Protein AF-A0A968IEG4-F1 (afdb_monomer_lite)

Structure (mmCIF, N/CA/C/O backbone):
data_AF-A0A968IEG4-F1
#
_entry.id   AF-A0A968IEG4-F1
#
loop_
_atom_site.group_PDB
_atom_site.id
_atom_site.type_symbol
_atom_site.label_atom_id
_atom_site.label_alt_id
_atom_site.label_comp_id
_atom_site.label_asym_id
_atom_site.label_entity_id
_atom_site.label_seq_id
_atom_site.pdbx_PDB_ins_code
_atom_site.Cartn_x
_atom_site.Cartn_y
_atom_site.Cartn_z
_atom_site.occupancy
_atom_site.B_iso_or_equiv
_atom_site.auth_seq_id
_atom_site.auth_comp_id
_atom_site.auth_asym_id
_atom_site.auth_atom_id
_atom_site.pdbx_PDB_model_num
ATOM 1 N N . MET A 1 1 ? -11.040 -0.608 -5.039 1.00 75.62 1 MET A N 1
ATOM 2 C CA . MET A 1 1 ? -11.294 0.011 -3.716 1.00 75.62 1 MET A CA 1
ATOM 3 C C . MET A 1 1 ? -10.371 1.200 -3.535 1.00 75.62 1 MET A C 1
ATOM 5 O O . MET A 1 1 ? -9.175 1.025 -3.334 1.00 75.62 1 MET A O 1
ATOM 9 N N . PHE A 1 2 ? -10.932 2.394 -3.645 1.00 82.75 2 PHE A N 1
ATOM 10 C CA . PHE A 1 2 ? -10.278 3.670 -3.393 1.00 82.75 2 PHE A CA 1
ATOM 11 C C . PHE A 1 2 ? -10.460 4.055 -1.919 1.00 82.75 2 PHE A C 1
ATOM 13 O O . PHE A 1 2 ? -11.514 3.784 -1.347 1.00 82.75 2 PHE A O 1
ATOM 20 N N . VAL A 1 3 ? -9.449 4.659 -1.286 1.00 89.38 3 VAL A N 1
ATOM 21 C CA . VAL A 1 3 ? -9.564 5.143 0.100 1.00 89.38 3 VAL A CA 1
ATOM 22 C C . VAL A 1 3 ? -9.458 6.656 0.127 1.00 89.38 3 VAL A C 1
ATOM 24 O O . VAL A 1 3 ? -8.423 7.215 -0.236 1.00 89.38 3 VAL A O 1
ATOM 27 N N . LEU A 1 4 ? -10.519 7.305 0.602 1.00 90.62 4 LEU A N 1
ATOM 28 C CA . LEU A 1 4 ? -10.562 8.743 0.830 1.00 90.62 4 LEU A CA 1
ATOM 29 C C . LEU A 1 4 ? -10.465 9.025 2.329 1.00 90.62 4 LEU A C 1
ATOM 31 O O . LEU A 1 4 ? -11.161 8.398 3.121 1.00 90.62 4 LEU A O 1
ATOM 35 N N . GLU A 1 5 ? -9.584 9.935 2.734 1.00 92.44 5 GLU A N 1
ATOM 36 C CA . GLU A 1 5 ? -9.301 10.209 4.145 1.00 92.44 5 GLU A CA 1
ATOM 37 C C . GLU A 1 5 ? -9.615 11.668 4.498 1.00 92.44 5 GLU A C 1
ATOM 39 O O . GLU A 1 5 ? -9.176 12.591 3.815 1.00 92.44 5 GLU A O 1
ATOM 44 N N . TYR A 1 6 ? -10.321 11.859 5.612 1.00 95.31 6 TYR A N 1
ATOM 45 C CA . TYR A 1 6 ? -10.669 13.155 6.191 1.00 95.31 6 TYR A CA 1
ATOM 46 C C . TYR A 1 6 ? -10.153 13.240 7.615 1.00 95.31 6 TYR A C 1
ATOM 48 O O . TYR A 1 6 ? -10.270 12.282 8.379 1.00 95.31 6 TYR A O 1
ATOM 56 N N . LYS A 1 7 ? -9.632 14.396 8.019 1.00 96.38 7 LYS A N 1
ATOM 57 C CA . LYS A 1 7 ? -9.335 14.652 9.428 1.00 96.38 7 LYS A CA 1
ATOM 58 C C . LYS A 1 7 ? -10.640 14.896 10.184 1.00 96.38 7 LYS A C 1
ATOM 60 O O . LYS A 1 7 ? -11.505 15.620 9.705 1.00 96.38 7 LYS A O 1
ATOM 65 N N . ILE A 1 8 ? -10.779 14.311 11.367 1.00 97.00 8 ILE A N 1
ATOM 66 C CA . ILE A 1 8 ? -11.953 14.498 12.222 1.00 97.00 8 ILE A CA 1
ATOM 67 C C . ILE A 1 8 ? -11.710 15.688 13.152 1.00 97.00 8 ILE A C 1
ATOM 69 O O . ILE A 1 8 ? -10.704 15.731 13.866 1.00 97.00 8 ILE A O 1
ATOM 73 N N . ARG A 1 9 ? -12.655 16.632 13.180 1.00 96.50 9 ARG A N 1
ATOM 74 C CA . ARG A 1 9 ? -12.750 17.675 14.209 1.00 96.50 9 ARG A CA 1
ATOM 75 C C . ARG A 1 9 ? -13.943 17.357 15.112 1.00 96.50 9 ARG A C 1
ATOM 77 O O . ARG A 1 9 ? -15.078 17.309 14.647 1.00 96.50 9 ARG A O 1
ATOM 84 N N . ALA A 1 10 ? -13.662 17.113 16.389 1.00 95.81 10 ALA A N 1
ATOM 85 C CA . ALA A 1 10 ? -14.638 16.652 17.374 1.00 95.81 10 ALA A CA 1
ATOM 86 C C . ALA A 1 10 ? -14.294 17.176 18.781 1.00 95.81 10 ALA A C 1
ATOM 88 O O . ALA A 1 10 ? -13.150 17.560 19.039 1.00 95.81 10 ALA A O 1
ATOM 89 N N . LYS A 1 11 ? -15.282 17.185 19.682 1.00 96.75 11 LYS A N 1
ATOM 90 C CA . LYS A 1 11 ? -15.131 17.575 21.096 1.00 96.75 11 LYS A CA 1
ATOM 91 C C . LYS A 1 11 ? -14.341 16.516 21.877 1.00 96.75 11 LYS A C 1
ATOM 93 O O . LYS A 1 11 ? -14.352 15.339 21.522 1.00 96.75 11 LYS A O 1
ATOM 98 N N . THR A 1 12 ? -13.717 16.894 22.995 1.00 95.94 12 THR A N 1
ATOM 99 C CA . THR A 1 12 ? -12.912 15.980 23.835 1.00 95.94 12 THR A CA 1
ATOM 100 C C . THR A 1 12 ? -13.678 14.723 24.268 1.00 95.94 12 THR A C 1
ATOM 102 O O . THR A 1 12 ? -13.116 13.630 24.230 1.00 95.94 12 THR A O 1
ATOM 105 N N . ALA A 1 13 ? -14.963 14.850 24.619 1.00 96.50 13 ALA A N 1
ATOM 106 C CA . ALA A 1 13 ? -15.818 13.710 24.966 1.00 96.50 13 ALA A CA 1
ATOM 107 C C . ALA A 1 13 ? -15.960 12.710 23.801 1.00 96.50 13 ALA A C 1
ATOM 109 O O . ALA A 1 13 ? -15.776 11.510 23.988 1.00 96.50 13 ALA A O 1
ATOM 110 N N . GLN A 1 14 ? -16.159 13.208 22.577 1.00 97.06 14 GLN A N 1
ATOM 111 C CA . GLN A 1 14 ? -16.251 12.380 21.370 1.00 97.06 14 GLN A CA 1
ATOM 112 C C . GLN A 1 14 ? -14.917 11.686 21.058 1.00 97.06 14 GLN A C 1
ATOM 114 O O . GLN A 1 14 ? -14.898 10.526 20.656 1.00 97.06 14 GLN A O 1
ATOM 119 N N . LEU A 1 15 ? -13.778 12.351 21.291 1.00 96.38 15 LEU A N 1
ATOM 120 C CA . LEU A 1 15 ? -12.458 11.725 21.125 1.00 96.38 15 LEU A CA 1
ATOM 121 C C . LEU A 1 15 ? -12.241 10.566 22.112 1.00 96.38 15 LEU A C 1
ATOM 123 O O . LEU A 1 15 ? -11.702 9.526 21.730 1.00 96.38 15 LEU A O 1
ATOM 127 N N . ARG A 1 16 ? -12.704 10.710 23.363 1.00 96.38 16 ARG A N 1
ATOM 128 C CA . ARG A 1 16 ? -12.699 9.625 24.362 1.00 96.38 16 ARG A CA 1
ATOM 129 C C . ARG A 1 16 ? -13.626 8.470 23.957 1.00 96.38 16 ARG A C 1
ATOM 131 O O . ARG A 1 16 ? -13.256 7.308 24.140 1.00 96.38 16 ARG A O 1
ATOM 138 N N . ALA A 1 17 ? -14.782 8.769 23.361 1.00 97.12 17 ALA A N 1
ATOM 139 C CA . ALA A 1 17 ? -15.690 7.761 22.809 1.00 97.12 17 ALA A CA 1
ATOM 140 C C . ALA A 1 17 ? -15.044 6.980 21.651 1.00 97.12 17 ALA A C 1
ATOM 142 O O . ALA A 1 17 ? -15.073 5.750 21.642 1.00 97.12 17 ALA A O 1
ATOM 143 N N . ILE A 1 18 ? -14.361 7.669 20.729 1.00 97.44 18 ILE A N 1
ATOM 144 C CA . ILE A 1 18 ? -13.603 7.033 19.638 1.00 97.44 18 ILE A CA 1
ATOM 145 C C . ILE A 1 18 ? -12.510 6.106 20.190 1.00 97.44 18 ILE A C 1
ATOM 147 O O . ILE A 1 18 ? -12.361 4.976 19.722 1.00 97.44 18 ILE A O 1
ATOM 151 N N . ASP A 1 19 ? -11.748 6.549 21.193 1.00 96.44 19 ASP A N 1
ATOM 152 C CA . ASP A 1 19 ? -10.731 5.710 21.839 1.00 96.44 19 ASP A CA 1
ATOM 153 C C . ASP A 1 19 ? -11.343 4.458 22.484 1.00 96.44 19 ASP A C 1
ATOM 155 O O . ASP A 1 19 ? -10.772 3.368 22.382 1.00 96.44 19 ASP A O 1
ATOM 159 N N . SER A 1 20 ? -12.517 4.595 23.100 1.00 96.56 20 SER A N 1
ATOM 160 C CA . SER A 1 20 ? -13.264 3.476 23.687 1.00 96.56 20 SER A CA 1
ATOM 161 C C . SER A 1 20 ? -13.733 2.488 22.612 1.00 96.56 20 SER A C 1
ATOM 163 O O . SER A 1 20 ? -13.544 1.279 22.765 1.00 96.56 20 SER A O 1
ATOM 165 N N . ALA A 1 21 ? -14.229 2.976 21.472 1.00 97.25 21 ALA A N 1
ATOM 166 C CA . ALA A 1 21 ? -14.598 2.141 20.328 1.00 97.25 21 ALA A CA 1
ATOM 167 C C . ALA A 1 21 ? -13.386 1.390 19.734 1.00 97.25 21 ALA A C 1
ATOM 169 O O . ALA A 1 21 ? -13.470 0.194 19.449 1.00 97.25 21 ALA A O 1
ATOM 170 N N . ILE A 1 22 ? -12.225 2.048 19.607 1.00 97.06 22 ILE A N 1
ATOM 171 C CA . ILE A 1 22 ? -10.975 1.423 19.128 1.00 97.06 22 ILE A CA 1
ATOM 172 C C . ILE A 1 22 ? -10.499 0.319 20.085 1.00 97.06 22 ILE A C 1
ATOM 174 O O . ILE A 1 22 ? -10.079 -0.750 19.627 1.00 97.06 22 ILE A O 1
ATOM 178 N N . LYS A 1 23 ? -10.566 0.551 21.402 1.00 96.75 23 LYS A N 1
ATOM 179 C CA . LYS A 1 23 ? -10.232 -0.461 22.419 1.00 96.75 23 LYS A CA 1
ATOM 180 C C . LYS A 1 23 ? -11.211 -1.635 22.391 1.00 96.75 23 LYS A C 1
ATOM 182 O O . LYS A 1 23 ? -10.782 -2.784 22.439 1.00 96.75 23 LYS A O 1
ATOM 187 N N . THR A 1 24 ? -12.503 -1.364 22.223 1.00 97.44 24 THR A N 1
ATOM 188 C CA . THR A 1 24 ? -13.533 -2.406 22.098 1.00 97.44 24 THR A CA 1
ATOM 189 C C . THR A 1 24 ? -13.295 -3.277 20.861 1.00 97.44 24 THR A C 1
ATOM 191 O O . THR A 1 24 ? -13.312 -4.501 20.953 1.00 97.44 24 THR A O 1
ATOM 194 N N . ALA A 1 25 ? -12.947 -2.676 19.717 1.00 96.88 25 ALA A N 1
ATOM 195 C CA . ALA A 1 25 ? -12.562 -3.416 18.512 1.00 96.88 25 ALA A CA 1
ATOM 196 C C . ALA A 1 25 ? -11.319 -4.307 18.730 1.00 96.88 25 ALA A C 1
ATOM 198 O O . ALA A 1 25 ? -11.266 -5.440 18.248 1.00 96.88 25 ALA A O 1
ATOM 199 N N . GLN A 1 26 ? -10.325 -3.827 19.490 1.00 97.06 26 GLN A N 1
ATOM 200 C CA . GLN A 1 26 ? -9.152 -4.623 19.872 1.00 97.06 26 GLN A CA 1
ATOM 201 C C . GLN A 1 26 ? -9.537 -5.834 20.722 1.00 97.06 26 GLN A C 1
ATOM 203 O O . GLN A 1 26 ? -9.052 -6.938 20.467 1.00 97.06 26 GLN A O 1
ATOM 208 N N . PHE A 1 27 ? -10.402 -5.621 21.716 1.00 98.12 27 PHE A N 1
ATOM 209 C CA . PHE A 1 27 ? -10.903 -6.670 22.596 1.00 98.12 27 PHE A CA 1
ATOM 210 C C . PHE A 1 27 ? -11.627 -7.755 21.797 1.00 98.12 27 PHE A C 1
ATOM 212 O O . PHE A 1 27 ? -11.243 -8.919 21.880 1.00 98.12 27 PHE A O 1
ATOM 219 N N . VAL A 1 28 ? -12.584 -7.371 20.943 1.00 97.88 28 VAL A N 1
ATOM 220 C CA . VAL A 1 28 ? -13.341 -8.313 20.101 1.00 97.88 28 VAL A CA 1
ATOM 221 C C . VAL A 1 28 ? -12.412 -9.110 19.186 1.00 97.88 28 VAL A C 1
ATOM 223 O O . VAL A 1 28 ? -12.521 -10.332 19.128 1.00 97.88 28 VAL A O 1
ATOM 226 N N . ARG A 1 29 ? -11.446 -8.462 18.515 1.00 97.00 29 ARG A N 1
ATOM 227 C CA . ARG A 1 29 ? -10.460 -9.168 17.676 1.00 97.00 29 ARG A CA 1
ATOM 228 C C . ARG A 1 29 ? -9.655 -10.188 18.487 1.00 97.00 29 ARG A C 1
ATOM 230 O O . ARG A 1 29 ? -9.445 -11.305 18.025 1.00 97.00 29 ARG A O 1
ATOM 237 N N . ASN A 1 30 ? -9.162 -9.801 19.663 1.00 97.38 30 ASN A N 1
ATOM 238 C CA . ASN A 1 30 ? -8.329 -10.674 20.489 1.00 97.38 30 ASN A CA 1
ATOM 239 C C . ASN A 1 30 ? -9.130 -11.839 21.080 1.00 97.38 30 ASN A C 1
ATOM 241 O O . ASN A 1 30 ? -8.627 -12.957 21.079 1.00 97.38 30 ASN A O 1
ATOM 245 N N . LYS A 1 31 ? -10.374 -11.606 21.514 1.00 97.62 31 LYS A N 1
ATOM 246 C CA . LYS A 1 31 ? -11.286 -12.662 21.968 1.00 97.62 31 LYS A CA 1
ATOM 247 C C . LYS A 1 31 ? -11.662 -13.614 20.834 1.00 97.62 31 LYS A C 1
ATOM 249 O O . LYS A 1 31 ? -11.587 -14.815 21.035 1.00 97.62 31 LYS A O 1
ATOM 254 N N . ALA A 1 32 ? -11.956 -13.111 19.634 1.00 96.44 32 ALA A N 1
ATOM 255 C CA . ALA A 1 32 ? -12.200 -13.959 18.463 1.00 96.44 32 ALA A CA 1
ATOM 256 C C . ALA A 1 32 ? -10.972 -14.809 18.095 1.00 96.44 32 ALA A C 1
ATOM 258 O O . ALA A 1 32 ? -11.104 -15.975 17.736 1.00 96.44 32 ALA A O 1
ATOM 259 N N . LEU A 1 33 ? -9.766 -14.242 18.219 1.00 95.75 33 LEU A N 1
ATOM 260 C CA . LEU A 1 33 ? -8.534 -14.999 18.021 1.00 95.75 33 LEU A CA 1
ATOM 261 C C . LEU A 1 33 ? -8.338 -16.069 19.106 1.00 95.75 33 LEU A C 1
ATOM 263 O O . LEU A 1 33 ? -7.956 -17.183 18.777 1.00 95.75 33 LEU A O 1
ATOM 267 N N . ARG A 1 34 ? -8.607 -15.744 20.376 1.00 96.62 34 ARG A N 1
ATOM 268 C CA . ARG A 1 34 ? -8.534 -16.702 21.488 1.00 96.62 34 ARG A CA 1
ATOM 269 C C . ARG A 1 34 ? -9.534 -17.841 21.303 1.00 96.62 34 ARG A C 1
ATOM 271 O O . ARG A 1 34 ? -9.144 -18.990 21.407 1.00 96.62 34 ARG A O 1
ATOM 278 N N . TYR A 1 35 ? -10.767 -17.524 20.921 1.00 96.25 35 TYR A N 1
ATOM 279 C CA . TYR A 1 35 ? -11.802 -18.509 20.615 1.00 96.25 35 TYR A CA 1
ATOM 280 C C . TYR A 1 35 ? -11.359 -19.508 19.536 1.00 96.25 35 TYR A C 1
ATOM 282 O O . TYR A 1 35 ? -11.501 -20.711 19.717 1.00 96.25 35 TYR A O 1
ATOM 290 N N . TRP A 1 36 ? -10.734 -19.023 18.457 1.00 95.50 36 TRP A N 1
ATOM 291 C CA . TRP A 1 36 ? -10.135 -19.889 17.435 1.00 95.50 36 TRP A CA 1
ATOM 292 C C . TRP A 1 36 ? -8.969 -20.746 17.955 1.00 95.50 36 TRP A C 1
ATOM 294 O O . TRP A 1 36 ? -8.775 -21.856 17.473 1.00 95.50 36 TRP A O 1
ATOM 304 N N . MET A 1 37 ? -8.170 -20.237 18.899 1.00 94.62 37 MET A N 1
ATOM 305 C CA . MET A 1 37 ? -7.076 -21.012 19.500 1.00 94.62 37 MET A CA 1
ATOM 306 C C . MET A 1 37 ? -7.600 -22.118 20.416 1.00 94.62 37 MET A C 1
ATOM 308 O O . MET A 1 37 ? -7.038 -23.207 20.425 1.00 94.62 37 MET A O 1
ATOM 312 N N . ASP A 1 38 ? -8.652 -21.827 21.178 1.00 95.31 38 ASP A N 1
ATOM 313 C CA . ASP A 1 38 ? -9.190 -22.731 22.194 1.00 95.31 38 ASP A CA 1
ATOM 314 C C . ASP A 1 38 ? -10.146 -23.771 21.579 1.00 95.31 38 ASP A C 1
ATOM 316 O O . ASP A 1 38 ? -10.292 -24.865 22.112 1.00 95.31 38 ASP A O 1
ATOM 320 N N . THR A 1 39 ? -10.773 -23.457 20.438 1.00 92.62 39 THR A N 1
ATOM 321 C CA . THR A 1 39 ? -11.706 -24.357 19.746 1.00 92.62 39 THR A CA 1
ATOM 322 C C . THR A 1 39 ? -11.161 -24.747 18.365 1.00 92.62 39 THR A C 1
ATOM 324 O O . THR A 1 39 ? -11.057 -23.891 17.482 1.00 92.62 39 THR A O 1
ATOM 327 N N . PRO A 1 40 ? -10.841 -26.028 18.112 1.00 78.94 40 PRO A N 1
ATOM 328 C CA . PRO A 1 40 ? -10.393 -26.479 16.797 1.00 78.94 40 PRO A CA 1
ATOM 329 C C . PRO A 1 40 ? -11.450 -26.273 15.694 1.00 78.94 40 PRO A C 1
ATOM 331 O O . PRO A 1 40 ? -12.652 -26.221 15.952 1.00 78.94 40 PRO A O 1
ATOM 334 N N . LYS A 1 41 ? -10.989 -26.200 14.436 1.00 81.06 41 LYS A N 1
ATOM 335 C CA . LYS A 1 41 ? -11.809 -26.194 13.199 1.00 81.06 41 LYS A CA 1
ATOM 336 C C . LYS A 1 41 ? -12.805 -25.029 13.026 1.00 81.06 41 LYS A C 1
ATOM 338 O O . LYS A 1 41 ? -13.669 -25.102 12.157 1.00 81.06 41 LYS A O 1
ATOM 343 N N . GLN A 1 42 ? -12.653 -23.929 13.764 1.00 88.69 42 GLN A N 1
ATOM 344 C CA . GLN A 1 42 ? -13.502 -22.745 13.579 1.00 88.69 42 GLN A CA 1
ATOM 345 C C . GLN A 1 42 ? -13.242 -22.051 12.240 1.00 88.69 42 GLN A C 1
ATOM 347 O O . GLN A 1 42 ? -12.092 -21.876 11.820 1.00 88.69 42 GLN A O 1
ATOM 352 N N . ASN A 1 43 ? -14.314 -2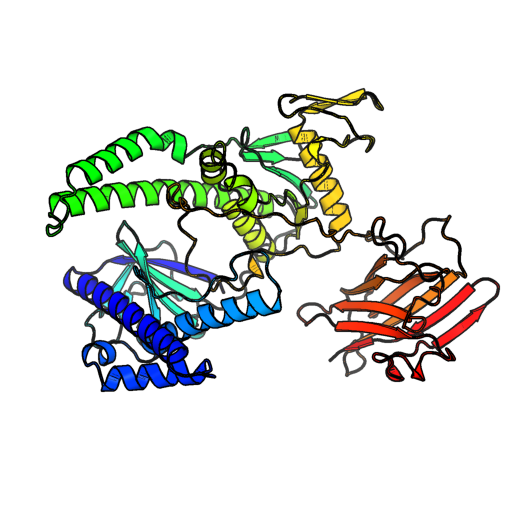1.603 11.594 1.00 91.44 43 ASN A N 1
ATOM 353 C CA . ASN A 1 43 ? -14.267 -20.863 10.341 1.00 91.44 43 ASN A CA 1
ATOM 354 C C . ASN A 1 43 ? -14.593 -19.366 10.543 1.00 91.44 43 ASN A C 1
ATOM 356 O O . ASN A 1 43 ? -14.852 -18.879 11.645 1.00 91.44 43 ASN A O 1
ATOM 360 N N . LYS A 1 44 ? -14.578 -18.593 9.450 1.00 92.31 44 LYS A N 1
ATOM 361 C CA . LYS A 1 44 ? -14.874 -17.149 9.464 1.00 92.31 44 LYS A CA 1
ATOM 362 C C . LYS A 1 44 ? -16.239 -16.815 10.081 1.00 92.31 44 LYS A C 1
ATOM 364 O O . LYS A 1 44 ? -16.373 -15.791 10.754 1.00 92.31 44 LYS A O 1
ATOM 369 N N . TYR A 1 45 ? -17.259 -17.613 9.781 1.00 93.94 45 TYR A N 1
ATOM 370 C CA . TYR A 1 45 ? -18.631 -17.373 10.213 1.00 93.94 45 TYR A CA 1
ATOM 371 C C . TYR A 1 45 ? -18.783 -17.603 11.711 1.00 93.94 45 TYR A C 1
ATOM 373 O O . TYR A 1 45 ? -19.472 -16.820 12.362 1.00 93.94 45 TYR A O 1
ATOM 381 N N . ASP A 1 46 ? -18.072 -18.580 12.268 1.00 94.81 46 ASP A N 1
ATOM 382 C CA . ASP A 1 46 ? -18.093 -18.858 13.704 1.00 94.81 46 ASP A CA 1
ATOM 383 C C . ASP A 1 46 ? -17.504 -17.690 14.501 1.00 94.81 46 ASP A C 1
ATOM 385 O O . ASP A 1 46 ? -18.125 -17.193 15.439 1.00 94.81 46 ASP A O 1
ATOM 389 N N . LEU A 1 47 ? -16.373 -17.136 14.048 1.00 93.81 47 LEU A N 1
ATOM 390 C CA . LEU A 1 47 ? -15.778 -15.938 14.659 1.00 93.81 47 LEU A CA 1
ATOM 391 C C . LEU A 1 47 ? -16.717 -14.724 14.572 1.00 93.81 47 LEU A C 1
ATOM 393 O O . LEU A 1 47 ? -16.783 -13.910 15.497 1.00 93.81 47 LEU A O 1
ATOM 397 N N . ASN A 1 48 ? -17.459 -14.593 13.470 1.00 93.00 48 ASN A N 1
ATOM 398 C CA . ASN A 1 48 ? -18.462 -13.543 13.326 1.00 93.00 48 ASN A CA 1
ATOM 399 C C . ASN A 1 48 ? -19.644 -13.746 14.286 1.00 93.00 48 ASN A C 1
ATOM 401 O O . ASN A 1 48 ? -20.054 -12.777 14.928 1.00 93.00 48 ASN A O 1
ATOM 405 N N . LYS A 1 49 ? -20.161 -14.973 14.428 1.00 94.75 49 LYS A N 1
ATOM 406 C CA . LYS A 1 49 ? -21.217 -15.315 15.398 1.00 94.75 49 LYS A CA 1
ATOM 407 C C . LYS A 1 49 ? -20.754 -15.048 16.830 1.00 94.75 49 LYS A C 1
ATOM 409 O O . LYS A 1 49 ? -21.480 -14.427 17.605 1.00 94.75 49 LYS A O 1
ATOM 414 N N . TYR A 1 50 ? -19.509 -15.392 17.149 1.00 96.00 50 TYR A N 1
ATOM 415 C CA . TYR A 1 50 ? -18.916 -15.153 18.463 1.00 96.00 50 TYR A CA 1
ATOM 416 C C . TYR A 1 50 ? -18.902 -13.663 18.850 1.00 96.00 50 TYR A C 1
ATOM 418 O O . TYR A 1 50 ? -19.092 -13.311 20.011 1.00 96.00 50 TYR A O 1
ATOM 426 N N . SER A 1 51 ? -18.797 -12.747 17.879 1.00 95.56 51 SER A N 1
ATOM 427 C CA . SER A 1 51 ? -18.889 -11.301 18.146 1.00 95.56 51 SER A CA 1
ATOM 428 C C . SER A 1 51 ? -20.258 -10.836 18.681 1.00 95.56 51 SER A C 1
ATOM 430 O O . SER A 1 51 ? -20.347 -9.778 19.314 1.00 95.56 51 SER A O 1
ATOM 432 N N . ALA A 1 52 ? -21.325 -11.609 18.447 1.00 95.31 52 ALA A N 1
ATOM 433 C CA . ALA A 1 52 ? -22.641 -11.377 19.039 1.00 95.31 52 ALA A CA 1
ATOM 434 C C . ALA A 1 52 ? -22.710 -11.906 20.478 1.00 95.31 52 ALA A C 1
ATOM 436 O O . ALA A 1 52 ? -23.229 -11.208 21.346 1.00 95.31 52 ALA A O 1
ATOM 437 N N . VAL A 1 53 ? -22.124 -13.080 20.741 1.00 97.00 53 VAL A N 1
ATOM 438 C CA . VAL A 1 53 ? -21.999 -13.656 22.094 1.00 97.00 53 VAL A CA 1
ATOM 439 C C . VAL A 1 53 ? -21.260 -12.687 23.017 1.00 97.00 53 VAL A C 1
ATOM 441 O O . VAL A 1 53 ? -21.780 -12.321 24.067 1.00 97.00 53 VAL A O 1
ATOM 444 N N . LEU A 1 54 ? -20.123 -12.150 22.560 1.00 97.38 54 LEU A N 1
ATOM 445 C CA . LEU A 1 54 ? -19.339 -11.171 23.320 1.00 97.38 54 LEU A CA 1
ATOM 446 C C . LEU A 1 54 ? -20.122 -9.902 23.688 1.00 97.38 54 LEU A C 1
ATOM 448 O O . LEU A 1 54 ? -19.805 -9.265 24.685 1.00 97.38 54 LEU A O 1
ATOM 452 N N . ALA A 1 55 ? -21.115 -9.497 22.896 1.00 96.56 55 ALA A N 1
ATOM 453 C CA . ALA A 1 55 ? -21.934 -8.337 23.244 1.00 96.56 55 ALA A CA 1
ATOM 454 C C . ALA A 1 55 ? -22.978 -8.641 24.317 1.00 96.56 55 ALA A C 1
ATOM 456 O O . ALA A 1 55 ? -23.286 -7.756 25.107 1.00 96.56 55 ALA A O 1
ATOM 457 N N . LYS A 1 56 ? -23.489 -9.876 24.370 1.00 97.00 56 LYS A N 1
ATOM 458 C CA . LYS A 1 56 ? -24.366 -10.316 25.462 1.00 97.00 56 LYS A CA 1
ATOM 459 C C . LYS A 1 56 ? -23.590 -10.417 26.777 1.00 97.00 56 LYS A C 1
ATOM 461 O O . LYS A 1 56 ? -24.090 -9.998 27.810 1.00 97.00 56 LYS A O 1
ATOM 466 N N . GLU A 1 57 ? -22.359 -10.922 26.714 1.00 97.56 57 GLU A N 1
ATOM 467 C CA . GLU A 1 57 ? -21.486 -11.108 27.880 1.00 97.56 57 GLU A CA 1
ATOM 468 C C . GLU A 1 57 ? -20.924 -9.778 28.413 1.00 97.56 57 GLU A C 1
ATOM 470 O O . GLU A 1 57 ? -20.907 -9.532 29.617 1.00 97.56 57 GLU A O 1
ATOM 475 N N . PHE A 1 58 ? -20.490 -8.875 27.524 1.00 97.69 58 PHE A N 1
ATOM 476 C CA . PHE A 1 58 ? -19.828 -7.630 27.911 1.00 97.69 58 PHE A CA 1
ATOM 477 C C . PHE A 1 58 ? -20.633 -6.396 27.490 1.00 97.69 58 PHE A C 1
ATOM 479 O O . PHE A 1 58 ? -20.624 -5.996 26.323 1.00 97.69 58 PHE A O 1
ATOM 486 N N . LYS A 1 59 ? -21.221 -5.688 28.467 1.00 96.12 59 LYS A N 1
ATOM 487 C CA . LYS A 1 59 ? -22.015 -4.461 28.228 1.00 96.12 59 LYS A CA 1
ATOM 488 C C . LYS A 1 59 ? -21.279 -3.400 27.398 1.00 96.12 59 LYS A C 1
ATOM 490 O O . LYS A 1 59 ? -21.886 -2.725 26.574 1.00 96.12 59 LYS A O 1
ATOM 495 N N . PHE A 1 60 ? -19.965 -3.233 27.581 1.00 96.44 60 PHE A N 1
ATOM 496 C CA . PHE A 1 60 ? -19.188 -2.264 26.793 1.00 96.44 60 PHE A CA 1
ATOM 497 C C . PHE A 1 60 ? -19.000 -2.694 25.328 1.00 96.44 60 PHE A C 1
ATOM 499 O O . PHE A 1 60 ? -18.828 -1.839 24.463 1.00 96.44 60 PHE A O 1
ATOM 506 N N . VAL A 1 61 ? -19.051 -3.997 25.033 1.00 97.50 61 VAL A N 1
ATOM 507 C CA . VAL A 1 61 ? -19.005 -4.527 23.665 1.00 97.50 61 VAL A CA 1
ATOM 508 C C . VAL A 1 61 ? -20.336 -4.283 22.960 1.00 97.50 61 VAL A C 1
ATOM 510 O O . VAL A 1 61 ? -20.323 -3.905 21.789 1.00 97.50 61 VAL A O 1
ATOM 513 N N . ASP A 1 62 ? -21.466 -4.407 23.664 1.00 96.62 62 ASP A N 1
ATOM 514 C CA . ASP A 1 62 ? -22.788 -4.069 23.114 1.00 96.62 62 ASP A CA 1
ATOM 515 C C . ASP A 1 62 ? -22.898 -2.603 22.673 1.00 96.62 62 ASP A C 1
ATOM 517 O O . ASP A 1 62 ? -23.578 -2.292 21.693 1.00 96.62 62 ASP A O 1
ATOM 521 N N . LYS A 1 63 ? -22.156 -1.698 23.328 1.00 96.38 63 LYS A N 1
ATOM 522 C CA . LYS A 1 63 ? -22.127 -0.286 22.924 1.00 96.38 63 LYS A CA 1
ATOM 523 C C . LYS A 1 63 ? -21.594 -0.075 21.508 1.00 96.38 63 LYS A C 1
ATOM 525 O O . LYS A 1 63 ? -21.964 0.899 20.852 1.00 96.38 63 LYS A O 1
ATOM 530 N N . LEU A 1 64 ? -20.738 -0.974 21.019 1.00 96.56 64 LEU A N 1
ATOM 531 C CA . LEU A 1 64 ? -20.198 -0.916 19.668 1.00 96.56 64 LEU A CA 1
ATOM 532 C C . LEU A 1 64 ? -21.182 -1.516 18.652 1.00 96.56 64 LEU A C 1
ATOM 534 O O . LEU A 1 64 ? -21.719 -2.612 18.838 1.00 96.56 64 LEU A O 1
ATOM 538 N N . ASN A 1 65 ? -21.348 -0.831 17.517 1.00 96.12 65 ASN A N 1
ATOM 539 C CA . ASN A 1 65 ? -22.189 -1.299 16.415 1.00 96.12 65 ASN A CA 1
ATOM 540 C C . ASN A 1 65 ? -21.859 -2.753 16.004 1.00 96.12 65 ASN A C 1
ATOM 542 O O . ASN A 1 65 ? -20.691 -3.144 15.902 1.00 96.12 65 ASN A O 1
ATOM 546 N N . SER A 1 66 ? -22.896 -3.547 15.724 1.00 95.00 66 SER A N 1
ATOM 547 C CA . SER A 1 66 ? -22.782 -4.969 15.370 1.00 95.00 66 SER A CA 1
ATOM 548 C C . SER A 1 66 ? -21.861 -5.218 14.172 1.00 95.00 66 SER A C 1
ATOM 550 O O . SER A 1 66 ? -21.019 -6.115 14.214 1.00 95.00 66 SER A O 1
ATOM 552 N N . THR A 1 67 ? -21.925 -4.388 13.128 1.00 94.19 67 THR A N 1
ATOM 553 C CA . THR A 1 67 ? -21.054 -4.540 11.952 1.00 94.19 67 THR A CA 1
ATOM 554 C C . THR A 1 67 ? -19.598 -4.178 12.235 1.00 94.19 67 THR A C 1
ATOM 556 O O . THR A 1 67 ? -18.699 -4.756 11.617 1.00 94.19 67 THR A O 1
ATOM 559 N N . ALA A 1 68 ? -19.341 -3.295 13.205 1.00 96.31 68 ALA A N 1
ATOM 560 C CA . ALA A 1 68 ? -17.988 -2.985 13.656 1.00 96.31 68 ALA A CA 1
ATOM 561 C C . ALA A 1 68 ? -17.382 -4.106 14.514 1.00 96.31 68 ALA A C 1
ATOM 563 O O . ALA A 1 68 ? -16.194 -4.428 14.379 1.00 96.31 68 ALA A O 1
ATOM 564 N N . ARG A 1 69 ? -18.207 -4.773 15.331 1.00 96.94 69 ARG A N 1
ATOM 565 C CA . ARG A 1 69 ? -17.827 -6.010 16.030 1.00 96.94 69 ARG A CA 1
ATOM 566 C C . ARG A 1 69 ? -17.474 -7.118 15.037 1.00 96.94 69 ARG A C 1
ATOM 568 O O . ARG A 1 69 ? -16.386 -7.685 15.123 1.00 96.94 69 ARG A O 1
ATOM 575 N N . GLN A 1 70 ? -18.313 -7.331 14.024 1.00 95.62 70 GLN A N 1
ATOM 576 C CA . GLN A 1 70 ? -18.031 -8.286 12.947 1.00 95.62 70 GLN A CA 1
ATOM 577 C C . GLN A 1 70 ? -16.752 -7.938 12.172 1.00 95.62 70 GLN A C 1
ATOM 579 O O . GLN A 1 70 ? -15.926 -8.811 11.946 1.00 95.62 70 GLN A O 1
ATOM 584 N N . SER A 1 71 ? -16.531 -6.671 11.790 1.00 95.25 71 SER A N 1
ATOM 585 C CA . SER A 1 71 ? -15.273 -6.263 11.131 1.00 95.25 71 SER A CA 1
ATOM 586 C C . SER A 1 71 ? -14.048 -6.583 12.003 1.00 95.25 71 SER A C 1
ATOM 588 O O . SER A 1 71 ? -13.002 -6.999 11.502 1.00 95.25 71 SER A O 1
ATOM 590 N N . SER A 1 72 ? -14.173 -6.445 13.324 1.00 96.00 72 SER A N 1
ATOM 591 C CA . SER A 1 72 ? -13.102 -6.789 14.266 1.00 96.00 72 SER A CA 1
ATOM 592 C C . SER A 1 72 ? -12.820 -8.300 14.302 1.00 96.00 72 SER A C 1
ATOM 594 O O . SER A 1 72 ? -11.653 -8.696 14.303 1.00 96.00 72 SER A O 1
ATOM 596 N N . ALA A 1 73 ? -13.856 -9.143 14.239 1.00 95.94 73 ALA A N 1
ATOM 597 C CA . ALA A 1 73 ? -13.716 -10.595 14.090 1.00 95.94 73 ALA A CA 1
ATOM 598 C C . ALA A 1 73 ? -13.121 -10.989 12.721 1.00 95.94 73 ALA A C 1
ATOM 600 O O . ALA A 1 73 ? -12.189 -11.791 12.650 1.00 95.94 73 ALA A O 1
ATOM 601 N N . GLU A 1 74 ? -13.546 -10.344 11.630 1.00 94.69 74 GLU A N 1
ATOM 602 C CA . GLU A 1 74 ? -12.978 -10.547 10.288 1.00 94.69 74 GLU A CA 1
ATOM 603 C C . GLU A 1 74 ? -11.486 -10.193 10.218 1.00 94.69 74 GLU A C 1
ATOM 605 O O . GLU A 1 74 ? -10.729 -10.824 9.475 1.00 94.69 74 GLU A O 1
ATOM 610 N N . ARG A 1 75 ? -11.024 -9.211 11.006 1.00 94.00 75 ARG A N 1
ATOM 611 C CA . ARG A 1 75 ? -9.590 -8.903 11.144 1.00 94.00 75 ARG A CA 1
ATOM 612 C C . ARG A 1 75 ? -8.814 -10.014 11.851 1.00 94.00 75 ARG A C 1
ATOM 614 O O . ARG A 1 75 ? -7.642 -10.211 11.528 1.00 94.00 75 ARG A O 1
ATOM 621 N N . ALA A 1 76 ? -9.424 -10.725 12.801 1.00 93.88 76 ALA A N 1
ATOM 622 C CA . ALA A 1 76 ? -8.819 -11.915 13.402 1.00 93.88 76 ALA A CA 1
ATOM 623 C C . ALA A 1 76 ? -8.723 -13.038 12.360 1.00 93.88 76 ALA A C 1
ATOM 625 O O . ALA A 1 76 ? -7.627 -13.542 12.110 1.00 93.88 76 ALA A O 1
ATOM 626 N N . TRP A 1 77 ? -9.825 -13.318 11.655 1.00 94.69 77 TRP A N 1
ATOM 627 C CA . TRP A 1 77 ? -9.853 -14.305 10.573 1.00 94.69 77 TRP A CA 1
ATOM 628 C C . TRP A 1 77 ? -8.835 -14.006 9.470 1.00 94.69 77 TRP A C 1
ATOM 630 O O . TRP A 1 77 ? -8.133 -14.898 9.015 1.00 94.69 77 TRP A O 1
ATOM 640 N N . SER A 1 78 ? -8.680 -12.742 9.072 1.00 92.75 78 SER A N 1
ATOM 641 C CA . SER A 1 78 ? -7.705 -12.352 8.045 1.00 92.75 78 SER A CA 1
ATOM 642 C C . SER A 1 78 ? -6.264 -12.685 8.448 1.00 92.75 78 SER A C 1
ATOM 644 O O . SER A 1 78 ? -5.447 -13.007 7.589 1.00 92.75 78 SER A O 1
ATOM 646 N N . ALA A 1 79 ? -5.928 -12.624 9.742 1.00 90.69 79 ALA A N 1
ATOM 647 C CA . ALA A 1 79 ? -4.617 -13.049 10.230 1.00 90.69 79 ALA A CA 1
ATOM 648 C C . ALA A 1 79 ? -4.464 -14.579 10.187 1.00 90.69 79 ALA A C 1
ATOM 650 O O . ALA A 1 79 ? -3.415 -15.066 9.772 1.00 90.69 79 ALA A O 1
ATOM 651 N N . ILE A 1 80 ? -5.515 -15.312 10.564 1.00 92.06 80 ILE A N 1
ATOM 652 C CA . ILE A 1 80 ? -5.574 -16.782 10.529 1.00 92.06 80 ILE A CA 1
ATOM 653 C C . ILE A 1 80 ? -5.448 -17.298 9.091 1.00 92.06 80 ILE A C 1
ATOM 655 O O . ILE A 1 80 ? -4.560 -18.092 8.791 1.00 92.06 80 ILE A O 1
ATOM 659 N N . ALA A 1 81 ? -6.272 -16.783 8.178 1.00 92.00 81 ALA A N 1
ATOM 660 C CA . ALA A 1 81 ? -6.251 -17.142 6.764 1.00 92.00 81 ALA A CA 1
ATOM 661 C C . ALA A 1 81 ? -4.869 -16.895 6.145 1.00 92.00 81 ALA A C 1
ATOM 663 O O . ALA A 1 81 ? -4.323 -17.772 5.488 1.00 92.00 81 ALA A O 1
ATOM 664 N N . ARG A 1 82 ? -4.243 -15.747 6.444 1.00 90.69 82 ARG A N 1
ATOM 665 C CA . ARG A 1 82 ? -2.878 -15.449 5.984 1.00 90.69 82 ARG A CA 1
ATOM 666 C C . ARG A 1 82 ? -1.841 -16.448 6.494 1.00 90.69 82 ARG A C 1
ATOM 668 O O . ARG A 1 82 ? -0.916 -16.770 5.755 1.00 90.69 82 ARG A O 1
ATOM 675 N N . PHE A 1 83 ? -1.957 -16.906 7.738 1.00 91.75 83 PHE A N 1
ATOM 676 C CA . PHE A 1 83 ? -1.058 -17.922 8.281 1.00 91.75 83 PHE A CA 1
ATOM 677 C C . PHE A 1 83 ? -1.186 -19.235 7.499 1.00 91.75 83 PHE A C 1
ATOM 679 O O . PHE A 1 83 ? -0.179 -19.748 7.013 1.00 91.75 83 PHE A O 1
ATOM 686 N N . PHE A 1 84 ? -2.410 -19.720 7.285 1.00 90.75 84 PHE A N 1
ATOM 687 C CA . PHE A 1 84 ? -2.642 -20.936 6.504 1.00 90.75 84 PHE A CA 1
ATOM 688 C C . PHE A 1 84 ? -2.246 -20.788 5.033 1.00 90.75 84 PHE A C 1
ATOM 690 O O . PHE A 1 84 ? -1.622 -21.694 4.483 1.00 90.75 84 PHE A O 1
ATOM 697 N N . ASP A 1 85 ? -2.505 -19.637 4.411 1.00 90.44 85 ASP A N 1
ATOM 698 C CA . ASP A 1 85 ? -2.044 -19.337 3.053 1.00 90.44 85 ASP A CA 1
ATOM 699 C C . ASP A 1 85 ? -0.516 -19.410 2.959 1.00 90.44 85 ASP A C 1
ATOM 701 O O . ASP A 1 85 ? 0.026 -19.972 2.007 1.00 90.44 85 ASP A O 1
ATOM 705 N N . ASN A 1 86 ? 0.199 -18.883 3.958 1.00 89.75 86 ASN A N 1
ATOM 706 C CA . ASN A 1 86 ? 1.659 -18.960 4.020 1.00 89.75 86 ASN A CA 1
ATOM 707 C C . ASN A 1 86 ? 2.154 -20.398 4.233 1.00 89.75 86 ASN A C 1
ATOM 709 O O . ASN A 1 86 ? 3.183 -20.779 3.664 1.00 89.75 86 ASN A O 1
ATOM 713 N N . CYS A 1 87 ? 1.437 -21.202 5.022 1.00 89.38 87 CYS A N 1
ATOM 714 C CA . CYS A 1 87 ? 1.711 -22.630 5.183 1.00 89.38 87 CYS A CA 1
ATOM 715 C C . CYS A 1 87 ? 1.529 -23.373 3.853 1.00 89.38 87 CYS A C 1
ATOM 717 O O . CYS A 1 87 ? 2.465 -24.029 3.396 1.00 89.38 87 CYS A O 1
ATOM 719 N N . LYS A 1 88 ? 0.386 -23.181 3.180 1.00 91.50 88 LYS A N 1
ATOM 720 C CA . LYS A 1 88 ? 0.060 -23.791 1.880 1.00 91.50 88 LYS A CA 1
ATOM 721 C C . LYS A 1 88 ? 1.066 -23.406 0.796 1.00 91.50 88 LYS A C 1
ATOM 723 O O . LYS A 1 88 ? 1.516 -24.257 0.038 1.00 91.50 88 LYS A O 1
ATOM 728 N N . LYS A 1 89 ? 1.479 -22.137 0.760 1.00 87.62 89 LYS A N 1
ATOM 729 C CA . LYS A 1 89 ? 2.500 -21.622 -0.169 1.00 87.62 89 LYS A CA 1
ATOM 730 C C . LYS A 1 89 ? 3.931 -22.032 0.199 1.00 87.62 89 LYS A C 1
ATOM 732 O O . LYS A 1 89 ? 4.862 -21.582 -0.460 1.00 87.62 89 LYS A O 1
ATOM 737 N N . LYS A 1 90 ? 4.129 -22.822 1.264 1.00 88.06 90 LYS A N 1
ATOM 738 C CA . LYS A 1 90 ? 5.445 -23.209 1.800 1.00 88.06 90 LYS A CA 1
ATOM 739 C C . LYS A 1 90 ? 6.394 -22.006 1.963 1.00 88.06 90 LYS A C 1
ATOM 741 O O . LYS A 1 90 ? 7.596 -22.129 1.782 1.00 88.06 90 LYS A O 1
ATOM 746 N N . PHE A 1 91 ? 5.861 -20.852 2.386 1.00 77.25 91 PHE A N 1
ATOM 747 C CA . PHE A 1 91 ? 6.602 -19.584 2.463 1.00 77.25 91 PHE A CA 1
ATOM 748 C C . PHE A 1 91 ? 7.873 -19.697 3.334 1.00 77.25 91 PHE A C 1
ATOM 750 O O . PHE A 1 91 ? 7.755 -20.150 4.471 1.00 77.25 91 PHE A O 1
ATOM 757 N N . PRO A 1 92 ? 9.072 -19.308 2.875 1.00 75.19 92 PRO A N 1
ATOM 758 C CA . PRO A 1 92 ? 10.308 -19.536 3.627 1.00 75.19 92 PRO A CA 1
ATOM 759 C C . PRO A 1 92 ? 10.332 -18.766 4.961 1.00 75.19 92 PRO A C 1
ATOM 761 O O . PRO A 1 92 ? 9.910 -17.611 5.041 1.00 75.19 92 PRO A O 1
ATOM 764 N N . GLY A 1 93 ? 10.840 -19.404 6.020 1.00 79.88 93 GLY A N 1
ATOM 765 C CA . GLY A 1 93 ? 10.934 -18.830 7.367 1.00 79.88 93 GLY A CA 1
ATOM 766 C C . GLY A 1 93 ? 9.626 -18.854 8.176 1.00 79.88 93 GLY A C 1
ATOM 767 O O . GLY A 1 93 ? 8.753 -19.703 7.982 1.00 79.88 93 GLY A O 1
ATOM 768 N N . LYS A 1 94 ? 9.493 -17.914 9.129 1.00 80.06 94 LYS A N 1
ATOM 769 C CA . LYS A 1 94 ? 8.327 -17.819 10.027 1.00 80.06 94 LYS A CA 1
ATOM 770 C C . LYS A 1 94 ? 7.058 -17.519 9.220 1.00 80.06 94 LYS A C 1
ATOM 772 O O . LYS A 1 94 ? 6.892 -16.413 8.711 1.00 80.06 94 LYS A O 1
ATOM 777 N N . LYS A 1 95 ? 6.115 -18.467 9.194 1.00 84.56 95 LYS A N 1
ATOM 778 C CA . LYS A 1 95 ? 4.816 -18.343 8.491 1.00 84.56 95 LYS A CA 1
ATOM 779 C C . LYS A 1 95 ? 3.922 -17.228 9.049 1.00 84.56 95 LYS A C 1
ATOM 781 O O . LYS A 1 95 ? 2.984 -16.796 8.383 1.00 84.56 95 LYS A O 1
ATOM 786 N N . GLY A 1 96 ? 4.236 -16.740 10.251 1.00 86.62 96 GLY A N 1
ATOM 787 C CA . GLY A 1 96 ? 3.551 -15.625 10.899 1.00 86.62 96 GLY A CA 1
ATOM 788 C C . GLY A 1 96 ? 2.270 -16.056 11.603 1.00 86.62 96 GLY A C 1
ATOM 789 O O . GLY A 1 96 ? 1.197 -15.579 11.245 1.00 86.62 96 GLY A O 1
ATOM 790 N N . TYR A 1 97 ? 2.392 -16.942 12.599 1.00 90.62 97 TYR A N 1
ATOM 791 C CA . TYR A 1 97 ? 1.260 -17.374 13.423 1.00 90.62 97 TYR A CA 1
ATOM 792 C C . TYR A 1 97 ? 0.501 -16.161 14.000 1.00 90.62 97 TYR A C 1
ATOM 794 O O . TYR A 1 97 ? 1.150 -15.193 14.428 1.00 90.62 97 TYR A O 1
ATOM 802 N N . PRO A 1 98 ? -0.846 -16.158 13.996 1.00 92.19 98 PRO A N 1
ATOM 803 C CA . PRO A 1 98 ? -1.627 -15.027 14.480 1.00 92.19 98 PRO A CA 1
ATOM 804 C C . PRO A 1 98 ? -1.315 -14.702 15.945 1.00 92.19 98 PRO A C 1
ATOM 806 O O . PRO A 1 98 ? -1.248 -15.581 16.797 1.00 92.19 98 PRO A O 1
ATOM 809 N N . ARG A 1 99 ? -1.144 -13.411 16.254 1.00 93.56 99 ARG A N 1
ATOM 810 C CA . ARG A 1 99 ? -0.869 -12.920 17.615 1.00 93.56 99 ARG A CA 1
ATOM 811 C C . ARG A 1 99 ? -1.917 -11.912 18.074 1.00 93.56 99 ARG A C 1
ATOM 813 O O . ARG A 1 99 ? -2.461 -11.142 17.264 1.00 93.56 99 ARG A O 1
ATOM 820 N N . PHE A 1 100 ? -2.131 -11.865 19.388 1.00 94.00 100 PHE A N 1
ATOM 821 C CA . PHE A 1 100 ? -2.958 -10.848 20.032 1.00 94.00 100 PHE A CA 1
ATOM 822 C C . PHE A 1 100 ? -2.445 -9.440 19.714 1.00 94.00 100 PHE A C 1
ATOM 824 O O . PHE A 1 100 ? -1.242 -9.164 19.731 1.00 94.00 100 PHE A O 1
ATOM 831 N N . GLN A 1 101 ? -3.365 -8.528 19.397 1.00 91.06 101 GLN A N 1
ATOM 832 C CA . GLN A 1 101 ? -3.029 -7.119 19.218 1.00 91.06 101 GLN A CA 1
ATOM 833 C C . GLN A 1 101 ? -2.716 -6.516 20.575 1.00 91.06 101 GLN A C 1
ATOM 835 O O . GLN A 1 101 ? -3.547 -6.578 21.481 1.00 91.06 101 GLN A O 1
ATOM 840 N N . LYS A 1 102 ? -1.564 -5.853 20.664 1.00 90.94 102 LYS A N 1
ATOM 841 C CA . LYS A 1 102 ? -1.216 -5.004 21.809 1.00 90.94 102 LYS A CA 1
ATOM 842 C C . LYS A 1 102 ? -1.704 -3.566 21.621 1.00 90.94 102 LYS A C 1
ATOM 844 O O . LYS A 1 102 ? -2.187 -2.959 22.564 1.00 90.94 102 LYS A O 1
ATOM 849 N N . ASN A 1 103 ? -1.629 -3.051 20.392 1.00 88.06 103 ASN A N 1
ATOM 850 C CA . ASN A 1 103 ? -1.954 -1.662 20.071 1.00 88.06 103 ASN A CA 1
ATOM 851 C C . ASN A 1 103 ? -2.868 -1.589 18.844 1.00 88.06 103 ASN A C 1
ATOM 853 O O . ASN A 1 103 ? -2.391 -1.707 17.713 1.00 88.06 103 ASN A O 1
ATOM 857 N N . ASN A 1 104 ? -4.167 -1.384 19.052 1.00 92.25 104 ASN A N 1
ATOM 858 C CA . ASN A 1 104 ? -5.086 -1.050 17.970 1.00 92.25 104 ASN A CA 1
ATOM 859 C C . ASN A 1 104 ? -5.195 0.460 17.770 1.00 92.25 104 ASN A C 1
ATOM 861 O O . ASN A 1 104 ? -5.139 1.241 18.717 1.00 92.25 104 ASN A O 1
ATOM 865 N N . ARG A 1 105 ? -5.344 0.869 16.511 1.00 93.50 105 ARG A N 1
ATOM 866 C CA . ARG A 1 105 ? -5.469 2.277 16.123 1.00 93.50 105 ARG A CA 1
ATOM 867 C C . ARG A 1 105 ? -6.699 2.548 15.279 1.00 93.50 105 ARG A C 1
ATOM 869 O O . ARG A 1 105 ? -6.863 3.677 14.835 1.00 93.50 105 ARG A O 1
ATOM 876 N N . SER A 1 106 ? -7.550 1.553 15.031 1.00 96.31 106 SER A N 1
ATOM 877 C CA . SER A 1 106 ? -8.719 1.765 14.186 1.00 96.31 106 SER A CA 1
ATOM 878 C C . SER A 1 106 ? -9.938 0.934 14.558 1.00 96.31 106 SER A C 1
ATOM 880 O O . SER A 1 106 ? -9.843 -0.226 14.966 1.00 96.31 106 SER A O 1
ATOM 882 N N . VAL A 1 107 ? -11.105 1.526 14.338 1.00 96.12 107 VAL A N 1
ATOM 883 C CA . VAL A 1 107 ? -12.409 0.861 14.344 1.00 96.12 107 VAL A CA 1
ATOM 884 C C . VAL A 1 107 ? -13.024 1.037 12.960 1.00 96.12 107 VAL A C 1
ATOM 886 O O . VAL A 1 107 ? -12.865 2.082 12.338 1.00 96.12 107 VAL A O 1
ATOM 889 N N . GLU A 1 108 ? -13.637 -0.015 12.434 1.00 96.25 108 GLU A N 1
ATOM 890 C CA . GLU A 1 108 ? -14.151 -0.048 11.066 1.00 96.25 108 GLU A CA 1
ATOM 891 C C . GLU A 1 108 ? -15.600 -0.495 11.110 1.00 96.25 108 GLU A C 1
ATOM 893 O O . GLU A 1 108 ? -15.909 -1.509 11.724 1.00 96.25 108 GLU A O 1
ATOM 898 N N . TYR A 1 109 ? -16.445 0.268 10.441 1.00 95.50 109 TYR A N 1
ATOM 899 C CA . TYR A 1 109 ? -17.861 0.055 10.231 1.00 95.50 109 TYR A CA 1
ATOM 900 C C . TYR A 1 109 ? -18.070 -0.401 8.785 1.00 95.50 109 TYR A C 1
ATOM 902 O O . TYR A 1 109 ? -17.333 0.011 7.883 1.00 95.50 109 TYR A O 1
ATOM 910 N N . LYS A 1 110 ? -19.056 -1.274 8.553 1.00 93.69 110 LYS A N 1
ATOM 911 C CA . LYS A 1 110 ? -19.416 -1.724 7.197 1.00 93.69 110 LYS A CA 1
ATOM 912 C C . LYS A 1 110 ? -20.372 -0.700 6.567 1.00 93.69 110 LYS A C 1
ATOM 914 O O . LYS A 1 110 ? -20.039 0.478 6.516 1.00 93.69 110 LYS A O 1
ATOM 919 N N . ARG A 1 111 ? -21.569 -1.121 6.146 1.00 91.12 111 ARG A N 1
ATOM 920 C CA . ARG A 1 111 ? -22.621 -0.243 5.597 1.00 91.12 111 ARG A CA 1
ATOM 921 C C . ARG A 1 111 ? -23.580 0.326 6.657 1.00 91.12 111 ARG A C 1
ATOM 923 O O . ARG A 1 111 ? -24.562 0.952 6.301 1.00 91.12 111 ARG A O 1
ATOM 930 N N . SER A 1 112 ? -23.337 0.069 7.945 1.00 92.25 112 SER A N 1
ATOM 931 C CA . SER A 1 112 ? -24.202 0.522 9.046 1.00 92.25 112 SER A CA 1
ATOM 932 C C . SER A 1 112 ? -23.375 1.090 10.200 1.00 92.25 112 SER A C 1
ATOM 934 O O . SER A 1 112 ? -22.160 0.878 10.255 1.00 92.25 112 SER A O 1
ATOM 936 N N . GLY A 1 113 ? -24.037 1.764 11.144 1.00 92.56 113 GLY A N 1
ATOM 937 C CA . GLY A 1 113 ? -23.387 2.388 12.302 1.00 92.56 113 GLY A CA 1
ATOM 938 C C . GLY A 1 113 ? -22.856 3.795 12.031 1.00 92.56 113 GLY A C 1
ATOM 939 O O . GLY A 1 113 ? -22.139 4.350 12.862 1.00 92.56 113 GLY A O 1
ATOM 940 N N . TRP A 1 114 ? -23.182 4.355 10.868 1.00 95.44 114 TRP A N 1
ATOM 941 C CA . TRP A 1 114 ? -22.839 5.710 10.470 1.00 95.44 114 TRP A CA 1
ATOM 942 C C . TRP A 1 114 ? -23.876 6.255 9.485 1.00 95.44 114 TRP A C 1
ATOM 944 O O . TRP A 1 114 ? -24.517 5.487 8.770 1.00 95.44 114 TRP A O 1
ATOM 954 N N . GLN A 1 115 ? -24.016 7.577 9.451 1.00 94.69 115 GLN A N 1
ATOM 955 C CA . GLN A 1 115 ? -24.878 8.318 8.535 1.00 94.69 115 GLN A CA 1
ATOM 956 C C . GLN A 1 115 ? -24.154 9.585 8.082 1.00 94.69 115 GLN A C 1
ATOM 958 O O . GLN A 1 115 ? -23.545 10.287 8.894 1.00 94.69 115 GLN A O 1
ATOM 963 N N . LEU A 1 116 ? -24.190 9.854 6.781 1.00 93.62 116 LEU A N 1
ATOM 964 C CA . LEU A 1 116 ? -23.664 11.081 6.195 1.00 93.62 116 LEU A CA 1
ATOM 965 C C . LEU A 1 116 ? -24.722 12.194 6.296 1.00 93.62 116 LEU A C 1
ATOM 967 O O . LEU A 1 116 ? -25.910 11.949 6.121 1.00 93.62 116 LEU A O 1
ATOM 971 N N . ASP A 1 117 ? -24.296 13.415 6.618 1.00 90.38 117 ASP A N 1
ATOM 972 C CA . ASP A 1 117 ? -25.179 14.582 6.759 1.00 90.38 117 ASP A CA 1
ATOM 973 C C . ASP A 1 117 ? -25.424 15.309 5.424 1.00 90.38 117 ASP A C 1
ATOM 975 O O . ASP A 1 117 ? -24.631 16.162 5.009 1.00 90.38 117 ASP A O 1
ATOM 979 N N . ASN A 1 118 ? -26.532 14.977 4.760 1.00 84.69 118 ASN A N 1
ATOM 980 C CA . ASN A 1 118 ? -26.880 15.486 3.427 1.00 84.69 118 ASN A CA 1
ATOM 981 C C . ASN A 1 118 ? -27.035 17.015 3.347 1.00 84.69 118 ASN A C 1
ATOM 983 O O . ASN A 1 118 ? -26.888 17.568 2.259 1.00 84.69 118 ASN A O 1
ATOM 987 N N . GLN A 1 119 ? -27.292 17.700 4.467 1.00 84.00 119 GLN A N 1
ATOM 988 C CA . GLN A 1 119 ? -27.489 19.151 4.480 1.00 84.00 119 GLN A CA 1
ATOM 989 C C . GLN A 1 119 ? -26.151 19.886 4.447 1.00 84.00 119 GLN A C 1
ATOM 991 O O . GLN A 1 119 ? -25.883 20.688 3.557 1.00 84.00 119 GLN A O 1
ATOM 996 N N . THR A 1 120 ? -25.275 19.608 5.417 1.00 83.88 120 THR A N 1
ATOM 997 C CA . THR A 1 120 ? -24.010 20.354 5.529 1.00 83.88 120 THR A CA 1
ATOM 998 C C . THR A 1 120 ? -22.888 19.778 4.674 1.00 83.88 120 THR A C 1
ATOM 1000 O O . THR A 1 120 ? -21.857 20.435 4.502 1.00 83.88 120 THR A O 1
ATOM 1003 N N . LYS A 1 121 ? -23.038 18.526 4.220 1.00 88.00 121 LYS A N 1
ATOM 1004 C CA . LYS A 1 121 ? -22.065 17.743 3.442 1.00 88.00 121 LYS A CA 1
ATOM 1005 C C . LYS A 1 121 ? -20.656 17.644 4.047 1.00 88.00 121 LYS A C 1
ATOM 1007 O O . LYS A 1 121 ? -19.684 17.255 3.406 1.00 88.00 121 LYS A O 1
ATOM 1012 N N . LYS A 1 122 ? -20.521 18.002 5.326 1.00 90.81 122 LYS A N 1
ATOM 1013 C CA . LYS A 1 122 ? -19.241 18.128 6.046 1.00 90.81 122 LYS A CA 1
ATOM 1014 C C . LYS A 1 122 ? -19.234 17.368 7.363 1.00 90.81 122 LYS A C 1
ATOM 1016 O O . LYS A 1 122 ? -18.271 17.481 8.122 1.00 90.81 122 LYS A O 1
ATOM 1021 N N . HIS A 1 123 ? -20.283 16.610 7.658 1.00 94.56 123 HIS A N 1
ATOM 1022 C CA . HIS A 1 123 ? -20.404 15.865 8.901 1.00 94.56 123 HIS A CA 1
ATOM 1023 C C . HIS A 1 123 ? -20.753 14.405 8.640 1.00 94.56 123 HIS A C 1
ATOM 1025 O O . HIS A 1 123 ? -21.374 14.049 7.642 1.00 94.56 123 HIS A O 1
ATOM 1031 N N . ILE A 1 124 ? -20.335 13.568 9.580 1.00 95.81 124 ILE A N 1
ATOM 1032 C CA . ILE A 1 124 ? -20.739 12.171 9.682 1.00 95.81 124 ILE A CA 1
ATOM 1033 C C . ILE A 1 124 ? -21.209 11.925 11.111 1.00 95.81 124 ILE A C 1
ATOM 1035 O O . ILE A 1 124 ? -20.576 12.378 12.068 1.00 95.81 124 ILE A O 1
ATOM 1039 N N . THR A 1 125 ? -22.318 11.215 11.258 1.00 96.75 125 THR A N 1
ATOM 1040 C CA . THR A 1 125 ? -22.873 10.814 12.548 1.00 96.75 125 THR A CA 1
ATOM 1041 C C . THR A 1 125 ? -22.630 9.332 12.742 1.00 96.75 125 THR A C 1
ATOM 1043 O O . THR A 1 125 ? -23.092 8.525 11.944 1.00 96.75 125 THR A O 1
ATOM 1046 N N . PHE A 1 126 ? -21.911 8.962 13.798 1.00 96.81 126 PHE A N 1
ATOM 1047 C CA . PHE A 1 126 ? -21.788 7.566 14.214 1.00 96.81 126 PHE A CA 1
ATOM 1048 C C . PHE A 1 126 ? -22.922 7.232 15.180 1.00 96.81 126 PHE A C 1
ATOM 1050 O O . PHE A 1 126 ? -23.085 7.902 16.200 1.00 96.81 126 PHE A O 1
ATOM 1057 N N . THR A 1 127 ? -23.698 6.202 14.848 1.00 94.25 127 THR A N 1
ATOM 1058 C CA . THR A 1 127 ? -24.952 5.841 15.533 1.00 94.25 127 THR A CA 1
ATOM 1059 C C . THR A 1 127 ? -24.758 4.709 16.546 1.00 94.25 127 THR A C 1
ATOM 1061 O O . THR A 1 127 ? -25.669 3.924 16.803 1.00 94.25 127 THR A O 1
ATOM 1064 N N . ASP A 1 128 ? -23.542 4.550 17.067 1.00 88.94 128 ASP A N 1
ATOM 1065 C CA . ASP A 1 128 ? -23.252 3.561 18.101 1.00 88.94 128 ASP A CA 1
ATOM 1066 C C . ASP A 1 128 ? -23.637 4.075 19.500 1.00 88.94 128 ASP A C 1
ATOM 1068 O O . ASP A 1 128 ? -23.844 5.270 19.713 1.00 88.94 128 ASP A O 1
ATOM 1072 N N . LYS A 1 129 ? -23.714 3.173 20.487 1.00 92.19 129 LYS A N 1
ATOM 1073 C CA . LYS A 1 129 ? -24.011 3.550 21.880 1.00 92.19 129 LYS A CA 1
ATOM 1074 C C . LYS A 1 129 ? -22.746 3.995 22.636 1.00 92.19 129 LYS A C 1
ATOM 1076 O O . LYS A 1 129 ? -22.760 4.078 23.863 1.00 92.19 129 LYS A O 1
ATOM 1081 N N . ASN A 1 130 ? -21.631 4.253 21.935 1.00 88.94 130 ASN A N 1
ATOM 1082 C CA . ASN A 1 130 ? -20.397 4.766 22.547 1.00 88.94 130 ASN A CA 1
ATOM 1083 C C . ASN A 1 130 ? -20.416 6.289 22.718 1.00 88.94 130 ASN A C 1
ATOM 1085 O O . ASN A 1 130 ? -19.540 6.824 23.395 1.00 88.94 130 ASN A O 1
ATOM 1089 N N . GLY A 1 131 ? -21.379 6.990 22.111 1.00 92.19 131 GLY A N 1
ATOM 1090 C CA . GLY A 1 131 ? -21.492 8.444 22.224 1.00 92.19 131 GLY A CA 1
ATOM 1091 C C . GLY A 1 131 ? -20.495 9.207 21.346 1.00 92.19 131 GLY A C 1
ATOM 1092 O O . GLY A 1 131 ? -20.088 10.314 21.697 1.00 92.19 131 GLY A O 1
ATOM 1093 N N . ILE A 1 132 ? -20.075 8.634 20.208 1.00 96.00 132 ILE A N 1
ATOM 1094 C CA . ILE A 1 132 ? -19.266 9.368 19.219 1.00 96.00 132 ILE A CA 1
ATOM 1095 C C . ILE A 1 132 ? -20.109 10.488 18.587 1.00 96.00 132 ILE A C 1
ATOM 1097 O O . ILE A 1 132 ? -19.669 11.639 18.531 1.00 96.00 132 ILE A O 1
ATOM 1101 N N . GLY A 1 133 ? -21.330 10.164 18.148 1.00 95.56 133 GLY A N 1
ATOM 1102 C CA . GLY A 1 133 ? -22.284 11.122 17.589 1.00 95.56 133 GLY A CA 1
ATOM 1103 C C . GLY A 1 133 ? -21.793 11.811 16.311 1.00 95.56 133 GLY A C 1
ATOM 1104 O O . GLY A 1 133 ? -21.023 11.246 15.528 1.00 95.56 133 GLY A O 1
ATOM 1105 N N . ARG A 1 134 ? -22.262 13.046 16.093 1.00 96.50 134 ARG A N 1
ATOM 1106 C CA . ARG A 1 134 ? -21.964 13.869 14.910 1.00 96.50 134 ARG A CA 1
ATOM 1107 C C . ARG A 1 134 ? -20.584 14.519 15.007 1.00 96.50 134 ARG A C 1
ATOM 1109 O O . ARG A 1 134 ? -20.320 15.287 15.931 1.00 96.50 134 ARG A O 1
ATOM 1116 N N . VAL A 1 135 ? -19.712 14.254 14.036 1.00 96.50 135 VAL A N 1
ATOM 1117 C CA . VAL A 1 135 ? -18.357 14.822 13.951 1.00 96.50 135 VAL A CA 1
ATOM 1118 C C . VAL A 1 135 ? -18.116 15.498 12.605 1.00 96.50 135 VAL A C 1
ATOM 1120 O O . VAL A 1 135 ? -18.690 15.108 11.589 1.00 96.50 135 VAL A O 1
ATOM 1123 N N . LYS A 1 136 ? -17.249 16.517 12.586 1.00 95.94 136 LYS A N 1
ATOM 1124 C CA . LYS A 1 136 ? -16.923 17.271 11.369 1.00 95.94 136 LYS A CA 1
ATOM 1125 C C . LYS A 1 136 ? -15.784 16.608 10.599 1.00 95.94 136 LYS A C 1
ATOM 1127 O O . LYS A 1 136 ? -14.733 16.306 11.171 1.00 95.94 136 LYS A O 1
ATOM 1132 N N . LEU A 1 137 ? -15.978 16.445 9.296 1.00 95.75 137 LEU A N 1
ATOM 1133 C CA . LEU A 1 137 ? -14.986 16.000 8.326 1.00 95.75 137 LEU A CA 1
ATOM 1134 C C . LEU A 1 137 ? -14.222 17.211 7.781 1.00 95.75 137 LEU A C 1
ATOM 1136 O O . LEU A 1 137 ? -14.807 18.192 7.326 1.00 95.75 137 LEU A O 1
ATOM 1140 N N . VAL A 1 138 ? -12.895 17.150 7.839 1.00 94.56 138 VAL A N 1
ATOM 1141 C CA . VAL A 1 138 ? -11.989 18.185 7.334 1.00 94.56 138 VAL A CA 1
ATOM 1142 C C . VAL A 1 138 ? -11.112 17.569 6.251 1.00 94.56 138 VAL A C 1
ATOM 1144 O O . VAL A 1 138 ? -10.272 16.710 6.526 1.00 94.56 138 VAL A O 1
ATOM 1147 N N . GLY A 1 139 ? -11.312 18.004 5.013 1.00 88.44 139 GLY A N 1
ATOM 1148 C CA . GLY A 1 139 ? -10.586 17.535 3.839 1.00 88.44 139 GLY A CA 1
ATOM 1149 C C . GLY A 1 139 ? -10.825 18.465 2.655 1.00 88.44 139 GLY A C 1
ATOM 1150 O O . GLY A 1 139 ? -11.677 19.346 2.722 1.00 88.44 139 GLY A O 1
ATOM 1151 N N . SER A 1 140 ? -10.049 18.283 1.589 1.00 81.44 140 SER A N 1
ATOM 1152 C CA . SER A 1 140 ? -10.123 19.116 0.382 1.00 81.44 140 SER A CA 1
ATOM 1153 C C . SER A 1 140 ? -11.166 18.653 -0.634 1.00 81.44 140 SER A C 1
ATOM 1155 O O . SER A 1 140 ? -11.482 19.394 -1.553 1.00 81.44 140 SER A O 1
ATOM 1157 N N . ARG A 1 141 ? -11.669 17.422 -0.508 1.00 82.31 141 ARG A N 1
ATOM 1158 C CA . ARG A 1 141 ? -12.618 16.821 -1.452 1.00 82.31 141 ARG A CA 1
ATOM 1159 C C . ARG A 1 141 ? -13.971 16.656 -0.799 1.00 82.31 141 ARG A C 1
ATOM 1161 O O . ARG A 1 141 ? -14.025 16.354 0.388 1.00 82.31 141 ARG A O 1
ATOM 1168 N N . ASP A 1 142 ? -15.035 16.773 -1.571 1.00 84.81 142 ASP A N 1
ATOM 1169 C CA . ASP A 1 142 ? -16.368 16.446 -1.088 1.00 84.81 142 ASP A CA 1
ATOM 1170 C C . ASP A 1 142 ? -16.602 14.923 -1.153 1.00 84.81 142 ASP A C 1
ATOM 1172 O O . ASP A 1 142 ? -16.310 14.294 -2.171 1.00 84.81 142 ASP A O 1
ATOM 1176 N N . ILE A 1 143 ? -17.079 14.315 -0.059 1.00 87.38 143 ILE A N 1
ATOM 1177 C CA . ILE A 1 143 ? -17.423 12.881 -0.035 1.00 87.38 143 ILE A CA 1
ATOM 1178 C C . ILE A 1 143 ? -18.695 12.618 -0.850 1.00 87.38 143 ILE A C 1
ATOM 1180 O O . ILE A 1 143 ? -18.834 11.536 -1.411 1.00 87.38 143 ILE A O 1
ATOM 1184 N N . TYR A 1 144 ? -19.556 13.630 -0.990 1.00 87.38 144 TYR A N 1
ATOM 1185 C CA . TYR A 1 144 ? -20.815 13.578 -1.740 1.00 87.38 144 TYR A CA 1
ATOM 1186 C C . TYR A 1 144 ? -20.626 13.535 -3.253 1.00 87.38 144 TYR A C 1
ATOM 1188 O O . TYR A 1 144 ? -21.592 13.361 -3.983 1.00 87.38 144 TYR A O 1
ATOM 1196 N N . PHE A 1 145 ? -19.384 13.657 -3.728 1.00 87.00 145 PHE A N 1
ATOM 1197 C CA . PHE A 1 145 ? -19.047 13.326 -5.107 1.00 87.00 145 PHE A CA 1
ATOM 1198 C C . PHE A 1 145 ? -19.285 11.837 -5.418 1.00 87.00 145 PHE A C 1
ATOM 1200 O O . PHE A 1 145 ? -19.472 11.472 -6.573 1.00 87.00 145 PHE A O 1
ATOM 1207 N N . TYR A 1 146 ? -19.252 10.970 -4.401 1.00 88.38 146 TYR A N 1
ATOM 1208 C CA . TYR A 1 146 ? -19.487 9.538 -4.555 1.00 88.38 146 TYR A CA 1
ATOM 1209 C C . TYR A 1 146 ? -20.854 9.156 -4.000 1.00 88.38 146 TYR A C 1
ATOM 1211 O O . TYR A 1 146 ? -21.269 9.652 -2.949 1.00 88.38 146 TYR A O 1
ATOM 1219 N N . ASN A 1 147 ? -21.508 8.202 -4.659 1.00 88.81 147 ASN A N 1
ATOM 1220 C CA . ASN A 1 147 ? -22.754 7.644 -4.163 1.00 88.81 147 ASN A CA 1
ATOM 1221 C C . ASN A 1 147 ? -22.505 6.903 -2.847 1.00 88.81 147 ASN A C 1
ATOM 1223 O O . ASN A 1 147 ? -21.509 6.191 -2.676 1.00 88.81 147 ASN A O 1
ATOM 1227 N N . GLN A 1 148 ? -23.437 7.034 -1.903 1.00 88.94 148 GLN A N 1
ATOM 1228 C CA . GLN A 1 148 ? -23.315 6.385 -0.598 1.00 88.94 148 GLN A CA 1
ATOM 1229 C C . GLN A 1 148 ? -23.222 4.855 -0.722 1.00 88.94 148 GLN A C 1
ATOM 1231 O O . GLN A 1 148 ? -22.537 4.208 0.070 1.00 88.94 148 GLN A O 1
ATOM 1236 N N . GLU A 1 149 ? -23.852 4.273 -1.742 1.00 90.62 149 GLU A N 1
ATOM 1237 C CA . GLU A 1 149 ? -23.822 2.835 -2.020 1.00 90.62 149 GLU A CA 1
ATOM 1238 C C . GLU A 1 149 ? -22.425 2.313 -2.375 1.00 90.62 149 GLU A C 1
ATOM 1240 O O . GLU A 1 149 ? -22.088 1.160 -2.068 1.00 90.62 149 GLU A O 1
ATOM 1245 N N . ASP A 1 150 ? -21.576 3.158 -2.961 1.00 92.00 150 ASP A N 1
ATOM 1246 C CA . ASP A 1 150 ? -20.195 2.815 -3.297 1.00 92.00 150 ASP A CA 1
ATOM 1247 C C . ASP A 1 150 ? -19.307 2.757 -2.054 1.00 92.00 150 ASP A C 1
ATOM 1249 O O . ASP A 1 150 ? -18.273 2.078 -2.053 1.00 92.00 150 ASP A O 1
ATOM 1253 N N . ILE A 1 151 ? -19.718 3.401 -0.959 1.00 93.31 151 ILE A N 1
ATOM 1254 C CA . ILE A 1 151 ? -19.017 3.383 0.324 1.00 93.31 151 ILE A CA 1
ATOM 1255 C C . ILE A 1 151 ? -19.253 2.030 1.000 1.00 93.31 151 ILE A C 1
ATOM 1257 O O . ILE A 1 151 ? -20.249 1.783 1.678 1.00 93.31 151 ILE A O 1
ATOM 1261 N N . LYS A 1 152 ? -18.292 1.113 0.857 1.00 93.50 152 LYS A N 1
ATOM 1262 C CA . LYS A 1 152 ? -18.421 -0.238 1.425 1.00 93.50 152 LYS A CA 1
ATOM 1263 C C . LYS A 1 152 ? -18.017 -0.302 2.892 1.00 93.50 152 LYS A C 1
ATOM 1265 O O . LYS A 1 152 ? -18.500 -1.179 3.612 1.00 93.50 152 LYS A O 1
ATOM 1270 N N . ARG A 1 153 ? -17.089 0.560 3.323 1.00 95.19 153 ARG A N 1
ATOM 1271 C CA . ARG A 1 153 ? -16.609 0.620 4.712 1.00 95.19 153 ARG A CA 1
ATOM 1272 C C . ARG A 1 153 ? -16.249 2.043 5.117 1.00 95.19 153 ARG A C 1
ATOM 1274 O O . ARG A 1 153 ? -15.692 2.789 4.313 1.00 95.19 153 ARG A O 1
ATOM 1281 N N . VAL A 1 154 ? -16.476 2.360 6.387 1.00 96.38 154 VAL A N 1
ATOM 1282 C CA . VAL A 1 154 ? -16.039 3.601 7.034 1.00 96.38 154 VAL A CA 1
ATOM 1283 C C . VAL A 1 154 ? -15.155 3.246 8.215 1.00 96.38 154 VAL A C 1
ATOM 1285 O O . VAL A 1 154 ? -15.547 2.483 9.090 1.00 96.38 154 VAL A O 1
ATOM 1288 N N . ARG A 1 155 ? -13.941 3.784 8.266 1.00 96.88 155 ARG A N 1
ATOM 1289 C CA . ARG A 1 155 ? -12.966 3.470 9.309 1.00 96.88 155 ARG A CA 1
ATOM 1290 C C . ARG A 1 155 ? -12.517 4.730 10.027 1.00 96.88 155 ARG A C 1
ATOM 1292 O O . ARG A 1 155 ? -12.010 5.651 9.402 1.00 96.88 155 ARG A O 1
ATOM 1299 N N . ILE A 1 156 ? -12.606 4.730 11.352 1.00 97.19 156 ILE A N 1
ATOM 1300 C CA . ILE A 1 156 ? -11.963 5.748 12.181 1.00 97.19 156 ILE A CA 1
ATOM 1301 C C . ILE A 1 156 ? -10.552 5.268 12.523 1.00 97.19 156 ILE A C 1
ATOM 1303 O O . ILE A 1 156 ? -10.380 4.172 13.059 1.00 97.19 156 ILE A O 1
ATOM 1307 N N . VAL A 1 157 ? -9.538 6.078 12.219 1.00 96.75 157 VAL A N 1
ATOM 1308 C CA . VAL A 1 157 ? -8.116 5.782 12.433 1.00 96.75 157 VAL A CA 1
ATOM 1309 C C . VAL A 1 157 ? -7.479 6.838 13.326 1.00 96.75 157 VAL A C 1
ATOM 1311 O O . VAL A 1 157 ? -7.568 8.035 13.064 1.00 96.75 157 VAL A O 1
ATOM 1314 N N . ARG A 1 158 ? -6.766 6.394 14.359 1.00 95.56 158 ARG A N 1
ATOM 1315 C CA . ARG A 1 158 ? -5.957 7.228 15.245 1.00 95.56 158 ARG A CA 1
ATOM 1316 C C . ARG A 1 158 ? -4.525 7.333 14.721 1.00 95.56 158 ARG A C 1
ATOM 1318 O O . ARG A 1 158 ? -3.790 6.345 14.653 1.00 95.56 158 ARG A O 1
ATOM 1325 N N . ARG A 1 159 ? -4.100 8.557 14.412 1.00 94.62 159 ARG A N 1
ATOM 1326 C CA . ARG A 1 159 ? -2.714 8.924 14.083 1.00 94.62 159 ARG A CA 1
ATOM 1327 C C . ARG A 1 159 ? -2.124 9.789 15.204 1.00 94.62 159 ARG A C 1
ATOM 1329 O O . ARG A 1 159 ? -2.806 10.155 16.158 1.00 94.62 1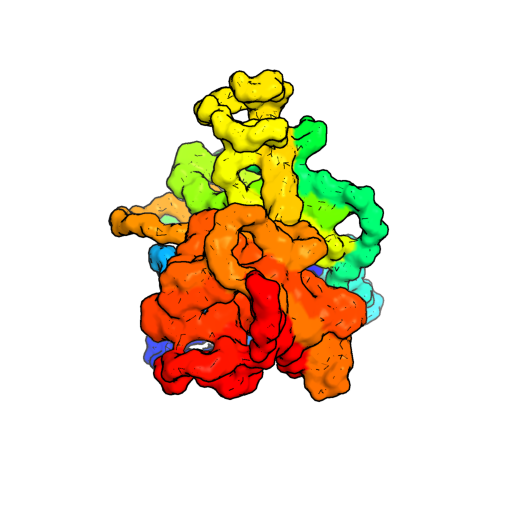59 ARG A O 1
ATOM 1336 N N . ALA A 1 160 ? -0.831 10.102 15.120 1.00 93.19 160 ALA A N 1
ATOM 1337 C CA . ALA A 1 160 ? -0.144 10.884 16.155 1.00 93.19 160 ALA A CA 1
ATOM 1338 C C . ALA A 1 160 ? -0.657 12.335 16.281 1.00 93.19 160 ALA A C 1
ATOM 1340 O O . ALA A 1 160 ? -0.486 12.966 17.323 1.00 93.19 160 ALA A O 1
ATOM 1341 N N . ASP A 1 161 ? -1.263 12.876 15.223 1.00 94.06 161 ASP A N 1
ATOM 1342 C CA . ASP A 1 161 ? -1.758 14.252 15.133 1.00 94.06 161 ASP A CA 1
ATOM 1343 C C . ASP A 1 161 ? -3.290 14.382 15.181 1.00 94.06 161 ASP A C 1
ATOM 1345 O O . ASP A 1 161 ? -3.809 15.488 15.002 1.00 94.06 161 ASP A O 1
ATOM 1349 N N . GLY A 1 162 ? -4.006 13.282 15.428 1.00 94.69 162 GLY A N 1
ATOM 1350 C CA . GLY A 1 162 ? -5.457 13.273 15.592 1.00 94.69 162 GLY A CA 1
ATOM 1351 C C . GLY A 1 162 ? -6.128 12.029 15.018 1.00 94.69 162 GLY A C 1
ATOM 1352 O O . GLY A 1 162 ? -5.486 11.007 14.761 1.00 94.69 162 GLY A O 1
ATOM 1353 N N . TYR A 1 163 ? -7.437 12.139 14.821 1.00 97.25 163 TYR A N 1
ATOM 1354 C CA . TYR A 1 163 ? -8.283 11.078 14.286 1.00 97.25 163 TYR A CA 1
ATOM 1355 C C . TYR A 1 163 ? -8.690 11.395 12.855 1.00 97.25 163 TYR A C 1
ATOM 1357 O O . TYR A 1 163 ? -8.826 12.559 12.476 1.00 97.25 163 TYR A O 1
ATOM 1365 N N . TYR A 1 164 ? -8.872 10.342 12.075 1.00 97.12 164 TYR A N 1
ATOM 1366 C CA . TYR A 1 164 ? -9.183 10.409 10.660 1.00 97.12 164 TYR A CA 1
ATOM 1367 C C . TYR A 1 164 ? -10.336 9.469 10.339 1.00 97.12 164 TYR A C 1
ATOM 1369 O O . TYR A 1 164 ? -10.391 8.368 10.879 1.00 97.12 164 TYR A O 1
ATOM 1377 N N . CYS A 1 165 ? -11.233 9.897 9.460 1.00 96.69 165 CYS A N 1
ATOM 1378 C CA . CYS A 1 165 ? -12.282 9.072 8.884 1.00 96.69 165 CYS A CA 1
ATOM 1379 C C . CYS A 1 165 ? -11.844 8.653 7.480 1.00 96.69 165 CYS A C 1
ATOM 1381 O O . CYS A 1 165 ? -11.595 9.506 6.629 1.00 96.69 165 CYS A O 1
ATOM 1383 N N . GLN A 1 166 ? -11.709 7.351 7.256 1.00 96.25 166 GLN A N 1
ATOM 1384 C CA . GLN A 1 166 ? -11.368 6.750 5.974 1.00 96.25 166 GLN A CA 1
ATOM 1385 C C . GLN A 1 166 ? -12.611 6.107 5.365 1.00 96.25 166 GLN A C 1
ATOM 1387 O O . GLN A 1 166 ? -13.238 5.256 5.993 1.00 96.25 166 GLN A O 1
ATOM 1392 N N . PHE A 1 167 ? -12.931 6.482 4.135 1.00 94.12 167 PHE A N 1
ATOM 1393 C CA . PHE A 1 167 ? -14.006 5.905 3.341 1.00 94.12 167 PHE A CA 1
ATOM 1394 C C . PHE A 1 167 ? -13.398 4.948 2.326 1.00 94.12 167 PHE A C 1
ATOM 1396 O O . PHE A 1 167 ? -12.573 5.353 1.508 1.00 94.12 167 PHE A O 1
ATOM 1403 N N . CYS A 1 168 ? -13.785 3.677 2.391 1.00 93.62 168 CYS A N 1
ATOM 1404 C CA . CYS A 1 168 ? -13.390 2.662 1.425 1.00 93.62 168 CYS A CA 1
ATOM 1405 C C . CYS A 1 168 ? -14.475 2.561 0.352 1.00 93.62 168 CYS A C 1
ATOM 1407 O O . CYS A 1 168 ? -15.538 1.982 0.594 1.00 93.62 168 CYS A O 1
ATOM 1409 N N . ILE A 1 169 ? -14.184 3.120 -0.816 1.00 91.44 169 ILE A N 1
ATOM 1410 C CA . ILE A 1 169 ? -15.128 3.345 -1.907 1.00 91.44 169 ILE A CA 1
ATOM 1411 C C . ILE A 1 169 ? -14.855 2.337 -3.029 1.00 91.44 169 ILE A C 1
ATOM 1413 O O . ILE A 1 169 ? -13.710 2.145 -3.455 1.00 91.44 169 ILE A O 1
ATOM 1417 N N . SER A 1 170 ? -15.897 1.656 -3.493 1.00 90.88 170 SER A N 1
ATOM 1418 C CA . SER A 1 170 ? -15.830 0.653 -4.555 1.00 90.88 170 SER A CA 1
ATOM 1419 C C . SER A 1 170 ? -16.211 1.256 -5.897 1.00 90.88 170 SER A C 1
ATOM 1421 O O . SER A 1 170 ? -17.290 0.996 -6.405 1.00 90.88 170 SER A O 1
ATOM 1423 N N . ILE A 1 171 ? -15.292 2.024 -6.464 1.00 86.69 171 ILE A N 1
ATOM 1424 C CA . ILE A 1 171 ? -15.410 2.602 -7.804 1.00 86.69 171 ILE A CA 1
ATOM 1425 C C . ILE A 1 171 ? -14.289 2.085 -8.695 1.00 86.69 171 ILE A C 1
ATOM 1427 O O . ILE A 1 171 ? -13.226 1.683 -8.189 1.00 86.69 171 ILE A O 1
ATOM 1431 N N . ASP A 1 172 ? -14.510 2.159 -10.004 1.00 83.88 172 ASP A N 1
ATOM 1432 C CA . ASP A 1 172 ? -13.401 2.170 -10.942 1.00 83.88 172 ASP A CA 1
ATOM 1433 C C . ASP A 1 172 ? -12.672 3.516 -10.828 1.00 83.88 172 ASP A C 1
ATOM 1435 O O . ASP A 1 172 ? -13.279 4.584 -10.821 1.00 83.88 172 ASP A O 1
ATOM 1439 N N . VAL A 1 173 ? -11.357 3.454 -10.634 1.00 81.75 173 VAL A N 1
ATOM 1440 C CA . VAL A 1 173 ? -10.502 4.644 -10.528 1.00 81.75 173 VAL A CA 1
ATOM 1441 C C . VAL A 1 173 ? -9.788 4.952 -11.835 1.00 81.75 173 VAL A C 1
ATOM 1443 O O . VAL A 1 173 ? -9.056 5.946 -11.870 1.00 81.75 173 VAL A O 1
ATOM 1446 N N . ARG A 1 174 ? -9.945 4.093 -12.851 1.00 84.81 174 ARG A N 1
ATOM 1447 C CA . ARG A 1 174 ? -9.335 4.260 -14.165 1.00 84.81 174 ARG A CA 1
ATOM 1448 C C . ARG A 1 174 ? -9.749 5.596 -14.763 1.00 84.81 174 ARG A C 1
ATOM 1450 O O . ARG A 1 174 ? -10.895 6.023 -14.669 1.00 84.81 174 ARG A O 1
ATOM 1457 N N . LYS A 1 175 ? -8.759 6.276 -15.313 1.00 82.25 175 LYS A N 1
ATOM 1458 C CA . LYS A 1 175 ? -8.896 7.505 -16.064 1.00 82.25 175 LYS A CA 1
ATOM 1459 C C . LYS A 1 175 ? -8.177 7.285 -17.381 1.00 82.25 175 LYS A C 1
ATOM 1461 O O . LYS A 1 175 ? -6.966 7.056 -17.365 1.00 82.25 175 LYS A O 1
ATOM 1466 N N . ASP A 1 176 ? -8.915 7.426 -18.467 1.00 78.62 176 ASP A N 1
ATOM 1467 C CA . ASP A 1 176 ? -8.340 7.407 -19.799 1.00 78.62 176 ASP A CA 1
ATOM 1468 C C . ASP A 1 176 ? -7.527 8.688 -20.001 1.00 78.62 176 ASP A C 1
ATOM 1470 O O . ASP A 1 176 ? -7.957 9.802 -19.677 1.00 78.62 176 ASP A O 1
ATOM 1474 N N . LEU A 1 177 ? -6.283 8.500 -20.420 1.00 83.12 177 LEU A N 1
ATOM 1475 C CA . LEU A 1 177 ? -5.366 9.558 -20.809 1.00 83.12 177 LEU A CA 1
ATOM 1476 C C . LEU A 1 177 ? -4.896 9.236 -22.216 1.00 83.12 177 LEU A C 1
ATOM 1478 O O . LEU A 1 177 ? -4.605 8.070 -22.496 1.00 83.12 177 LEU A O 1
ATOM 1482 N N . GLU A 1 178 ? -4.729 10.270 -23.033 1.00 84.06 178 GLU A N 1
ATOM 1483 C CA . GLU A 1 178 ? -4.122 10.115 -24.349 1.00 84.06 178 GLU A CA 1
ATOM 1484 C C . GLU A 1 178 ? -2.757 9.407 -24.239 1.00 84.06 178 GLU A C 1
ATOM 1486 O O . GLU A 1 178 ? -1.981 9.688 -23.305 1.00 84.06 178 GLU A O 1
ATOM 1491 N N . PRO A 1 179 ? -2.466 8.444 -25.132 1.00 86.19 179 PRO A N 1
ATOM 1492 C CA . PRO A 1 179 ? -1.159 7.808 -25.200 1.00 86.19 179 PRO A CA 1
ATOM 1493 C C . PRO A 1 179 ? -0.069 8.845 -25.474 1.00 86.19 179 PRO A C 1
ATOM 1495 O O . PRO A 1 179 ? -0.193 9.678 -26.369 1.00 86.19 179 PRO A O 1
ATOM 1498 N N . THR A 1 180 ? 1.017 8.802 -24.707 1.00 86.50 180 THR A N 1
ATOM 1499 C CA . THR A 1 180 ? 2.164 9.695 -24.912 1.00 86.50 180 THR A CA 1
ATOM 1500 C C . THR A 1 180 ? 3.174 9.151 -25.922 1.00 86.50 180 THR A C 1
ATOM 1502 O O . THR A 1 180 ? 4.053 9.893 -26.355 1.00 86.50 180 THR A O 1
ATOM 1505 N N . GLY A 1 181 ? 3.101 7.859 -26.257 1.00 84.44 181 GLY A N 1
ATOM 1506 C CA . GLY A 1 181 ? 4.065 7.126 -27.082 1.00 84.44 181 GLY A CA 1
ATOM 1507 C C . GLY A 1 181 ? 5.408 6.863 -26.391 1.00 84.44 181 GLY A C 1
ATOM 1508 O O . GLY A 1 181 ? 6.322 6.319 -27.006 1.00 84.44 181 GLY A O 1
ATOM 1509 N N . LYS A 1 182 ? 5.565 7.258 -25.120 1.00 91.19 182 LYS A N 1
ATOM 1510 C CA . LYS A 1 182 ? 6.858 7.253 -24.420 1.00 91.19 182 LYS A CA 1
ATOM 1511 C C . LYS A 1 182 ? 7.004 6.059 -23.486 1.00 91.19 182 LYS A C 1
ATOM 1513 O O . LYS A 1 182 ? 6.069 5.677 -22.780 1.00 91.19 182 LYS A O 1
ATOM 1518 N N . ALA A 1 183 ? 8.219 5.526 -23.428 1.00 93.94 183 ALA A N 1
ATOM 1519 C CA . ALA A 1 183 ? 8.611 4.466 -22.513 1.00 93.94 183 ALA A CA 1
ATOM 1520 C C . ALA A 1 183 ? 9.855 4.884 -21.723 1.00 93.94 183 ALA A C 1
ATOM 1522 O O . ALA A 1 183 ? 10.782 5.467 -22.284 1.00 93.94 183 ALA A O 1
ATOM 1523 N N . ILE A 1 184 ? 9.883 4.576 -20.425 1.00 97.25 184 ILE A N 1
ATOM 1524 C CA . ILE A 1 184 ? 10.973 4.976 -19.533 1.00 97.25 184 ILE A CA 1
ATOM 1525 C C . ILE A 1 184 ? 11.415 3.825 -18.626 1.00 97.25 184 ILE A C 1
ATOM 1527 O O . ILE A 1 184 ? 10.589 3.073 -18.104 1.00 97.25 184 ILE A O 1
ATOM 1531 N N . GLY A 1 185 ? 12.729 3.681 -18.450 1.00 97.00 185 GLY A N 1
ATOM 1532 C CA . GLY A 1 185 ? 13.339 2.799 -17.454 1.00 97.00 185 GLY A CA 1
ATOM 1533 C C . GLY A 1 185 ? 13.829 3.594 -16.251 1.00 97.00 185 GLY A C 1
ATOM 1534 O O . GLY A 1 185 ? 14.406 4.659 -16.436 1.00 97.00 185 GLY A O 1
ATOM 1535 N N . LEU A 1 186 ? 13.614 3.085 -15.037 1.00 97.56 186 LEU A N 1
ATOM 1536 C CA . LEU A 1 186 ? 14.010 3.727 -13.782 1.00 97.56 186 LEU A CA 1
ATOM 1537 C C . LEU A 1 186 ? 14.960 2.831 -12.978 1.00 97.56 186 LEU A C 1
ATOM 1539 O O . LEU A 1 186 ? 14.546 1.784 -12.467 1.00 97.56 186 LEU A O 1
ATOM 1543 N N . ASP A 1 187 ? 16.204 3.279 -12.821 1.00 96.31 187 ASP A N 1
ATOM 1544 C CA . ASP A 1 187 ? 17.193 2.692 -11.912 1.00 96.31 187 ASP A CA 1
ATOM 1545 C C . ASP A 1 187 ? 17.096 3.371 -10.540 1.00 96.31 187 ASP A C 1
ATOM 1547 O O . ASP A 1 187 ? 17.361 4.566 -10.421 1.00 96.31 187 ASP A O 1
ATOM 1551 N N . VAL A 1 188 ? 16.659 2.651 -9.501 1.00 94.62 188 VAL A N 1
ATOM 1552 C CA . VAL A 1 188 ? 16.387 3.225 -8.167 1.00 94.62 188 VAL A CA 1
ATOM 1553 C C . VAL A 1 188 ? 17.563 3.016 -7.212 1.00 94.62 188 VAL A C 1
ATOM 1555 O O . VAL A 1 188 ? 18.024 1.900 -6.997 1.00 94.62 188 VAL A O 1
ATOM 1558 N N . GLY A 1 189 ? 18.029 4.088 -6.563 1.00 91.38 189 GLY A N 1
ATOM 1559 C CA . GLY A 1 189 ? 19.315 4.074 -5.859 1.00 91.38 189 GLY A CA 1
ATOM 1560 C C . GLY A 1 189 ? 19.367 4.826 -4.526 1.00 91.38 189 GLY A C 1
ATOM 1561 O O . GLY A 1 189 ? 18.412 5.452 -4.057 1.00 91.38 189 GLY A O 1
ATOM 1562 N N . LEU A 1 190 ? 20.500 4.675 -3.820 1.00 90.06 190 LEU A N 1
ATOM 1563 C CA . LEU A 1 190 ? 20.785 5.409 -2.574 1.00 90.06 190 LEU A CA 1
ATOM 1564 C C . LEU A 1 190 ? 21.462 6.759 -2.839 1.00 90.06 190 LEU A C 1
ATOM 1566 O O . LEU A 1 190 ? 21.282 7.682 -2.043 1.00 90.06 190 LEU A O 1
ATOM 1570 N N . LYS A 1 191 ? 22.255 6.853 -3.918 1.00 90.00 191 LYS A N 1
ATOM 1571 C CA . LYS A 1 191 ? 22.914 8.094 -4.347 1.00 90.00 191 LYS A CA 1
ATOM 1572 C C . LYS A 1 191 ? 21.857 9.075 -4.858 1.00 90.00 191 LYS A C 1
ATOM 1574 O O . LYS A 1 191 ? 21.659 10.111 -4.234 1.00 90.00 191 LYS A O 1
ATOM 1579 N N . TYR A 1 192 ? 21.128 8.653 -5.885 1.00 94.12 192 TYR A N 1
ATOM 1580 C CA . TYR A 1 192 ? 19.959 9.318 -6.454 1.00 94.12 192 TYR A CA 1
ATOM 1581 C C . TYR A 1 192 ? 18.719 8.474 -6.187 1.00 94.12 192 TYR A C 1
ATOM 1583 O O . TYR A 1 192 ? 18.831 7.252 -6.110 1.00 94.12 192 TYR A O 1
ATOM 1591 N N . PHE A 1 193 ? 17.557 9.100 -6.008 1.00 95.69 193 PHE A N 1
ATOM 1592 C CA . PHE A 1 193 ? 16.308 8.382 -5.771 1.00 95.69 193 PHE A CA 1
ATOM 1593 C C . PHE A 1 193 ? 15.959 7.483 -6.961 1.00 95.69 193 PHE A C 1
ATOM 1595 O O . PHE A 1 193 ? 15.691 6.297 -6.749 1.00 95.69 193 PHE A O 1
ATOM 1602 N N . TYR A 1 194 ? 16.056 8.025 -8.179 1.00 97.25 194 TYR A N 1
ATOM 1603 C CA . TYR A 1 194 ? 16.213 7.244 -9.401 1.00 97.25 194 TYR A CA 1
ATOM 1604 C C . TYR A 1 194 ? 17.032 7.998 -10.457 1.00 97.25 194 TYR A C 1
ATOM 1606 O O . TYR A 1 194 ? 17.133 9.224 -10.416 1.00 97.25 194 TYR A O 1
ATOM 1614 N N . VAL A 1 195 ? 17.580 7.253 -11.413 1.00 97.25 195 VAL A N 1
ATOM 1615 C CA . VAL A 1 195 ? 18.076 7.758 -12.699 1.00 97.25 195 VAL A CA 1
ATOM 1616 C C . VAL A 1 195 ? 17.231 7.129 -13.797 1.00 97.25 195 VAL A C 1
ATOM 1618 O O . VAL A 1 195 ? 16.925 5.936 -13.728 1.00 97.25 195 VAL A O 1
ATOM 1621 N N . ASP A 1 196 ? 16.804 7.926 -14.770 1.00 97.56 196 ASP A N 1
ATOM 1622 C CA . ASP A 1 196 ? 15.990 7.428 -15.872 1.00 97.56 196 ASP A CA 1
ATOM 1623 C C . ASP A 1 196 ? 16.812 7.078 -17.122 1.00 97.56 196 ASP A C 1
ATOM 1625 O O . ASP A 1 196 ? 17.999 7.395 -17.238 1.00 97.56 196 ASP A O 1
ATOM 1629 N N . SER A 1 197 ? 16.187 6.381 -18.071 1.00 97.00 197 SER A N 1
ATOM 1630 C CA . SER A 1 197 ? 16.845 5.942 -19.306 1.00 97.00 197 SER A CA 1
ATOM 1631 C C . SER A 1 197 ? 17.218 7.086 -20.256 1.00 97.00 197 SER A C 1
ATOM 1633 O O . SER A 1 197 ? 17.984 6.857 -21.189 1.00 97.00 197 SER A O 1
ATOM 1635 N N . LEU A 1 198 ? 16.705 8.300 -20.030 1.00 95.31 198 LEU A N 1
ATOM 1636 C CA . LEU A 1 198 ? 17.069 9.509 -20.777 1.00 95.31 198 LEU A CA 1
ATOM 1637 C C . LEU A 1 198 ? 18.239 10.258 -20.117 1.00 95.31 198 LEU A C 1
ATOM 1639 O O . LEU A 1 198 ? 18.856 11.113 -20.746 1.00 95.31 198 LEU A O 1
ATOM 1643 N N . GLY A 1 199 ? 18.600 9.893 -18.885 1.00 93.88 199 GLY A N 1
ATOM 1644 C CA . GLY A 1 199 ? 19.694 10.483 -18.120 1.00 93.88 199 GLY A CA 1
ATOM 1645 C C . GLY A 1 199 ? 19.262 11.552 -17.120 1.00 93.88 199 GLY A C 1
ATOM 1646 O O . GLY A 1 199 ? 20.130 12.156 -16.492 1.00 93.88 199 GLY A O 1
ATOM 1647 N N . HIS A 1 200 ? 17.960 11.782 -16.928 1.00 96.44 200 HIS A N 1
ATOM 1648 C CA . HIS A 1 200 ? 17.491 12.637 -15.845 1.00 96.44 200 HIS A CA 1
ATOM 1649 C C . HIS A 1 200 ? 17.676 11.938 -14.492 1.00 96.44 200 HIS A C 1
ATOM 1651 O O . HIS A 1 200 ? 17.507 10.724 -14.341 1.00 96.44 200 HIS A O 1
ATOM 1657 N N . VAL A 1 201 ? 18.041 12.741 -13.498 1.00 96.88 201 VAL A N 1
ATOM 1658 C CA . VAL A 1 201 ? 18.412 12.296 -12.161 1.00 96.88 201 VAL A CA 1
ATOM 1659 C C . VAL A 1 201 ? 17.478 12.945 -11.150 1.00 96.88 201 VAL A C 1
ATOM 1661 O O . VAL A 1 201 ? 17.444 14.168 -11.031 1.00 96.88 201 VAL A O 1
ATOM 1664 N N . GLU A 1 202 ? 16.764 12.123 -10.384 1.00 97.25 202 GLU A N 1
ATOM 1665 C CA . GLU A 1 202 ? 15.968 12.593 -9.253 1.00 97.25 202 GLU A CA 1
ATOM 1666 C C . GLU A 1 202 ? 16.770 12.428 -7.961 1.00 97.25 202 GLU A C 1
ATOM 1668 O O . GLU A 1 202 ? 17.186 11.326 -7.585 1.00 97.25 202 GLU A O 1
ATOM 1673 N N . GLU A 1 203 ? 16.973 13.528 -7.245 1.00 96.06 203 GLU A N 1
ATOM 1674 C CA . GLU A 1 203 ? 17.745 13.536 -6.007 1.00 96.06 203 GLU A CA 1
ATOM 1675 C C . GLU A 1 203 ? 17.074 12.739 -4.884 1.00 96.06 203 GLU A C 1
ATOM 1677 O O . GLU A 1 203 ? 15.853 12.694 -4.740 1.00 96.06 203 GLU A O 1
ATOM 1682 N N . ASN A 1 204 ? 17.887 12.129 -4.016 1.00 94.69 204 ASN A N 1
ATOM 1683 C CA . ASN A 1 204 ? 17.366 11.486 -2.813 1.00 94.69 204 ASN A CA 1
ATOM 1684 C C . ASN A 1 204 ? 17.247 12.512 -1.673 1.00 94.69 204 ASN A C 1
ATOM 1686 O O . ASN A 1 204 ? 18.267 12.916 -1.103 1.00 94.69 204 ASN A O 1
ATOM 1690 N N . PRO A 1 205 ? 16.025 12.905 -1.258 1.00 93.00 205 PRO A N 1
ATOM 1691 C CA . PRO A 1 205 ? 15.841 13.979 -0.286 1.00 93.00 205 PRO A CA 1
ATOM 1692 C C . PRO A 1 205 ? 16.323 13.629 1.127 1.00 93.00 205 PRO A C 1
ATOM 1694 O O . PRO A 1 205 ? 16.516 14.554 1.924 1.00 93.00 205 PRO A O 1
ATOM 1697 N N . LYS A 1 206 ? 16.504 12.334 1.448 1.00 93.44 206 LYS A N 1
ATOM 1698 C CA . LYS A 1 206 ? 17.006 11.823 2.739 1.00 93.44 206 LYS A CA 1
ATOM 1699 C C . LYS A 1 206 ? 16.285 12.441 3.952 1.00 93.44 206 LYS A C 1
ATOM 1701 O O . LYS A 1 206 ? 16.908 12.995 4.866 1.00 93.44 206 LYS A O 1
ATOM 1706 N N . PHE A 1 207 ? 14.946 12.417 3.932 1.00 93.94 207 PHE A N 1
ATOM 1707 C CA . PHE A 1 207 ? 14.099 13.109 4.915 1.00 93.94 207 PHE A CA 1
ATOM 1708 C C . PHE A 1 207 ? 14.388 12.694 6.363 1.00 93.94 207 PHE A C 1
ATOM 1710 O O . PHE A 1 207 ? 14.401 13.544 7.255 1.00 93.94 207 PHE A O 1
ATOM 1717 N N . TYR A 1 208 ? 14.618 11.403 6.610 1.00 91.62 208 TYR A N 1
ATOM 1718 C CA . TYR A 1 208 ? 14.953 10.889 7.932 1.00 91.62 208 TYR A CA 1
ATOM 1719 C C . TYR A 1 208 ? 16.317 11.395 8.383 1.00 91.62 208 TYR A C 1
ATOM 1721 O O . TYR A 1 208 ? 16.418 11.871 9.509 1.00 91.62 208 TYR A O 1
ATOM 1729 N N . ARG A 1 209 ? 17.345 11.356 7.521 1.00 91.56 209 ARG A N 1
ATOM 1730 C CA . ARG A 1 209 ? 18.685 11.873 7.862 1.00 91.56 209 ARG A CA 1
ATOM 1731 C C . ARG A 1 209 ? 18.655 13.358 8.207 1.00 91.56 209 ARG A C 1
ATOM 1733 O O . ARG A 1 209 ? 19.187 13.749 9.239 1.00 91.56 209 ARG A O 1
ATOM 1740 N N . LYS A 1 210 ? 17.954 14.174 7.413 1.00 92.88 210 LYS A N 1
ATOM 1741 C CA . LYS A 1 210 ? 17.765 15.607 7.707 1.00 92.88 210 LYS A CA 1
ATOM 1742 C C . LYS A 1 210 ? 17.032 15.835 9.035 1.00 92.88 210 LYS A C 1
ATOM 1744 O O . LYS A 1 210 ? 17.320 16.788 9.753 1.00 92.88 210 LYS A O 1
ATOM 1749 N N . GLY A 1 211 ? 16.083 14.963 9.379 1.00 92.81 211 GLY A N 1
ATOM 1750 C CA . GLY A 1 211 ? 15.336 15.029 10.637 1.00 92.81 211 GLY A CA 1
ATOM 1751 C C . GLY A 1 211 ? 16.011 14.355 11.837 1.00 92.81 211 GLY A C 1
ATOM 1752 O O . GLY A 1 211 ? 15.497 14.457 12.952 1.00 92.81 211 GLY A O 1
ATOM 1753 N N . GLU A 1 212 ? 17.138 13.669 11.640 1.00 93.56 212 GLU A N 1
ATOM 1754 C CA . GLU A 1 212 ? 17.705 12.723 12.604 1.00 93.56 212 GLU A CA 1
ATOM 1755 C C . GLU A 1 212 ? 18.106 13.405 13.910 1.00 93.56 212 GLU A C 1
ATOM 1757 O O . GLU A 1 212 ? 17.652 12.993 14.973 1.00 93.56 212 GLU A O 1
ATOM 1762 N N . GLN A 1 213 ? 18.855 14.508 13.844 1.00 94.31 213 GLN A N 1
ATOM 1763 C CA . GLN A 1 213 ? 19.290 15.238 15.040 1.00 94.31 213 GLN A CA 1
ATOM 1764 C C . GLN A 1 213 ? 18.106 15.671 15.916 1.00 94.31 213 GLN A C 1
ATOM 1766 O O . GLN A 1 213 ? 18.118 15.521 17.141 1.00 94.31 213 GLN A O 1
ATOM 1771 N N . ARG A 1 214 ? 17.044 16.191 15.291 1.00 95.44 214 ARG A N 1
ATOM 1772 C CA . ARG A 1 214 ? 15.834 16.610 16.006 1.00 95.44 214 ARG A CA 1
ATOM 1773 C C . ARG A 1 214 ? 15.084 15.413 16.576 1.00 95.44 214 ARG A C 1
ATOM 1775 O O . ARG A 1 214 ? 14.564 15.504 17.689 1.00 95.44 214 ARG A O 1
ATOM 1782 N N . LEU A 1 215 ? 15.024 14.312 15.835 1.00 94.25 215 LEU A N 1
ATOM 1783 C CA . LEU A 1 215 ? 14.381 13.090 16.288 1.00 94.25 215 LEU A CA 1
ATOM 1784 C C . LEU A 1 215 ? 15.116 12.483 17.490 1.00 94.25 215 LEU A C 1
ATOM 1786 O O . LEU A 1 215 ? 14.459 12.175 18.480 1.00 94.25 215 LEU A O 1
ATOM 1790 N N . SER A 1 216 ? 16.449 12.421 17.459 1.00 95.06 216 SER A N 1
ATOM 1791 C CA . SER A 1 216 ? 17.276 11.954 18.577 1.00 95.06 216 SER A CA 1
ATOM 1792 C C . SER A 1 216 ? 17.053 12.796 19.834 1.00 95.06 216 SER A C 1
ATOM 1794 O O . SER A 1 216 ? 16.813 12.250 20.909 1.00 95.06 216 SER A O 1
ATOM 1796 N N . LYS A 1 217 ? 17.007 14.133 19.709 1.00 96.50 217 LYS A N 1
ATOM 1797 C CA . LYS A 1 217 ? 16.668 15.030 20.834 1.00 96.50 217 LYS A CA 1
ATOM 1798 C C . LYS A 1 217 ? 15.267 14.750 21.397 1.00 96.50 217 LYS A C 1
ATOM 1800 O O . LYS A 1 217 ? 15.066 14.779 22.609 1.00 96.50 217 LYS A O 1
ATOM 1805 N N . LEU A 1 218 ? 14.280 14.491 20.535 1.00 95.31 218 LEU A N 1
ATOM 1806 C CA . LEU A 1 218 ? 12.919 14.155 20.966 1.00 95.31 218 LEU A CA 1
ATOM 1807 C C . LEU A 1 218 ? 12.840 12.776 21.631 1.00 95.31 218 LEU A C 1
ATOM 1809 O O . LEU A 1 218 ? 12.098 12.635 22.597 1.00 95.31 218 LEU A O 1
ATOM 1813 N N . GLN A 1 219 ? 13.589 11.789 21.139 1.00 95.06 219 GLN A N 1
ATOM 1814 C CA . GLN A 1 219 ? 13.671 10.450 21.724 1.00 95.06 219 GLN A CA 1
ATOM 1815 C C . GLN A 1 219 ? 14.351 10.481 23.095 1.00 95.06 219 GLN A C 1
ATOM 1817 O O . GLN A 1 219 ? 13.794 9.928 24.040 1.00 95.06 219 GLN A O 1
ATOM 1822 N N . ARG A 1 220 ? 15.462 11.218 23.239 1.00 95.56 220 ARG A N 1
ATOM 1823 C CA . ARG A 1 220 ? 16.127 11.434 24.533 1.00 95.56 220 ARG A CA 1
ATOM 1824 C C . ARG A 1 220 ? 15.164 12.033 25.557 1.00 95.56 220 ARG A C 1
ATOM 1826 O O . ARG A 1 220 ? 14.918 11.423 26.581 1.00 95.56 220 ARG A O 1
ATOM 1833 N N . ARG A 1 221 ? 14.445 13.104 25.200 1.00 94.00 221 ARG A N 1
ATOM 1834 C CA . ARG A 1 221 ? 13.407 13.704 26.067 1.00 94.00 221 ARG A CA 1
ATOM 1835 C C . ARG A 1 221 ? 12.264 12.760 26.451 1.00 94.00 221 ARG A C 1
ATOM 1837 O O . ARG A 1 221 ? 11.571 13.035 27.426 1.00 94.00 221 ARG A O 1
ATOM 1844 N N . VAL A 1 222 ? 11.971 11.740 25.644 1.00 94.56 222 VAL A N 1
ATOM 1845 C CA . VAL A 1 222 ? 10.989 10.704 26.005 1.00 94.56 222 VAL A CA 1
ATOM 1846 C C . VAL A 1 222 ? 11.596 9.752 27.026 1.00 94.56 222 VAL A C 1
ATOM 1848 O O . VAL A 1 222 ? 10.909 9.419 27.983 1.00 94.56 222 VAL A O 1
ATOM 1851 N N . SER A 1 223 ? 12.853 9.355 26.825 1.00 93.88 223 SER A N 1
ATOM 1852 C CA . SER A 1 223 ? 13.607 8.497 27.740 1.00 93.88 223 SER A CA 1
ATOM 1853 C C . SER A 1 223 ? 13.820 9.162 29.098 1.00 93.88 223 SER A C 1
ATOM 1855 O O . SER A 1 223 ? 13.458 8.580 30.107 1.00 93.88 223 SER A O 1
ATOM 1857 N N . ASP A 1 224 ? 14.293 10.410 29.123 1.00 92.62 224 ASP A N 1
ATOM 1858 C CA . ASP A 1 224 ? 14.589 11.153 30.358 1.00 92.62 224 ASP A CA 1
ATOM 1859 C C . ASP A 1 224 ? 13.345 11.355 31.239 1.00 92.62 224 ASP A C 1
ATOM 1861 O O . ASP A 1 224 ? 13.442 11.561 32.440 1.00 92.62 224 ASP A O 1
ATOM 1865 N N . LYS A 1 225 ? 12.155 11.343 30.629 1.00 92.06 225 LYS A N 1
ATOM 1866 C CA . LYS A 1 225 ? 10.869 11.531 31.318 1.00 92.06 225 LYS A CA 1
ATOM 1867 C C . LYS A 1 225 ? 10.152 10.215 31.591 1.00 92.06 225 LYS A C 1
ATOM 1869 O O . LYS A 1 225 ? 9.036 10.236 32.104 1.00 92.06 225 LYS A O 1
ATOM 1874 N N . PHE A 1 226 ? 10.715 9.099 31.140 1.00 92.75 226 PHE A N 1
ATOM 1875 C CA . PHE A 1 226 ? 10.146 7.785 31.361 1.00 92.75 226 PHE A CA 1
ATOM 1876 C C . PHE A 1 226 ? 10.594 7.277 32.725 1.00 92.75 226 PHE A C 1
ATOM 1878 O O . PHE A 1 226 ? 11.779 7.075 32.955 1.00 92.75 226 PHE A O 1
ATOM 1885 N N . GLU A 1 227 ? 9.631 7.026 33.603 1.00 89.00 227 GLU A N 1
ATOM 1886 C CA . GLU A 1 227 ? 9.878 6.370 34.882 1.00 89.00 227 GLU A CA 1
ATOM 1887 C C . GLU A 1 227 ? 9.361 4.935 34.803 1.00 89.00 227 GLU A C 1
ATOM 1889 O O . GLU A 1 227 ? 8.184 4.695 34.515 1.00 89.00 227 GLU A O 1
ATOM 1894 N N . SER A 1 228 ? 10.261 3.974 35.022 1.00 87.25 228 SER A N 1
ATOM 1895 C CA . SER A 1 228 ? 9.890 2.562 35.084 1.00 87.25 228 SER A CA 1
ATOM 1896 C C . SER A 1 228 ? 9.027 2.295 36.316 1.00 87.25 228 SER A C 1
ATOM 1898 O O . SER A 1 228 ? 9.174 2.955 37.342 1.00 87.25 228 SER A O 1
ATOM 1900 N N . CYS A 1 229 ? 8.126 1.318 36.211 1.00 83.94 229 CYS A N 1
ATOM 1901 C CA . CYS A 1 229 ? 7.260 0.865 37.305 1.00 83.94 229 CYS A CA 1
ATOM 1902 C C . CYS A 1 229 ? 6.345 1.942 37.919 1.00 83.94 229 CYS A C 1
ATOM 1904 O O . CYS A 1 229 ? 5.741 1.706 38.961 1.00 83.94 229 CYS A O 1
ATOM 1906 N N . LYS A 1 230 ? 6.180 3.096 37.260 1.00 85.44 230 LYS A N 1
ATOM 1907 C CA . LYS A 1 230 ? 5.262 4.160 37.677 1.00 85.44 230 LYS A CA 1
ATOM 1908 C C . LYS A 1 230 ? 4.270 4.526 36.570 1.00 85.44 230 LYS A C 1
ATOM 1910 O O . LYS A 1 230 ? 4.556 4.336 35.382 1.00 85.44 230 LYS A O 1
ATOM 1915 N N . PRO A 1 231 ? 3.092 5.072 36.924 1.00 85.75 231 PRO A N 1
ATOM 1916 C CA . PRO A 1 231 ? 2.164 5.617 35.945 1.00 85.75 231 PRO A CA 1
ATOM 1917 C C . PRO A 1 231 ? 2.814 6.703 35.081 1.00 85.75 231 PRO A C 1
ATOM 1919 O O . PRO A 1 231 ? 3.588 7.537 35.545 1.00 85.75 231 PRO A O 1
ATOM 1922 N N . ALA A 1 232 ? 2.463 6.715 33.797 1.00 90.06 232 ALA A N 1
ATOM 1923 C CA . ALA A 1 232 ? 2.990 7.676 32.839 1.00 90.06 232 ALA A CA 1
ATOM 1924 C C . ALA A 1 232 ? 2.617 9.124 33.214 1.00 90.06 232 ALA A C 1
ATOM 1926 O O . ALA A 1 232 ? 1.446 9.501 33.153 1.00 90.06 232 ALA A O 1
ATOM 1927 N N . THR A 1 233 ? 3.618 9.959 33.508 1.00 93.06 233 THR A N 1
ATOM 1928 C CA . THR A 1 233 ? 3.402 11.378 33.827 1.00 93.06 233 THR A CA 1
ATOM 1929 C C . THR A 1 233 ? 2.869 12.165 32.622 1.00 93.06 233 THR A C 1
ATOM 1931 O O . THR A 1 233 ? 3.152 11.861 31.456 1.00 93.06 233 THR A O 1
ATOM 1934 N N . ASN A 1 234 ? 2.144 13.260 32.877 1.00 93.06 234 ASN A N 1
ATOM 1935 C CA . ASN A 1 234 ? 1.662 14.156 31.815 1.00 93.06 234 ASN A CA 1
ATOM 1936 C C . ASN A 1 234 ? 2.811 14.707 30.947 1.00 93.06 234 ASN A C 1
ATOM 1938 O O . ASN A 1 234 ? 2.659 14.883 29.734 1.00 93.06 234 ASN A O 1
ATOM 1942 N N . ASN A 1 235 ? 3.982 14.938 31.545 1.00 93.50 235 ASN A N 1
ATOM 1943 C CA . ASN A 1 235 ? 5.173 15.414 30.845 1.00 93.50 235 ASN A CA 1
ATOM 1944 C C . ASN A 1 235 ? 5.751 14.358 29.893 1.00 93.50 235 ASN A C 1
ATOM 1946 O O . ASN A 1 235 ? 6.096 14.694 28.752 1.00 93.50 235 ASN A O 1
ATOM 1950 N N . TYR A 1 236 ? 5.786 13.092 30.314 1.00 93.88 236 TYR A N 1
ATOM 1951 C CA . TYR A 1 236 ? 6.138 11.964 29.454 1.00 93.88 236 TYR A CA 1
ATOM 1952 C C . TYR A 1 236 ? 5.158 11.817 28.285 1.00 93.88 236 TYR A C 1
ATOM 1954 O O . TYR A 1 236 ? 5.576 11.749 27.126 1.00 93.88 236 TYR A O 1
ATOM 1962 N N . LEU A 1 237 ? 3.847 11.853 28.551 1.00 92.81 237 LEU A N 1
ATOM 1963 C CA . LEU A 1 237 ? 2.818 11.737 27.510 1.00 92.81 237 LEU A CA 1
ATOM 1964 C C . LEU A 1 237 ? 2.930 12.859 26.465 1.00 92.81 237 LEU A C 1
ATOM 1966 O O . LEU A 1 237 ? 2.862 12.595 25.259 1.00 92.81 237 LEU A O 1
ATOM 1970 N N . LYS A 1 238 ? 3.186 14.101 26.902 1.00 94.12 238 LYS A N 1
ATOM 1971 C CA . LYS A 1 238 ? 3.454 15.247 26.013 1.00 94.12 238 LYS A CA 1
ATOM 1972 C C . LYS A 1 238 ? 4.716 15.030 25.168 1.00 94.12 238 LYS A C 1
ATOM 1974 O O . LYS A 1 238 ? 4.690 15.287 23.961 1.00 94.12 238 LYS A O 1
ATOM 1979 N N . ALA A 1 239 ? 5.811 14.544 25.759 1.00 95.19 239 ALA A N 1
ATOM 1980 C CA . ALA A 1 239 ? 7.053 14.260 25.033 1.00 95.19 239 ALA A CA 1
ATOM 1981 C C . ALA A 1 239 ? 6.865 13.145 23.991 1.00 95.19 239 ALA A C 1
ATOM 1983 O O . ALA A 1 239 ? 7.228 13.317 22.823 1.00 95.19 239 ALA A O 1
ATOM 1984 N N . LYS A 1 240 ? 6.198 12.052 24.377 1.00 94.75 240 LYS A N 1
ATOM 1985 C CA . LYS A 1 240 ? 5.858 10.927 23.499 1.00 94.75 240 LYS A CA 1
ATOM 1986 C C . LYS A 1 240 ? 5.006 11.376 22.316 1.00 94.75 240 LYS A C 1
ATOM 1988 O O . LYS A 1 240 ? 5.291 11.007 21.178 1.00 94.75 240 LYS A O 1
ATOM 1993 N N . ALA A 1 241 ? 4.005 12.227 22.556 1.00 93.31 241 ALA A N 1
ATOM 1994 C CA . ALA A 1 241 ? 3.172 12.792 21.498 1.00 93.31 241 ALA A CA 1
ATOM 1995 C C . ALA A 1 241 ? 3.980 13.666 20.521 1.00 93.31 241 ALA A C 1
ATOM 1997 O O . ALA A 1 241 ? 3.804 13.550 19.308 1.00 93.31 241 ALA A O 1
ATOM 1998 N N . ARG A 1 242 ? 4.897 14.510 21.018 1.00 95.56 242 ARG A N 1
ATOM 1999 C CA . ARG A 1 242 ? 5.783 15.333 20.170 1.00 95.56 242 ARG A CA 1
ATOM 2000 C C . ARG A 1 242 ? 6.696 14.469 19.297 1.00 95.56 242 ARG A C 1
ATOM 2002 O O . ARG A 1 242 ? 6.782 14.712 18.094 1.00 95.56 242 ARG A O 1
ATOM 2009 N N . CYS A 1 243 ? 7.316 13.442 19.878 1.00 95.50 243 CYS A N 1
ATOM 2010 C CA . CYS A 1 243 ? 8.144 12.483 19.147 1.00 95.50 243 CYS A CA 1
ATOM 2011 C C . CYS A 1 243 ? 7.333 11.756 18.056 1.00 95.50 243 CYS A C 1
ATOM 2013 O O . CYS A 1 243 ? 7.713 11.751 16.884 1.00 95.50 243 CYS A O 1
ATOM 2015 N N . ALA A 1 244 ? 6.144 11.248 18.400 1.00 94.25 244 ALA A N 1
ATOM 2016 C CA . ALA A 1 244 ? 5.262 10.562 17.457 1.00 94.25 244 ALA A CA 1
ATOM 2017 C C . ALA A 1 244 ? 4.801 11.463 16.294 1.00 94.25 244 ALA A C 1
ATOM 2019 O O . ALA A 1 244 ? 4.758 11.014 15.147 1.00 94.25 244 ALA A O 1
ATOM 2020 N N . LYS A 1 245 ? 4.490 12.740 16.558 1.00 95.38 245 LYS A N 1
ATOM 2021 C CA . LYS A 1 245 ? 4.143 13.719 15.512 1.00 95.38 245 LYS A CA 1
ATOM 2022 C C . LYS A 1 245 ? 5.314 13.984 14.564 1.00 95.38 245 LYS A C 1
ATOM 2024 O O . LYS A 1 245 ? 5.097 14.121 13.363 1.00 95.38 245 LYS A O 1
ATOM 2029 N N . TYR A 1 246 ? 6.543 14.021 15.077 1.00 95.56 246 TYR A N 1
ATOM 2030 C CA . TYR A 1 246 ? 7.727 14.226 14.245 1.00 95.56 246 TYR A CA 1
ATOM 2031 C C . TYR A 1 246 ? 8.017 13.015 13.345 1.00 95.56 246 TYR A C 1
ATOM 2033 O O . TYR A 1 246 ? 8.228 13.181 12.145 1.00 95.56 246 TYR A O 1
ATOM 2041 N N . HIS A 1 247 ? 7.897 11.793 13.875 1.00 92.81 247 HIS A N 1
ATOM 2042 C CA . HIS A 1 247 ? 7.925 10.577 13.054 1.00 92.81 247 HIS A CA 1
ATOM 2043 C C . HIS A 1 247 ? 6.844 10.586 11.962 1.00 92.81 247 HIS A C 1
ATOM 2045 O O . HIS A 1 247 ? 7.115 10.233 10.814 1.00 92.81 247 HIS A O 1
ATOM 2051 N N . LEU A 1 248 ? 5.623 11.020 12.297 1.00 94.31 248 LEU A N 1
ATOM 2052 C CA . LEU A 1 248 ? 4.536 11.141 11.325 1.00 94.31 248 LEU A CA 1
ATOM 2053 C C . LEU A 1 248 ? 4.860 12.162 10.223 1.00 94.31 248 LEU A C 1
ATOM 2055 O O . LEU A 1 248 ? 4.560 11.894 9.061 1.00 94.31 248 LEU A O 1
ATOM 2059 N N . LYS A 1 249 ? 5.501 13.290 10.565 1.00 95.06 249 LYS A N 1
ATOM 2060 C CA . LYS A 1 249 ? 5.967 14.294 9.595 1.00 95.06 249 LYS A CA 1
ATOM 2061 C C . LYS A 1 249 ? 6.933 13.677 8.578 1.00 95.06 249 LYS A C 1
ATOM 2063 O O . LYS A 1 249 ? 6.658 13.757 7.385 1.00 95.06 249 LYS A O 1
ATOM 2068 N N . ILE A 1 250 ? 7.994 13.008 9.040 1.00 93.12 250 ILE A N 1
ATOM 2069 C CA . ILE A 1 250 ? 8.980 12.351 8.158 1.00 93.12 250 ILE A CA 1
ATOM 2070 C C . ILE A 1 250 ? 8.298 11.297 7.277 1.00 93.12 250 ILE A C 1
ATOM 2072 O O . ILE A 1 250 ? 8.541 11.223 6.073 1.00 93.12 250 ILE A O 1
ATOM 2076 N N . SER A 1 251 ? 7.397 10.497 7.858 1.00 92.19 251 SER A N 1
ATOM 2077 C CA . SER A 1 251 ? 6.660 9.484 7.101 1.00 92.19 251 SER A CA 1
ATOM 2078 C C . SER A 1 251 ? 5.836 10.101 5.966 1.00 92.19 251 SER A C 1
ATOM 2080 O O . SER A 1 251 ? 5.932 9.640 4.831 1.00 92.19 251 SER A O 1
ATOM 2082 N N . ARG A 1 252 ? 5.089 11.180 6.245 1.00 93.75 252 ARG A N 1
ATOM 2083 C CA . ARG A 1 252 ? 4.293 11.904 5.240 1.00 93.75 252 ARG A CA 1
ATOM 2084 C C . ARG A 1 252 ? 5.156 12.510 4.135 1.00 93.75 252 ARG A C 1
ATOM 2086 O O . ARG A 1 252 ? 4.774 12.406 2.978 1.00 93.75 252 ARG A O 1
ATOM 2093 N N . GLN A 1 253 ? 6.312 13.084 4.473 1.00 94.81 253 GLN A N 1
ATOM 2094 C CA . GLN A 1 253 ? 7.236 13.647 3.480 1.00 94.81 253 GLN A CA 1
ATOM 2095 C C . GLN A 1 253 ? 7.712 12.587 2.480 1.00 94.81 253 GLN A C 1
ATOM 2097 O O . GLN A 1 253 ? 7.629 12.809 1.277 1.00 94.81 253 GLN A O 1
ATOM 2102 N N . ARG A 1 254 ? 8.121 11.405 2.960 1.00 94.19 254 ARG A N 1
ATOM 2103 C CA . ARG A 1 254 ? 8.526 10.295 2.077 1.00 94.19 254 ARG A CA 1
ATOM 2104 C C . ARG A 1 254 ? 7.375 9.793 1.206 1.00 94.19 254 ARG A C 1
ATOM 2106 O O . ARG A 1 254 ? 7.576 9.543 0.023 1.00 94.19 254 ARG A O 1
ATOM 2113 N N . VAL A 1 255 ? 6.179 9.639 1.784 1.00 92.94 255 VAL A N 1
ATOM 2114 C CA . VAL A 1 255 ? 4.998 9.163 1.044 1.00 92.94 255 VAL A CA 1
ATOM 2115 C C . VAL A 1 255 ? 4.600 10.155 -0.045 1.00 92.94 255 VAL A C 1
ATOM 2117 O O . VAL A 1 255 ? 4.384 9.730 -1.174 1.00 92.94 255 VAL A O 1
ATOM 2120 N N . GLU A 1 256 ? 4.536 11.456 0.254 1.00 95.00 256 GLU A N 1
ATOM 2121 C CA . GLU A 1 256 ? 4.185 12.455 -0.764 1.00 95.00 256 GLU A CA 1
ATOM 2122 C C . GLU A 1 256 ? 5.272 12.626 -1.823 1.00 95.00 256 GLU A C 1
ATOM 2124 O O . GLU A 1 256 ? 4.941 12.749 -2.997 1.00 95.00 256 GLU A O 1
ATOM 2129 N N . HIS A 1 257 ? 6.554 12.546 -1.457 1.00 95.75 257 HIS A N 1
ATOM 2130 C CA . HIS A 1 257 ? 7.646 12.528 -2.431 1.00 95.75 257 HIS A CA 1
ATOM 2131 C C . HIS A 1 257 ? 7.491 11.373 -3.430 1.00 95.75 257 HIS A C 1
ATOM 2133 O O . HIS A 1 257 ? 7.390 11.600 -4.634 1.00 95.75 257 HIS A O 1
ATOM 2139 N N . ALA A 1 258 ? 7.369 10.144 -2.919 1.00 95.75 258 ALA A N 1
ATOM 2140 C CA . ALA A 1 258 ? 7.182 8.950 -3.736 1.00 95.75 258 ALA A CA 1
ATOM 2141 C C . ALA A 1 258 ? 5.919 9.035 -4.609 1.00 95.75 258 ALA A C 1
ATOM 2143 O O . ALA A 1 258 ? 5.956 8.725 -5.796 1.00 95.75 258 ALA A O 1
ATOM 2144 N N . LYS A 1 259 ? 4.801 9.492 -4.038 1.00 95.81 259 LYS A N 1
ATOM 2145 C CA . LYS A 1 259 ? 3.524 9.634 -4.742 1.00 95.81 259 LYS A CA 1
ATOM 2146 C C . LYS A 1 259 ? 3.582 10.684 -5.850 1.00 95.81 259 LYS A C 1
ATOM 2148 O O . LYS A 1 259 ? 3.065 10.434 -6.936 1.00 95.81 259 LYS A O 1
ATOM 2153 N N . ARG A 1 260 ? 4.190 11.846 -5.592 1.00 97.25 260 ARG A N 1
ATOM 2154 C CA . ARG A 1 260 ? 4.353 12.922 -6.580 1.00 97.25 260 ARG A CA 1
ATOM 2155 C C . ARG A 1 260 ? 5.170 12.440 -7.774 1.00 97.25 260 ARG A C 1
ATOM 2157 O O . ARG A 1 260 ? 4.729 12.612 -8.905 1.00 97.25 260 ARG A O 1
ATOM 2164 N N . LEU A 1 261 ? 6.307 11.796 -7.514 1.00 97.31 261 LEU A N 1
ATOM 2165 C CA . LEU A 1 261 ? 7.181 11.276 -8.565 1.00 97.31 261 LEU A CA 1
ATOM 2166 C C . LEU A 1 261 ? 6.511 10.160 -9.361 1.00 97.31 261 LEU A C 1
ATOM 2168 O O . LEU A 1 261 ? 6.474 10.225 -10.582 1.00 97.31 261 LEU A O 1
ATOM 2172 N N . ALA A 1 262 ? 5.889 9.193 -8.683 1.00 97.12 262 ALA A N 1
ATOM 2173 C CA . ALA A 1 262 ? 5.181 8.108 -9.356 1.00 97.12 262 ALA A CA 1
ATOM 2174 C C . ALA A 1 262 ? 4.057 8.638 -10.258 1.00 97.12 262 ALA A C 1
ATOM 2176 O O . ALA A 1 262 ? 3.891 8.170 -11.382 1.00 97.12 262 ALA A O 1
ATOM 2177 N N . ARG A 1 263 ? 3.313 9.653 -9.791 1.00 96.38 263 ARG A N 1
ATOM 2178 C CA . ARG A 1 263 ? 2.295 10.328 -10.600 1.00 96.38 263 ARG A CA 1
ATOM 2179 C C . ARG A 1 263 ? 2.914 10.992 -11.826 1.00 96.38 263 ARG A C 1
ATOM 2181 O O . ARG A 1 263 ? 2.352 10.837 -12.902 1.00 96.38 263 ARG A O 1
ATOM 2188 N N . CYS A 1 264 ? 4.016 11.725 -11.660 1.00 95.88 264 CYS A N 1
ATOM 2189 C CA . CYS A 1 264 ? 4.709 12.409 -12.752 1.00 95.88 264 CYS A CA 1
ATOM 2190 C C . CYS A 1 264 ? 5.132 11.410 -13.835 1.00 95.88 264 CYS A C 1
ATOM 2192 O O . CYS A 1 264 ? 4.666 11.495 -14.967 1.00 95.88 264 CYS A O 1
ATOM 2194 N N . VAL A 1 265 ? 5.894 10.385 -13.448 1.00 95.88 265 VAL A N 1
ATOM 2195 C CA . VAL A 1 265 ? 6.399 9.358 -14.366 1.00 95.88 265 VAL A CA 1
ATOM 2196 C C . VAL A 1 265 ? 5.257 8.666 -15.115 1.00 95.88 265 VAL A C 1
ATOM 2198 O O . VAL A 1 265 ? 5.329 8.546 -16.335 1.00 95.88 265 VAL A O 1
ATOM 2201 N N . CYS A 1 266 ? 4.194 8.251 -14.417 1.00 94.88 266 CYS A N 1
ATOM 2202 C CA . CYS A 1 266 ? 3.066 7.557 -15.050 1.00 94.88 266 CYS A CA 1
ATOM 2203 C C . CYS A 1 266 ? 2.169 8.489 -15.878 1.00 94.88 266 CYS A C 1
ATOM 2205 O O . CYS A 1 266 ? 1.408 8.016 -16.706 1.00 94.88 266 CYS A O 1
ATOM 2207 N N . THR A 1 267 ? 2.187 9.804 -15.648 1.00 93.75 267 THR A N 1
ATOM 2208 C CA . THR A 1 267 ? 1.415 10.735 -16.491 1.00 93.75 267 THR A CA 1
ATOM 2209 C C . THR A 1 267 ? 2.161 11.017 -17.795 1.00 93.75 267 THR A C 1
ATOM 2211 O O . THR A 1 267 ? 1.532 11.151 -18.836 1.00 93.75 267 THR A O 1
ATOM 2214 N N . SER A 1 268 ? 3.493 11.076 -17.744 1.00 93.81 268 SER A N 1
ATOM 2215 C CA . SER A 1 268 ? 4.331 11.431 -18.894 1.00 93.81 268 SER A CA 1
ATOM 2216 C C . SER A 1 268 ? 4.689 10.249 -19.805 1.00 93.81 268 SER A C 1
ATOM 2218 O O . SER A 1 268 ? 5.137 10.471 -20.929 1.00 93.81 268 SER A O 1
ATOM 2220 N N . ASN A 1 269 ? 4.512 9.003 -19.351 1.00 93.12 269 ASN A N 1
ATOM 2221 C CA . ASN A 1 269 ? 4.950 7.798 -20.064 1.00 93.12 269 ASN A CA 1
ATOM 2222 C C . ASN A 1 269 ? 3.865 6.719 -20.075 1.00 93.12 269 ASN A C 1
ATOM 2224 O O . ASN A 1 269 ? 3.212 6.486 -19.056 1.00 93.12 269 ASN A O 1
ATOM 2228 N N . ASP A 1 270 ? 3.743 6.016 -21.199 1.00 88.12 270 ASP A N 1
ATOM 2229 C CA . ASP A 1 270 ? 2.836 4.878 -21.380 1.00 88.12 270 ASP A CA 1
ATOM 2230 C C . ASP A 1 270 ? 3.390 3.583 -20.801 1.00 88.12 270 ASP A C 1
ATOM 2232 O O . ASP A 1 270 ? 2.631 2.756 -20.289 1.00 88.12 270 ASP A O 1
ATOM 2236 N N . VAL A 1 271 ? 4.716 3.433 -20.835 1.00 92.56 271 VAL A N 1
ATOM 2237 C CA . VAL A 1 271 ? 5.420 2.286 -20.264 1.00 92.56 271 VAL A CA 1
ATOM 2238 C C . VAL A 1 271 ? 6.451 2.758 -19.246 1.00 92.56 271 VAL A C 1
ATOM 2240 O O . VAL A 1 271 ? 7.327 3.563 -19.553 1.00 92.56 271 VAL A O 1
ATOM 2243 N N . VAL A 1 272 ? 6.368 2.225 -18.030 1.00 95.44 272 VAL A N 1
ATOM 2244 C CA . VAL A 1 272 ? 7.291 2.522 -16.930 1.00 95.44 272 VAL A CA 1
ATOM 2245 C C . VAL A 1 272 ? 7.915 1.224 -16.437 1.00 95.44 272 VAL A C 1
ATOM 2247 O O . VAL A 1 272 ? 7.303 0.473 -15.675 1.00 95.44 272 VAL A O 1
ATOM 2250 N N . ALA A 1 273 ? 9.148 0.958 -16.852 1.00 95.25 273 ALA A N 1
ATOM 2251 C CA . ALA A 1 273 ? 9.954 -0.130 -16.320 1.00 95.25 273 ALA A CA 1
ATOM 2252 C C . ALA A 1 273 ? 10.758 0.367 -15.112 1.00 95.25 273 ALA A C 1
ATOM 2254 O O . ALA A 1 273 ? 11.372 1.428 -15.163 1.00 95.25 273 ALA A O 1
ATOM 2255 N N . TYR A 1 274 ? 10.772 -0.382 -14.017 1.00 94.75 274 TYR A N 1
ATOM 2256 C CA . TYR A 1 274 ? 11.509 -0.011 -12.809 1.00 94.75 274 TYR A CA 1
ATOM 2257 C C . TYR A 1 274 ? 12.137 -1.234 -12.157 1.00 94.75 274 TYR A C 1
ATOM 2259 O O . TYR A 1 274 ? 11.644 -2.355 -12.281 1.00 94.75 274 TYR A O 1
ATOM 2267 N N . GLU A 1 275 ? 13.224 -1.020 -11.427 1.00 90.75 275 GLU A N 1
ATOM 2268 C CA . GLU A 1 275 ? 13.925 -2.102 -10.745 1.00 90.75 275 GLU A CA 1
ATOM 2269 C C . GLU A 1 275 ? 13.088 -2.736 -9.607 1.00 90.75 275 GLU A C 1
ATOM 2271 O O . GLU A 1 275 ? 12.581 -2.058 -8.705 1.00 90.75 275 GLU A O 1
ATOM 2276 N N . ASP A 1 276 ? 12.965 -4.068 -9.606 1.00 89.62 276 ASP A N 1
ATOM 2277 C CA . ASP A 1 276 ? 12.342 -4.863 -8.542 1.00 89.62 276 ASP A CA 1
ATOM 2278 C C . ASP A 1 276 ? 13.335 -5.116 -7.397 1.00 89.62 276 ASP A C 1
ATOM 2280 O O . ASP A 1 276 ? 13.828 -6.230 -7.164 1.00 89.62 276 ASP A O 1
ATOM 2284 N N . LEU A 1 277 ? 13.637 -4.046 -6.661 1.00 86.19 277 LEU A N 1
ATOM 2285 C CA . LEU A 1 277 ? 14.478 -4.138 -5.478 1.00 86.19 277 LEU A CA 1
ATOM 2286 C C . LEU A 1 277 ? 13.835 -5.025 -4.408 1.00 86.19 277 LEU A C 1
ATOM 2288 O O . LEU A 1 277 ? 12.747 -4.757 -3.887 1.00 86.19 277 LEU A O 1
ATOM 2292 N N . GLN A 1 278 ? 14.586 -6.034 -3.968 1.00 84.19 278 GLN A N 1
ATOM 2293 C CA . GLN A 1 278 ? 14.215 -6.912 -2.859 1.00 84.19 278 GLN A CA 1
ATOM 2294 C C . GLN A 1 278 ? 14.447 -6.219 -1.506 1.00 84.19 278 GLN A C 1
ATOM 2296 O O . GLN A 1 278 ? 15.224 -6.687 -0.669 1.00 84.19 278 GLN A O 1
ATOM 2301 N N . VAL A 1 279 ? 13.744 -5.102 -1.265 1.00 84.75 279 VAL A N 1
ATOM 2302 C CA . VAL A 1 279 ? 13.933 -4.204 -0.106 1.00 84.75 279 VAL A CA 1
ATOM 2303 C C . VAL A 1 279 ? 13.948 -4.971 1.217 1.00 84.75 279 VAL A C 1
ATOM 2305 O O . VAL A 1 279 ? 14.795 -4.714 2.067 1.00 84.75 279 VAL A O 1
ATOM 2308 N N . ARG A 1 280 ? 13.060 -5.966 1.381 1.00 81.69 280 ARG A N 1
ATOM 2309 C CA . ARG A 1 280 ? 12.986 -6.809 2.591 1.00 81.69 280 ARG A CA 1
ATOM 2310 C C . ARG A 1 280 ? 14.282 -7.563 2.889 1.00 81.69 280 ARG A C 1
ATOM 2312 O O . ARG A 1 280 ? 14.597 -7.766 4.056 1.00 81.69 280 ARG A O 1
ATOM 2319 N N . ASN A 1 281 ? 15.008 -7.990 1.860 1.00 84.06 281 ASN A N 1
ATOM 2320 C CA . ASN A 1 281 ? 16.299 -8.651 2.017 1.00 84.06 281 ASN A CA 1
ATOM 2321 C C . ASN A 1 281 ? 17.413 -7.625 2.224 1.00 84.06 281 ASN A C 1
ATOM 2323 O O . ASN A 1 281 ? 18.257 -7.822 3.090 1.00 84.06 281 ASN A O 1
ATOM 2327 N N . MET A 1 282 ? 17.370 -6.495 1.514 1.00 85.12 282 MET A N 1
ATOM 2328 C CA . MET A 1 282 ? 18.389 -5.448 1.629 1.00 85.12 282 MET A CA 1
ATOM 2329 C C . MET A 1 282 ? 18.440 -4.827 3.033 1.00 85.12 282 MET A C 1
ATOM 2331 O O . MET A 1 282 ? 19.522 -4.573 3.554 1.00 85.12 282 MET A O 1
ATOM 2335 N N . VAL A 1 283 ? 17.289 -4.633 3.689 1.00 86.50 283 VAL A N 1
ATOM 2336 C CA . VAL A 1 283 ? 17.238 -4.080 5.057 1.00 86.50 283 VAL A CA 1
ATOM 2337 C C . VAL A 1 283 ? 17.743 -5.042 6.138 1.00 86.50 283 VAL A C 1
ATOM 2339 O O . VAL A 1 283 ? 17.910 -4.612 7.276 1.00 86.50 283 VAL A O 1
ATOM 2342 N N . LYS A 1 284 ? 18.013 -6.318 5.814 1.00 84.56 284 LYS A N 1
ATOM 2343 C CA . LYS A 1 284 ? 18.702 -7.241 6.736 1.00 84.56 284 LYS A CA 1
ATOM 2344 C C . LYS A 1 284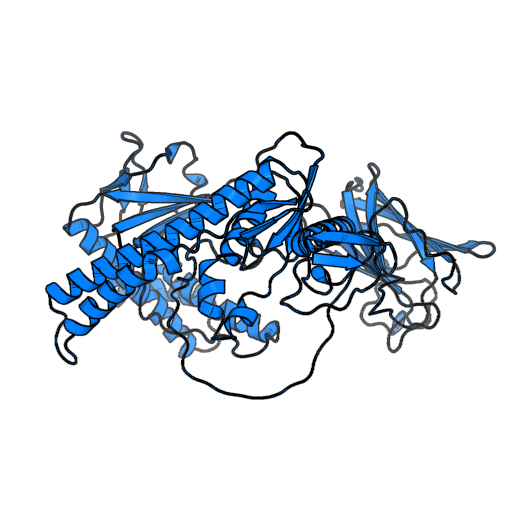 ? 20.167 -6.847 6.933 1.00 84.56 284 LYS A C 1
ATOM 2346 O O . LYS A 1 284 ? 20.741 -7.144 7.973 1.00 84.56 284 LYS A O 1
ATOM 2351 N N . ASN A 1 285 ? 20.762 -6.136 5.972 1.00 86.19 285 ASN A N 1
ATOM 2352 C CA . ASN A 1 285 ? 22.055 -5.500 6.178 1.00 86.19 285 ASN A CA 1
ATOM 2353 C C . ASN A 1 285 ? 21.877 -4.261 7.070 1.00 86.19 285 ASN A C 1
ATOM 2355 O O . ASN A 1 285 ? 21.524 -3.173 6.604 1.00 86.19 285 ASN A O 1
ATOM 2359 N N . HIS A 1 286 ? 22.156 -4.426 8.362 1.00 81.75 286 HIS A N 1
ATOM 2360 C CA . HIS A 1 286 ? 21.973 -3.385 9.372 1.00 81.75 286 HIS A CA 1
ATOM 2361 C C . HIS A 1 286 ? 22.785 -2.102 9.106 1.00 81.75 286 HIS A C 1
ATOM 2363 O O . HIS A 1 286 ? 22.350 -1.031 9.529 1.00 81.75 286 HIS A O 1
ATOM 2369 N N . LYS A 1 287 ? 23.891 -2.165 8.342 1.00 87.00 287 LYS A N 1
ATOM 2370 C CA . LYS A 1 287 ? 24.700 -0.984 7.977 1.00 87.00 287 LYS A CA 1
ATOM 2371 C C . LYS A 1 287 ? 23.961 -0.047 7.011 1.00 87.00 287 LYS A C 1
ATOM 2373 O O . LYS A 1 287 ? 24.056 1.172 7.133 1.00 87.00 287 LYS A O 1
ATOM 2378 N N . LEU A 1 288 ? 23.186 -0.602 6.073 1.00 86.38 288 LEU A N 1
ATOM 2379 C CA . LEU A 1 288 ? 22.465 0.162 5.041 1.00 86.38 288 LEU A CA 1
ATOM 2380 C C . LEU A 1 288 ? 20.969 0.326 5.326 1.00 86.38 288 LEU A C 1
ATOM 2382 O O . LEU A 1 288 ? 20.320 1.183 4.723 1.00 86.38 288 LEU A O 1
ATOM 2386 N N . ALA A 1 289 ? 20.419 -0.449 6.264 1.00 87.69 289 ALA A N 1
ATOM 2387 C CA . ALA A 1 289 ? 18.991 -0.486 6.566 1.00 87.69 289 ALA A CA 1
ATOM 2388 C C . ALA A 1 289 ? 18.380 0.903 6.812 1.00 87.69 289 ALA A C 1
ATOM 2390 O O . ALA A 1 289 ? 17.269 1.172 6.355 1.00 87.69 289 ALA A O 1
ATOM 2391 N N . LYS A 1 290 ? 19.092 1.804 7.504 1.00 87.44 290 LYS A N 1
ATOM 2392 C CA . LYS A 1 290 ? 18.615 3.174 7.759 1.00 87.44 290 LYS A CA 1
ATOM 2393 C C . LYS A 1 290 ? 18.440 3.959 6.456 1.00 87.44 290 LYS A C 1
ATOM 2395 O O . LYS A 1 290 ? 17.370 4.514 6.232 1.00 87.44 290 LYS A O 1
ATOM 2400 N N . SER A 1 291 ? 19.457 3.967 5.595 1.00 90.31 291 SER A N 1
ATOM 2401 C CA . SER A 1 291 ? 19.430 4.697 4.323 1.00 90.31 291 SER A CA 1
ATOM 2402 C C . SER A 1 291 ? 18.400 4.109 3.351 1.00 90.31 291 SER A C 1
ATOM 2404 O O . SER A 1 291 ? 17.648 4.859 2.742 1.00 90.31 291 SER A O 1
ATOM 2406 N N . ILE A 1 292 ? 18.282 2.779 3.280 1.00 88.75 292 ILE A N 1
ATOM 2407 C CA . ILE A 1 292 ? 17.279 2.094 2.444 1.00 88.75 292 ILE A CA 1
ATOM 2408 C C . ILE A 1 292 ? 15.850 2.445 2.882 1.00 88.75 292 ILE A C 1
ATOM 2410 O O . ILE A 1 292 ? 14.991 2.759 2.057 1.00 88.75 292 ILE A O 1
ATOM 2414 N N . ASN A 1 293 ? 15.582 2.410 4.191 1.00 87.25 293 ASN A N 1
ATOM 2415 C CA . ASN A 1 293 ? 14.267 2.771 4.719 1.00 87.25 293 ASN A CA 1
ATOM 2416 C C . ASN A 1 293 ? 13.955 4.264 4.539 1.00 87.25 293 ASN A C 1
ATOM 2418 O O . ASN A 1 293 ? 12.781 4.625 4.421 1.00 87.25 293 ASN A O 1
ATOM 2422 N N . ASP A 1 294 ? 14.971 5.130 4.539 1.00 89.88 294 ASP A N 1
ATOM 2423 C CA . ASP A 1 294 ? 14.798 6.560 4.283 1.00 89.88 294 ASP A CA 1
ATOM 2424 C C . ASP A 1 294 ? 14.424 6.836 2.821 1.00 89.88 294 ASP A C 1
ATOM 2426 O O . ASP A 1 294 ? 13.485 7.590 2.573 1.00 89.88 294 ASP A O 1
ATOM 2430 N N . SER A 1 295 ? 15.064 6.144 1.867 1.00 90.12 295 SER A N 1
ATOM 2431 C CA . SER A 1 295 ? 14.772 6.294 0.435 1.00 90.12 295 SER A CA 1
ATOM 2432 C C . SER A 1 295 ? 13.311 6.001 0.092 1.00 90.12 295 SER A C 1
ATOM 2434 O O . SER A 1 295 ? 12.726 6.698 -0.720 1.00 90.12 295 SER A O 1
ATOM 2436 N N . GLY A 1 296 ? 12.673 5.006 0.718 1.00 90.62 296 GLY A N 1
ATOM 2437 C CA . GLY A 1 296 ? 11.228 4.790 0.556 1.00 90.62 296 GLY A CA 1
ATOM 2438 C C . GLY A 1 296 ? 10.793 4.120 -0.758 1.00 90.62 296 GLY A C 1
ATOM 2439 O O . GLY A 1 296 ? 9.628 4.244 -1.136 1.00 90.62 296 GLY A O 1
ATOM 2440 N N . TRP A 1 297 ? 11.666 3.352 -1.422 1.00 90.81 297 TRP A N 1
ATOM 2441 C CA . TRP A 1 297 ? 11.370 2.689 -2.707 1.00 90.81 297 TRP A CA 1
ATOM 2442 C C . TRP A 1 297 ? 10.135 1.777 -2.687 1.00 90.81 297 TRP A C 1
ATOM 2444 O O . TRP A 1 297 ? 9.410 1.696 -3.672 1.00 90.81 297 TRP A O 1
ATOM 2454 N N . TYR A 1 298 ? 9.837 1.127 -1.555 1.00 89.62 298 TYR A N 1
ATOM 2455 C CA . TYR A 1 298 ? 8.610 0.330 -1.421 1.00 89.62 298 TYR A CA 1
ATOM 2456 C C . TYR A 1 298 ? 7.347 1.174 -1.654 1.00 89.62 298 TYR A C 1
ATOM 2458 O O . TYR A 1 298 ? 6.417 0.734 -2.327 1.00 89.62 298 TYR A O 1
ATOM 2466 N N . GLN A 1 299 ? 7.323 2.398 -1.117 1.00 90.38 299 GLN A N 1
ATOM 2467 C CA . GLN A 1 299 ? 6.205 3.320 -1.316 1.00 90.38 299 GLN A CA 1
ATOM 2468 C C . GLN A 1 299 ? 6.150 3.802 -2.759 1.00 90.38 299 GLN A C 1
ATOM 2470 O O . GLN A 1 299 ? 5.070 3.896 -3.330 1.00 90.38 299 GLN A O 1
ATOM 2475 N N . PHE A 1 300 ? 7.310 4.064 -3.357 1.00 94.50 300 PHE A N 1
ATOM 2476 C CA . PHE A 1 300 ? 7.411 4.473 -4.753 1.00 94.50 300 PHE A CA 1
ATOM 2477 C C . PHE A 1 300 ? 6.828 3.431 -5.701 1.00 94.50 300 PHE A C 1
ATOM 2479 O O . PHE A 1 300 ? 5.907 3.753 -6.444 1.00 94.50 300 PHE A O 1
ATOM 2486 N N . ARG A 1 301 ? 7.253 2.167 -5.582 1.00 93.56 301 ARG A N 1
ATOM 2487 C CA . ARG A 1 301 ? 6.687 1.055 -6.354 1.00 93.56 301 ARG A CA 1
ATOM 2488 C C . ARG A 1 301 ? 5.177 0.945 -6.170 1.00 93.56 301 ARG A C 1
ATOM 2490 O O . ARG A 1 301 ? 4.448 0.880 -7.150 1.00 93.56 301 ARG A O 1
ATOM 2497 N N . LYS A 1 302 ? 4.694 0.978 -4.923 1.00 91.31 302 LYS A N 1
ATOM 2498 C CA . LYS A 1 302 ? 3.255 0.922 -4.627 1.00 91.31 302 LYS A CA 1
ATOM 2499 C C . LYS A 1 302 ? 2.478 2.032 -5.348 1.00 91.31 302 LYS A C 1
ATOM 2501 O O . LYS A 1 302 ? 1.376 1.784 -5.831 1.00 91.31 302 LYS A O 1
ATOM 2506 N N . TRP A 1 303 ? 3.029 3.246 -5.406 1.00 94.62 303 TRP A N 1
ATOM 2507 C CA . TRP A 1 303 ? 2.396 4.363 -6.104 1.00 94.62 303 TRP A CA 1
ATOM 2508 C C . TRP A 1 303 ? 2.531 4.279 -7.624 1.00 94.62 303 TRP A C 1
ATOM 2510 O O . TRP A 1 303 ? 1.560 4.622 -8.289 1.00 94.62 303 TRP A O 1
ATOM 2520 N N . ILE A 1 304 ? 3.657 3.799 -8.169 1.00 95.00 304 ILE A N 1
ATOM 2521 C CA . ILE A 1 304 ? 3.800 3.528 -9.611 1.00 95.00 304 ILE A CA 1
ATOM 2522 C C . ILE A 1 304 ? 2.730 2.535 -10.038 1.00 95.00 304 ILE A C 1
ATOM 2524 O O . ILE A 1 304 ? 1.952 2.835 -10.929 1.00 95.00 304 ILE A O 1
ATOM 2528 N N . GLU A 1 305 ? 2.619 1.402 -9.348 1.00 90.94 305 GLU A N 1
ATOM 2529 C CA . GLU A 1 305 ? 1.640 0.370 -9.687 1.00 90.94 305 GLU A CA 1
ATOM 2530 C C . GLU A 1 305 ? 0.199 0.889 -9.586 1.00 90.94 305 GLU A C 1
ATOM 2532 O O . GLU A 1 305 ? -0.638 0.626 -10.449 1.00 90.94 305 GLU A O 1
ATOM 2537 N N . TYR A 1 306 ? -0.092 1.681 -8.548 1.00 91.00 306 TYR A N 1
ATOM 2538 C CA . TYR A 1 306 ? -1.395 2.324 -8.400 1.00 91.00 306 TYR A CA 1
ATOM 2539 C C . TYR A 1 306 ? -1.690 3.296 -9.546 1.00 91.00 306 TYR A C 1
ATOM 2541 O O . TYR A 1 306 ? -2.798 3.279 -10.078 1.00 91.00 306 TYR A O 1
ATOM 2549 N N . PHE A 1 307 ? -0.734 4.153 -9.921 1.00 92.94 307 PHE A N 1
ATOM 2550 C CA . PHE A 1 307 ? -0.923 5.106 -11.014 1.00 92.94 307 PHE A CA 1
ATOM 2551 C C . PHE A 1 307 ? -0.924 4.437 -12.388 1.00 92.94 307 PHE A C 1
ATOM 2553 O O . PHE A 1 307 ? -1.666 4.894 -13.248 1.00 92.94 307 PHE A O 1
ATOM 2560 N N . GLY A 1 308 ? -0.207 3.327 -12.558 1.00 90.94 308 GLY A N 1
ATOM 2561 C CA . GLY A 1 308 ? -0.278 2.462 -13.730 1.00 90.94 308 GLY A CA 1
ATOM 2562 C C . GLY A 1 308 ? -1.701 1.988 -13.977 1.00 90.94 308 GLY A C 1
ATOM 2563 O O . GLY A 1 308 ? -2.303 2.317 -14.994 1.00 90.94 308 GLY A O 1
ATOM 2564 N N . VAL A 1 309 ? -2.309 1.338 -12.979 1.00 88.06 309 VAL A N 1
ATOM 2565 C CA . VAL A 1 309 ? -3.720 0.925 -13.059 1.00 88.06 309 VAL A CA 1
ATOM 2566 C C . VAL A 1 309 ? -4.646 2.129 -13.227 1.00 88.06 309 VAL A C 1
ATOM 2568 O O . VAL A 1 309 ? -5.581 2.080 -14.017 1.00 88.06 309 VAL A O 1
ATOM 2571 N N . LYS A 1 310 ? -4.399 3.218 -12.491 1.00 87.69 310 LYS A N 1
ATOM 2572 C CA . LYS A 1 310 ? -5.254 4.408 -12.520 1.00 87.69 310 LYS A CA 1
ATOM 2573 C C . LYS A 1 310 ? -5.274 5.104 -13.881 1.00 87.69 310 LYS A C 1
ATOM 2575 O O . LYS A 1 310 ? -6.304 5.653 -14.237 1.00 87.69 310 LYS A O 1
ATOM 2580 N N . PHE A 1 311 ? -4.157 5.148 -14.591 1.00 90.25 311 PHE A N 1
ATOM 2581 C CA . PHE A 1 311 ? -4.019 5.890 -15.846 1.00 90.25 311 PHE A CA 1
ATOM 2582 C C . PHE A 1 311 ? -3.982 4.981 -17.080 1.00 90.25 311 PHE A C 1
ATOM 2584 O O . PHE A 1 311 ? -3.670 5.454 -18.168 1.00 90.25 311 PHE A O 1
ATOM 2591 N N . GLY A 1 312 ? -4.234 3.678 -16.906 1.00 86.31 312 GLY A N 1
ATOM 2592 C CA . GLY A 1 312 ? -4.148 2.700 -17.992 1.00 86.31 312 GLY A CA 1
ATOM 2593 C C . GLY A 1 312 ? -2.727 2.507 -18.536 1.00 86.31 312 GLY A C 1
ATOM 2594 O O . GLY A 1 312 ? -2.563 2.147 -19.695 1.00 86.31 312 GLY A O 1
ATOM 2595 N N . LYS A 1 313 ? -1.697 2.762 -17.722 1.00 86.19 313 LYS A N 1
ATOM 2596 C CA . LYS A 1 313 ? -0.284 2.729 -18.123 1.00 86.19 313 LYS A CA 1
ATOM 2597 C C . LYS A 1 313 ? 0.352 1.398 -17.737 1.00 86.19 313 LYS A C 1
ATOM 2599 O O . LYS A 1 313 ? 0.032 0.814 -16.697 1.00 86.19 313 LYS A O 1
ATOM 2604 N N . ILE A 1 314 ? 1.276 0.922 -18.562 1.00 89.44 314 ILE A N 1
ATOM 2605 C CA . ILE A 1 314 ? 1.966 -0.349 -18.350 1.00 89.44 314 ILE A CA 1
ATOM 2606 C C . ILE A 1 314 ? 3.129 -0.103 -17.394 1.00 89.44 314 ILE A C 1
ATOM 2608 O O . ILE A 1 314 ? 4.050 0.646 -17.704 1.00 89.44 314 ILE A O 1
ATOM 2612 N N . THR A 1 315 ? 3.123 -0.747 -16.228 1.00 91.56 315 THR A N 1
ATOM 2613 C CA . THR A 1 315 ? 4.231 -0.635 -15.271 1.00 91.56 315 THR A CA 1
ATOM 2614 C C . THR A 1 315 ? 4.864 -1.997 -15.030 1.00 91.56 315 THR A C 1
ATOM 2616 O O . THR A 1 315 ? 4.158 -2.955 -14.710 1.00 91.56 315 THR A O 1
ATOM 2619 N N . ILE A 1 316 ? 6.184 -2.091 -15.187 1.00 90.31 316 ILE A N 1
ATOM 2620 C CA . ILE A 1 316 ? 6.909 -3.362 -15.282 1.00 90.31 316 ILE A CA 1
ATOM 2621 C C . ILE A 1 316 ? 8.019 -3.399 -14.235 1.00 90.31 316 ILE A C 1
ATOM 2623 O O . ILE A 1 316 ? 8.971 -2.625 -14.294 1.00 90.31 316 ILE A O 1
ATOM 2627 N N . ALA A 1 317 ? 7.907 -4.329 -13.288 1.00 90.62 317 ALA A N 1
ATOM 2628 C CA . ALA A 1 317 ? 8.955 -4.597 -12.312 1.00 90.62 317 ALA A CA 1
ATOM 2629 C C . ALA A 1 317 ? 10.017 -5.518 -12.937 1.00 90.62 317 ALA A C 1
ATOM 2631 O O . ALA A 1 317 ? 9.710 -6.645 -13.326 1.00 90.62 317 ALA A O 1
ATOM 2632 N N . VAL A 1 318 ? 11.259 -5.045 -13.029 1.00 89.75 318 VAL A N 1
ATOM 2633 C CA . VAL A 1 318 ? 12.367 -5.746 -13.693 1.00 89.75 318 VAL A CA 1
ATOM 2634 C C . VAL A 1 318 ? 13.367 -6.260 -12.656 1.00 89.75 318 VAL A C 1
ATOM 2636 O O . VAL A 1 318 ? 13.822 -5.481 -11.820 1.00 89.75 318 VAL A O 1
ATOM 2639 N N . PRO A 1 319 ? 13.775 -7.542 -12.696 1.00 88.50 319 PRO A N 1
ATOM 2640 C CA . PRO A 1 319 ? 14.787 -8.055 -11.782 1.00 88.50 319 PRO A CA 1
ATOM 2641 C C . PRO A 1 319 ? 16.113 -7.271 -11.873 1.00 88.50 319 PRO A C 1
ATOM 2643 O O . PRO A 1 319 ? 16.614 -7.053 -12.979 1.00 88.50 319 PRO A O 1
ATOM 2646 N N . PRO A 1 320 ? 16.743 -6.930 -10.732 1.00 84.62 320 PRO A N 1
ATOM 2647 C CA . PRO A 1 320 ? 17.959 -6.102 -10.680 1.00 84.62 320 PRO A CA 1
ATOM 2648 C C . PRO A 1 320 ? 19.213 -6.792 -11.244 1.00 84.62 320 PRO A C 1
ATOM 2650 O O . PRO A 1 320 ? 20.276 -6.194 -11.398 1.00 84.62 320 PRO A O 1
ATOM 2653 N N . GLN A 1 321 ? 19.144 -8.093 -11.523 1.00 83.81 321 GLN A N 1
ATOM 2654 C CA . GLN A 1 321 ? 20.314 -8.876 -11.905 1.00 83.81 321 GLN A CA 1
ATOM 2655 C C . GLN A 1 321 ? 20.864 -8.410 -13.257 1.00 83.81 321 GLN A C 1
ATOM 2657 O O . GLN A 1 321 ? 20.126 -8.298 -14.235 1.00 83.81 321 GLN A O 1
ATOM 2662 N N . TYR A 1 322 ? 22.174 -8.168 -13.321 1.00 84.94 322 TYR A N 1
ATOM 2663 C CA . TYR A 1 322 ? 22.918 -7.793 -14.532 1.00 84.94 322 TYR A CA 1
ATOM 2664 C C . TYR A 1 322 ? 22.525 -6.456 -15.194 1.00 84.94 322 TYR A C 1
ATOM 2666 O O . TYR A 1 322 ? 23.074 -6.129 -16.242 1.00 84.94 322 TYR A O 1
ATOM 2674 N N . THR A 1 323 ? 21.629 -5.651 -14.610 1.00 88.38 323 THR A N 1
ATOM 2675 C CA . THR A 1 323 ? 21.200 -4.351 -15.178 1.00 88.38 323 THR A CA 1
ATOM 2676 C C . THR A 1 323 ? 22.358 -3.355 -15.271 1.00 88.38 323 THR A C 1
ATOM 2678 O O . THR A 1 323 ? 22.565 -2.742 -16.313 1.00 88.38 323 THR A O 1
ATOM 2681 N N . SER A 1 324 ? 23.174 -3.249 -14.221 1.00 87.31 324 SER A N 1
ATOM 2682 C CA . SER A 1 324 ? 24.305 -2.307 -14.159 1.00 87.31 324 SER A CA 1
ATOM 2683 C C . SER A 1 324 ? 25.619 -2.825 -14.768 1.00 87.31 324 SER A C 1
ATOM 2685 O O . SER A 1 324 ? 26.545 -2.040 -14.990 1.00 87.31 324 SER A O 1
ATOM 2687 N N . ILE A 1 325 ? 25.711 -4.130 -15.044 1.00 90.94 325 ILE A N 1
ATOM 2688 C CA . ILE A 1 325 ? 26.921 -4.805 -15.550 1.00 90.94 325 ILE A CA 1
ATOM 2689 C C . ILE A 1 325 ? 26.864 -4.981 -17.067 1.00 90.94 325 ILE A C 1
ATOM 2691 O O . ILE A 1 325 ? 27.881 -4.792 -17.731 1.00 90.94 325 ILE A O 1
ATOM 2695 N N . ASN A 1 326 ? 25.701 -5.311 -17.631 1.00 94.31 326 ASN A N 1
ATOM 2696 C CA . ASN A 1 326 ? 25.571 -5.444 -19.078 1.00 94.31 326 ASN A CA 1
ATOM 2697 C C . ASN A 1 326 ? 25.723 -4.075 -19.745 1.00 94.31 326 ASN A C 1
ATOM 2699 O O . ASN A 1 326 ? 25.200 -3.067 -19.262 1.00 94.31 326 ASN A O 1
ATOM 2703 N N . CYS A 1 327 ? 26.443 -4.029 -20.859 1.00 95.94 327 CYS A N 1
ATOM 2704 C CA . CYS A 1 327 ? 26.477 -2.847 -21.700 1.00 95.94 327 CYS A CA 1
ATOM 2705 C C . CYS A 1 327 ? 25.124 -2.672 -22.383 1.00 95.94 327 CYS A C 1
ATOM 2707 O O . CYS A 1 327 ? 24.641 -3.583 -23.052 1.00 95.94 327 CYS A O 1
ATOM 2709 N N . SER A 1 328 ? 24.521 -1.499 -22.228 1.00 95.12 328 SER A N 1
ATOM 2710 C CA . SER A 1 328 ? 23.265 -1.177 -22.898 1.00 95.12 328 SER A CA 1
ATOM 2711 C C . SER A 1 328 ? 23.415 -1.072 -24.412 1.00 95.12 328 SER A C 1
ATOM 2713 O O . SER A 1 328 ? 22.436 -1.312 -25.109 1.00 95.12 328 SER A O 1
ATOM 2715 N N . ASN A 1 329 ? 24.614 -0.798 -24.932 1.00 94.94 329 ASN A N 1
ATOM 2716 C CA . ASN A 1 329 ? 24.869 -0.758 -26.368 1.00 94.94 329 ASN A CA 1
ATOM 2717 C C . ASN A 1 329 ? 25.020 -2.170 -26.971 1.00 94.94 329 ASN A C 1
ATOM 2719 O O . ASN A 1 329 ? 24.210 -2.571 -27.798 1.00 94.94 329 ASN A O 1
ATOM 2723 N N . CYS A 1 330 ? 26.003 -2.958 -26.509 1.00 94.06 330 CYS A N 1
ATOM 2724 C CA . CYS A 1 330 ? 26.351 -4.253 -27.124 1.00 94.06 330 CYS A CA 1
ATOM 2725 C C . CYS A 1 330 ? 25.906 -5.510 -26.349 1.00 94.06 330 CYS A C 1
ATOM 2727 O O . CYS A 1 330 ? 26.192 -6.626 -26.772 1.00 94.06 330 CYS A O 1
ATOM 2729 N N . GLY A 1 331 ? 25.284 -5.372 -25.174 1.00 92.75 331 GLY A N 1
ATOM 2730 C CA . GLY A 1 331 ? 24.802 -6.495 -24.354 1.00 92.75 331 GLY A CA 1
ATOM 2731 C C . GLY A 1 331 ? 25.872 -7.274 -23.574 1.00 92.75 331 GLY A C 1
ATOM 2732 O O . GLY A 1 331 ? 25.534 -7.958 -22.605 1.00 92.75 331 GLY A O 1
ATOM 2733 N N . LYS A 1 332 ? 27.161 -7.147 -23.925 1.00 94.88 332 LYS A N 1
ATOM 2734 C CA . LYS A 1 332 ? 28.268 -7.847 -23.248 1.00 94.88 332 LYS A CA 1
ATOM 2735 C C . LYS A 1 332 ? 28.442 -7.384 -21.794 1.00 94.88 332 LYS A C 1
ATOM 2737 O O . LYS A 1 332 ? 28.190 -6.225 -21.450 1.00 94.88 332 LYS A O 1
ATOM 2742 N N . LYS A 1 333 ? 28.870 -8.304 -20.924 1.00 95.19 333 LYS A N 1
ATOM 2743 C CA . LYS A 1 333 ? 29.085 -8.054 -19.489 1.00 95.19 333 LYS A CA 1
ATOM 2744 C C . LYS A 1 333 ? 30.360 -7.243 -19.271 1.00 95.19 333 LYS A C 1
ATOM 2746 O O . LYS A 1 333 ? 31.419 -7.621 -19.749 1.00 95.19 333 LYS A O 1
ATOM 2751 N N . VAL A 1 334 ? 30.264 -6.180 -18.478 1.00 93.56 334 VAL A N 1
ATOM 2752 C CA . VAL A 1 334 ? 31.404 -5.359 -18.056 1.00 93.56 334 VAL A CA 1
ATOM 2753 C C . VAL A 1 334 ? 31.537 -5.461 -16.541 1.00 93.56 334 VAL A C 1
ATOM 2755 O O . VAL A 1 334 ? 30.779 -4.824 -15.804 1.00 93.56 334 VAL A O 1
ATOM 2758 N N . ALA A 1 335 ? 32.474 -6.284 -16.068 1.00 90.06 335 ALA A N 1
ATOM 2759 C CA . ALA A 1 335 ? 32.739 -6.439 -14.641 1.00 90.06 335 ALA A CA 1
ATOM 2760 C C . ALA A 1 335 ? 33.117 -5.086 -14.016 1.00 90.06 335 ALA A C 1
ATOM 2762 O O . ALA A 1 335 ? 33.938 -4.346 -14.553 1.00 90.06 335 ALA A O 1
ATOM 2763 N N . LYS A 1 336 ? 32.470 -4.729 -12.902 1.00 87.06 336 LYS A N 1
ATOM 2764 C CA . LYS A 1 336 ? 32.709 -3.465 -12.196 1.00 87.06 336 LYS A CA 1
ATOM 2765 C C . LYS A 1 336 ? 32.351 -3.586 -10.722 1.00 87.06 336 LYS A C 1
ATOM 2767 O O . LYS A 1 336 ? 31.441 -4.332 -10.358 1.00 87.06 336 LYS A O 1
ATOM 2772 N N . THR A 1 337 ? 33.036 -2.826 -9.876 1.00 87.19 337 THR A N 1
ATOM 2773 C CA . THR A 1 337 ? 32.756 -2.780 -8.436 1.00 87.19 337 THR A CA 1
ATOM 2774 C C . THR A 1 337 ? 31.597 -1.819 -8.137 1.00 87.19 337 THR A C 1
ATOM 2776 O O . THR A 1 337 ? 31.061 -1.139 -9.016 1.00 87.19 337 THR A O 1
ATOM 2779 N N . LEU A 1 338 ? 31.160 -1.741 -6.875 1.00 81.69 338 LEU A N 1
ATOM 2780 C CA . LEU A 1 338 ? 30.137 -0.774 -6.447 1.00 81.69 338 LEU A CA 1
ATOM 2781 C C . LEU A 1 338 ? 30.621 0.688 -6.489 1.00 81.69 338 LEU A C 1
ATOM 2783 O O . LEU A 1 338 ? 29.788 1.593 -6.579 1.00 81.69 338 LEU A O 1
ATOM 2787 N N . SER A 1 339 ? 31.935 0.925 -6.414 1.00 86.44 339 SER A N 1
ATOM 2788 C CA . SER A 1 339 ? 32.523 2.269 -6.462 1.00 86.44 339 SER A CA 1
ATOM 2789 C C . SER A 1 339 ? 32.613 2.818 -7.885 1.00 86.44 339 SER A C 1
ATOM 2791 O O . SER A 1 339 ? 32.513 4.028 -8.063 1.00 86.44 339 SER A O 1
ATOM 2793 N N . THR A 1 340 ? 32.713 1.957 -8.901 1.00 89.75 340 THR A N 1
ATOM 2794 C CA . THR A 1 340 ? 32.716 2.374 -10.307 1.00 89.75 340 THR A CA 1
ATOM 2795 C C . THR A 1 340 ? 31.378 3.023 -10.687 1.00 89.75 340 THR A C 1
ATOM 2797 O O . THR A 1 340 ? 30.329 2.366 -10.665 1.00 89.75 340 THR A O 1
ATOM 2800 N N . ARG A 1 341 ? 31.410 4.320 -11.030 1.00 90.62 341 ARG A N 1
ATOM 2801 C CA . ARG A 1 341 ? 30.232 5.126 -11.423 1.00 90.62 341 ARG A CA 1
ATOM 2802 C C . ARG A 1 341 ? 30.127 5.410 -12.914 1.00 90.62 341 ARG A C 1
ATOM 2804 O O . ARG A 1 341 ? 29.030 5.691 -13.381 1.00 90.62 341 ARG A O 1
ATOM 2811 N N . THR A 1 342 ? 31.217 5.262 -13.650 1.00 93.69 342 THR A N 1
ATOM 2812 C CA . THR A 1 342 ? 31.227 5.356 -15.110 1.00 93.69 342 THR A CA 1
ATOM 2813 C C . THR A 1 342 ? 31.128 3.953 -15.702 1.00 93.69 342 THR A C 1
ATOM 2815 O O . THR A 1 342 ? 31.809 3.023 -15.268 1.00 93.69 342 THR A O 1
ATOM 2818 N N . HIS A 1 343 ? 30.246 3.761 -16.671 1.00 95.06 343 HIS A N 1
ATOM 2819 C CA . HIS A 1 343 ? 30.221 2.577 -17.511 1.00 95.06 343 HIS A CA 1
ATOM 2820 C C . HIS A 1 343 ? 31.136 2.829 -18.704 1.00 95.06 343 HIS A C 1
ATOM 2822 O O . HIS A 1 343 ? 30.757 3.587 -19.577 1.00 95.06 343 HIS A O 1
ATOM 2828 N N . ASN A 1 344 ? 32.305 2.193 -18.740 1.00 95.69 344 ASN A N 1
ATOM 2829 C CA . ASN A 1 344 ? 33.172 2.152 -19.916 1.00 95.69 344 ASN A CA 1
ATOM 2830 C C . ASN A 1 344 ? 33.172 0.715 -20.459 1.00 95.69 344 ASN A C 1
ATOM 2832 O O . ASN A 1 344 ? 33.547 -0.207 -19.731 1.00 95.69 344 ASN A O 1
ATOM 2836 N N . CYS A 1 345 ? 32.666 0.506 -21.676 1.00 96.19 345 CYS A N 1
ATOM 2837 C CA . CYS A 1 345 ? 32.569 -0.818 -22.282 1.00 96.19 345 CYS A CA 1
ATOM 2838 C C . CYS A 1 345 ? 33.778 -1.120 -23.186 1.00 96.19 345 CYS A C 1
ATOM 2840 O O . CYS A 1 345 ? 33.859 -0.555 -24.277 1.00 96.19 345 CYS A O 1
ATOM 2842 N N . PRO A 1 346 ? 34.638 -2.098 -22.837 1.00 95.81 346 PRO A N 1
ATOM 2843 C CA . PRO A 1 346 ? 35.819 -2.428 -23.640 1.00 95.81 346 PRO A CA 1
ATOM 2844 C C . PRO A 1 346 ? 35.479 -3.120 -24.968 1.00 95.81 346 PRO A C 1
ATOM 2846 O O . PRO A 1 346 ? 36.330 -3.239 -25.836 1.00 95.81 346 PRO A O 1
ATOM 2849 N N . HIS A 1 347 ? 34.244 -3.602 -25.140 1.00 95.81 347 HIS A N 1
ATOM 2850 C CA . HIS A 1 347 ? 33.857 -4.358 -26.331 1.00 95.81 347 HIS A CA 1
ATOM 2851 C C . HIS A 1 347 ? 33.264 -3.510 -27.457 1.00 95.81 347 HIS A C 1
ATOM 2853 O O . HIS A 1 347 ? 33.213 -3.980 -28.586 1.00 95.81 347 HIS A O 1
ATOM 2859 N N . CYS A 1 348 ? 32.727 -2.328 -27.144 1.00 95.56 348 CYS A N 1
ATOM 2860 C CA . CYS A 1 348 ? 32.066 -1.465 -28.132 1.00 95.56 348 CYS A CA 1
ATOM 2861 C C . CYS A 1 348 ? 32.363 0.029 -27.947 1.00 95.56 348 CYS A C 1
ATOM 2863 O O . CYS A 1 348 ? 31.748 0.848 -28.617 1.00 95.56 348 CYS A O 1
ATOM 2865 N N . GLY A 1 349 ? 33.227 0.397 -26.995 1.00 94.06 349 GLY A N 1
ATOM 2866 C CA . GLY A 1 349 ? 33.614 1.786 -26.738 1.00 94.06 349 GLY A CA 1
ATOM 2867 C C . GLY A 1 349 ? 32.547 2.662 -26.071 1.00 94.06 349 GLY A C 1
ATOM 2868 O O . GLY A 1 349 ? 32.805 3.834 -25.828 1.00 94.06 349 GLY A O 1
ATOM 2869 N N . TYR A 1 350 ? 31.356 2.139 -25.749 1.00 95.62 350 TYR A N 1
ATOM 2870 C CA . TYR A 1 350 ? 30.296 2.934 -25.118 1.00 95.62 350 TYR A CA 1
ATOM 2871 C C . TYR A 1 350 ? 30.697 3.414 -23.714 1.00 95.62 350 TYR A C 1
ATOM 2873 O O . TYR A 1 350 ? 31.010 2.595 -22.837 1.00 95.62 350 TYR A O 1
ATOM 2881 N N . ILE A 1 351 ? 30.631 4.733 -23.504 1.00 95.94 351 ILE A N 1
ATOM 2882 C CA . ILE A 1 351 ? 30.941 5.407 -22.241 1.00 95.94 351 ILE A CA 1
ATOM 2883 C C . ILE A 1 351 ? 29.735 6.231 -21.784 1.00 95.94 351 ILE A C 1
ATOM 2885 O O . ILE A 1 351 ? 29.261 7.097 -22.512 1.00 95.94 351 ILE A O 1
ATOM 2889 N N . ASP A 1 352 ? 29.247 5.982 -20.568 1.00 94.38 352 ASP A N 1
ATOM 2890 C CA . ASP A 1 352 ? 28.164 6.768 -19.955 1.00 94.38 352 ASP A CA 1
ATOM 2891 C C . ASP A 1 352 ? 28.163 6.617 -18.419 1.00 94.38 352 ASP A C 1
ATOM 2893 O O . ASP A 1 352 ? 28.959 5.872 -17.842 1.00 94.38 352 ASP A O 1
ATOM 2897 N N . CYS A 1 353 ? 27.248 7.283 -17.720 1.00 93.25 353 CYS A N 1
ATOM 2898 C CA . CYS A 1 353 ? 26.949 7.013 -16.320 1.00 93.25 353 CYS A CA 1
ATOM 2899 C C . CYS A 1 353 ? 26.443 5.570 -16.141 1.00 93.25 353 CYS A C 1
ATOM 2901 O O . CYS A 1 353 ? 25.579 5.082 -16.875 1.00 93.25 353 CYS A O 1
ATOM 2903 N N . ARG A 1 354 ? 26.940 4.879 -15.109 1.00 94.44 354 ARG A N 1
ATOM 2904 C CA . ARG A 1 354 ? 26.512 3.521 -14.742 1.00 94.44 354 ARG A CA 1
ATOM 2905 C C . ARG A 1 354 ? 25.008 3.423 -14.512 1.00 94.44 354 ARG A C 1
ATOM 2907 O O . ARG A 1 354 ? 24.408 2.445 -14.955 1.00 94.44 354 ARG A O 1
ATOM 2914 N N . ASP A 1 355 ? 24.445 4.396 -13.805 1.00 94.81 355 ASP A N 1
ATOM 2915 C CA . ASP A 1 355 ? 23.039 4.384 -13.397 1.00 94.81 355 ASP A CA 1
ATOM 2916 C C . ASP A 1 355 ? 22.135 4.614 -14.634 1.00 94.81 355 ASP A C 1
ATOM 2918 O O . ASP A 1 355 ? 21.137 3.922 -14.818 1.00 94.81 355 ASP A O 1
ATOM 2922 N N . LYS A 1 356 ? 22.559 5.459 -15.592 1.00 96.25 356 LYS A N 1
ATOM 2923 C CA . LYS A 1 356 ? 21.878 5.618 -16.895 1.00 96.25 356 LYS A CA 1
ATOM 2924 C C . LYS A 1 356 ? 21.955 4.347 -17.745 1.00 96.25 356 LYS A C 1
ATOM 2926 O O . LYS A 1 356 ? 20.938 3.887 -18.259 1.00 96.25 356 LYS A O 1
ATOM 2931 N N . ASN A 1 357 ? 23.129 3.716 -17.841 1.00 96.19 357 ASN A N 1
ATOM 2932 C CA . ASN A 1 357 ? 23.269 2.419 -18.515 1.00 96.19 357 ASN A CA 1
ATOM 2933 C C . ASN A 1 357 ? 22.338 1.356 -17.899 1.00 96.19 357 ASN A C 1
ATOM 2935 O O . ASN A 1 357 ? 21.718 0.575 -18.623 1.00 96.19 357 ASN A O 1
ATOM 2939 N N . ALA A 1 358 ? 22.226 1.329 -16.566 1.00 95.44 358 ALA A N 1
ATOM 2940 C CA . ALA A 1 358 ? 21.308 0.438 -15.865 1.00 95.44 358 ALA A CA 1
ATOM 2941 C C . ALA A 1 358 ? 19.844 0.748 -16.203 1.00 95.44 358 ALA A C 1
ATOM 2943 O O . ALA A 1 358 ? 19.105 -0.176 -16.540 1.00 95.44 358 ALA A O 1
ATOM 2944 N N . ALA A 1 359 ? 19.446 2.022 -16.207 1.00 97.19 359 ALA A N 1
ATOM 2945 C CA . ALA A 1 359 ? 18.097 2.454 -16.563 1.00 97.19 359 ALA A CA 1
ATOM 2946 C C . ALA A 1 359 ? 17.713 2.079 -18.008 1.00 97.19 359 ALA A C 1
ATOM 2948 O O . ALA A 1 359 ? 16.614 1.572 -18.239 1.00 97.19 359 ALA A O 1
ATOM 2949 N N . ILE A 1 360 ? 18.630 2.227 -18.974 1.00 96.94 360 ILE A N 1
ATOM 2950 C CA . ILE A 1 360 ? 18.421 1.775 -20.362 1.00 96.94 360 ILE A CA 1
ATOM 2951 C C . ILE A 1 360 ? 18.228 0.253 -20.409 1.00 96.94 360 ILE A C 1
ATOM 2953 O O . ILE A 1 360 ? 17.305 -0.237 -21.059 1.00 96.94 360 ILE A O 1
ATOM 2957 N N . ASN A 1 361 ? 19.048 -0.516 -19.690 1.00 96.44 361 ASN A N 1
ATOM 2958 C CA . ASN A 1 361 ? 18.887 -1.971 -19.615 1.00 96.44 361 ASN A CA 1
ATOM 2959 C C . ASN A 1 361 ? 17.578 -2.390 -18.935 1.00 96.44 361 ASN A C 1
ATOM 2961 O O . ASN A 1 361 ? 16.968 -3.375 -19.349 1.00 96.44 361 ASN A O 1
ATOM 2965 N N . ILE A 1 362 ? 17.138 -1.661 -17.906 1.00 95.56 362 ILE A N 1
ATOM 2966 C CA . ILE A 1 362 ? 15.844 -1.868 -17.247 1.00 95.56 362 ILE A CA 1
ATOM 2967 C C . ILE A 1 362 ? 14.714 -1.625 -18.243 1.00 95.56 362 ILE A C 1
ATOM 2969 O O . ILE A 1 362 ? 13.818 -2.458 -18.329 1.00 95.56 362 ILE A O 1
ATOM 2973 N N . LEU A 1 363 ? 14.779 -0.554 -19.040 1.00 95.31 363 LEU A N 1
ATOM 2974 C CA . LEU A 1 363 ? 13.800 -0.303 -20.095 1.00 95.31 363 LEU A CA 1
ATOM 2975 C C . LEU A 1 363 ? 13.790 -1.432 -21.131 1.00 95.31 363 LEU A C 1
ATOM 2977 O O . LEU A 1 363 ? 12.731 -1.994 -21.393 1.00 95.31 363 LEU A O 1
ATOM 2981 N N . LYS A 1 364 ? 14.957 -1.820 -21.665 1.00 93.62 364 LYS A N 1
ATOM 2982 C CA . LYS A 1 364 ? 15.076 -2.910 -22.652 1.00 93.62 364 LYS A CA 1
ATOM 2983 C C . LYS A 1 364 ? 14.482 -4.219 -22.131 1.00 93.62 364 LYS A C 1
ATOM 2985 O O . LYS A 1 364 ? 13.687 -4.848 -22.822 1.00 93.62 364 LYS A O 1
ATOM 2990 N N . LYS A 1 365 ? 14.811 -4.597 -20.891 1.00 90.88 365 LYS A N 1
ATOM 2991 C CA . LYS A 1 365 ? 14.237 -5.778 -20.227 1.00 90.88 365 LYS A CA 1
ATOM 2992 C C . LYS A 1 365 ? 12.746 -5.627 -19.954 1.00 90.88 365 LYS A C 1
ATOM 2994 O O . LYS A 1 365 ? 12.002 -6.592 -20.067 1.00 90.88 365 LYS A O 1
ATOM 2999 N N . GLY A 1 366 ? 12.305 -4.436 -19.563 1.00 86.56 366 GLY A N 1
ATOM 3000 C CA . GLY A 1 366 ? 10.898 -4.138 -19.342 1.00 86.56 366 GLY A CA 1
ATOM 3001 C C . GLY A 1 366 ? 10.096 -4.349 -20.620 1.00 86.56 366 GLY A C 1
ATOM 3002 O O . GLY A 1 366 ? 9.125 -5.093 -20.605 1.00 86.56 366 GLY A O 1
ATOM 3003 N N . LEU A 1 367 ? 10.557 -3.784 -21.736 1.00 85.19 367 LEU A N 1
ATOM 3004 C CA . LEU A 1 367 ? 9.929 -3.923 -23.049 1.00 85.19 367 LEU A CA 1
ATOM 3005 C C . LEU A 1 367 ? 9.950 -5.367 -23.555 1.00 85.19 367 LEU A C 1
ATOM 3007 O O . LEU A 1 367 ? 8.919 -5.851 -24.013 1.00 85.19 367 LEU A O 1
ATOM 3011 N N . SER A 1 368 ? 11.052 -6.103 -23.372 1.00 81.19 368 SER A N 1
ATOM 3012 C CA . SER A 1 368 ? 11.084 -7.538 -23.699 1.00 81.19 368 SER A CA 1
ATOM 3013 C C . SER A 1 368 ? 10.158 -8.381 -22.808 1.00 81.19 368 SER A C 1
ATOM 3015 O O . SER A 1 368 ? 9.782 -9.493 -23.173 1.00 81.19 368 SER A O 1
ATOM 3017 N N . THR A 1 369 ? 9.763 -7.843 -21.648 1.00 67.94 369 THR A N 1
ATOM 3018 C CA . THR A 1 369 ? 8.835 -8.455 -20.685 1.00 67.94 369 THR A CA 1
ATOM 3019 C C . THR A 1 369 ? 7.408 -7.908 -20.816 1.00 67.94 369 THR A C 1
ATOM 3021 O O . THR A 1 369 ? 6.525 -8.423 -20.145 1.00 67.94 369 THR A O 1
ATOM 3024 N N . ALA A 1 370 ? 7.118 -6.914 -21.668 1.00 49.72 370 ALA A N 1
ATOM 3025 C CA . ALA A 1 370 ? 5.828 -6.202 -21.700 1.00 49.72 370 ALA A CA 1
ATOM 3026 C C . ALA A 1 370 ? 4.605 -7.061 -22.102 1.00 49.72 370 ALA A C 1
ATOM 3028 O O . ALA A 1 370 ? 3.475 -6.580 -22.067 1.00 49.72 370 ALA A O 1
ATOM 3029 N N . GLY A 1 371 ? 4.809 -8.346 -22.399 1.00 36.62 371 GLY A N 1
ATOM 3030 C CA . GLY A 1 371 ? 3.763 -9.363 -22.526 1.00 36.62 371 GLY A CA 1
ATOM 3031 C C . GLY A 1 371 ? 3.584 -10.324 -21.341 1.00 36.62 371 GLY A C 1
ATOM 3032 O O . GLY A 1 371 ? 2.612 -11.076 -21.280 1.00 36.62 371 GLY A O 1
ATOM 3033 N N . HIS A 1 372 ? 4.465 -10.253 -20.341 1.00 35.41 372 HIS A N 1
ATOM 3034 C CA . HIS A 1 372 ? 4.402 -10.992 -19.082 1.00 35.41 372 HIS A CA 1
ATOM 3035 C C . HIS A 1 372 ? 3.966 -10.042 -17.964 1.00 35.41 372 HIS A C 1
ATOM 3037 O O . HIS A 1 372 ? 4.736 -9.205 -17.496 1.00 35.41 372 HIS A O 1
ATOM 3043 N N . THR A 1 373 ? 2.720 -10.156 -17.495 1.00 36.47 373 THR A N 1
ATOM 3044 C CA . THR A 1 373 ? 2.265 -9.365 -16.339 1.00 36.47 373 THR A CA 1
ATOM 3045 C C . THR A 1 373 ? 3.118 -9.681 -15.106 1.00 36.47 373 THR A C 1
ATOM 3047 O O . THR A 1 373 ? 3.100 -10.813 -14.619 1.00 36.47 373 THR A O 1
ATOM 3050 N N . GLY A 1 374 ? 3.850 -8.681 -14.604 1.00 39.41 374 GLY A N 1
ATOM 3051 C CA . GLY A 1 374 ? 4.655 -8.774 -13.386 1.00 39.41 374 GLY A CA 1
ATOM 3052 C C . GLY A 1 374 ? 3.823 -9.058 -12.129 1.00 39.41 374 GLY A C 1
ATOM 3053 O O . GLY A 1 374 ? 2.598 -8.951 -12.122 1.00 39.41 374 GLY A O 1
ATOM 3054 N N . THR A 1 375 ? 4.496 -9.428 -11.035 1.00 47.56 375 THR A N 1
ATOM 3055 C CA . THR A 1 375 ? 3.835 -9.592 -9.731 1.00 47.56 375 THR A CA 1
ATOM 3056 C C . THR A 1 375 ? 3.552 -8.215 -9.131 1.00 47.56 375 THR A C 1
ATOM 3058 O O . THR A 1 375 ? 4.470 -7.527 -8.676 1.00 47.56 375 THR A O 1
ATOM 3061 N N . TRP A 1 376 ? 2.281 -7.822 -9.115 1.00 46.03 376 TRP A N 1
ATOM 3062 C CA . TRP A 1 376 ? 1.833 -6.571 -8.513 1.00 46.03 376 TRP A CA 1
ATOM 3063 C C . TRP A 1 376 ? 1.870 -6.671 -6.985 1.00 46.03 376 TRP A C 1
ATOM 3065 O O . TRP A 1 376 ? 1.336 -7.612 -6.392 1.00 46.03 376 TRP A O 1
ATOM 3075 N N . ILE A 1 377 ? 2.442 -5.673 -6.309 1.00 48.28 377 ILE A N 1
ATOM 3076 C CA . ILE A 1 377 ? 2.299 -5.524 -4.852 1.00 48.28 377 ILE A CA 1
ATOM 3077 C C . ILE A 1 377 ? 0.821 -5.351 -4.479 1.00 48.28 377 ILE A C 1
ATOM 3079 O O . ILE A 1 377 ? 0.418 -5.755 -3.385 1.00 48.28 377 ILE A O 1
ATOM 3083 N N . LEU A 1 378 ? 0.011 -4.793 -5.383 1.00 45.75 378 LEU A N 1
ATOM 3084 C CA . LEU A 1 378 ? -1.432 -4.620 -5.205 1.00 45.75 378 LEU A CA 1
ATOM 3085 C C . LEU A 1 378 ? -2.230 -5.942 -5.202 1.00 45.75 378 LEU A C 1
ATOM 3087 O O . LEU A 1 378 ? -3.285 -5.985 -4.567 1.00 45.75 378 LEU A O 1
ATOM 3091 N N . ASP A 1 379 ? -1.721 -7.021 -5.813 1.00 37.19 379 ASP A N 1
ATOM 3092 C CA . ASP A 1 379 ? -2.377 -8.347 -5.837 1.00 37.19 379 ASP A CA 1
ATOM 3093 C C . ASP A 1 379 ? -2.225 -9.117 -4.516 1.00 37.19 379 ASP A C 1
ATOM 3095 O O . ASP A 1 379 ? -2.961 -10.064 -4.214 1.00 37.19 379 ASP A O 1
ATOM 3099 N N . ILE A 1 380 ? -1.303 -8.680 -3.656 1.00 32.69 380 ILE A N 1
ATOM 3100 C CA . ILE A 1 380 ? -1.271 -9.116 -2.266 1.00 32.69 380 ILE A CA 1
ATOM 3101 C C . ILE A 1 380 ? -2.433 -8.397 -1.588 1.00 32.69 380 ILE A C 1
ATOM 3103 O O . ILE A 1 380 ? -2.299 -7.216 -1.284 1.00 32.69 380 ILE A O 1
ATOM 3107 N N . ARG A 1 381 ? -3.555 -9.103 -1.353 1.00 28.91 381 ARG A N 1
ATOM 3108 C CA . ARG A 1 381 ? -4.739 -8.652 -0.586 1.00 28.91 381 ARG A CA 1
ATOM 3109 C C . ARG A 1 381 ? -4.350 -8.040 0.770 1.00 28.91 381 ARG A C 1
ATOM 3111 O O . ARG A 1 381 ? -4.533 -8.629 1.832 1.00 28.91 381 ARG A O 1
ATOM 3118 N N . ASN A 1 382 ? -3.858 -6.816 0.736 1.00 30.41 382 ASN A N 1
ATOM 3119 C CA . ASN A 1 382 ? -3.862 -5.878 1.823 1.00 30.41 382 ASN A CA 1
ATOM 3120 C C . ASN A 1 382 ? -5.120 -5.064 1.570 1.00 30.41 382 ASN A C 1
ATOM 3122 O O . ASN A 1 382 ? -5.136 -4.168 0.728 1.00 30.41 382 ASN A O 1
ATOM 3126 N N . ALA A 1 383 ? -6.202 -5.409 2.271 1.00 26.58 383 ALA A N 1
ATOM 3127 C CA . ALA A 1 383 ? -7.284 -4.461 2.473 1.00 26.58 383 ALA A CA 1
ATOM 3128 C C . ALA A 1 383 ? -6.626 -3.140 2.891 1.00 26.58 383 ALA A C 1
ATOM 3130 O O . ALA A 1 383 ? -5.927 -3.104 3.907 1.00 26.58 383 ALA A O 1
ATOM 3131 N N . TRP A 1 384 ? -6.747 -2.112 2.047 1.00 30.95 384 TRP A N 1
ATOM 3132 C CA . TRP A 1 384 ? -6.123 -0.812 2.252 1.00 30.95 384 TRP A CA 1
ATOM 3133 C C . TRP A 1 384 ? -6.472 -0.324 3.652 1.00 30.95 384 TRP A C 1
ATOM 3135 O O . TRP A 1 384 ? -7.624 -0.023 3.956 1.00 30.95 384 TRP A O 1
ATOM 3145 N N . GLY A 1 385 ? -5.484 -0.384 4.540 1.00 31.70 385 GLY A N 1
ATOM 3146 C CA . GLY A 1 385 ? -5.797 -0.368 5.954 1.00 31.70 385 GLY A CA 1
ATOM 3147 C C . GLY A 1 385 ? -4.639 -0.660 6.890 1.00 31.70 385 GLY A C 1
ATOM 3148 O O . GLY A 1 385 ? -4.870 -1.306 7.903 1.00 31.70 385 GLY A O 1
ATOM 3149 N N . GLU A 1 386 ? -3.440 -0.224 6.509 1.00 31.31 386 GLU A N 1
ATOM 3150 C CA . GLU A 1 386 ? -2.324 0.288 7.318 1.00 31.31 386 GLU A CA 1
ATOM 3151 C C . GLU A 1 386 ? -1.055 0.132 6.473 1.00 31.31 386 GLU A C 1
ATOM 3153 O O . GLU A 1 386 ? -0.668 -0.973 6.098 1.00 31.31 386 GLU A O 1
ATOM 3158 N N . GLU A 1 387 ? -0.387 1.243 6.160 1.00 29.36 387 GLU A N 1
ATOM 3159 C CA . GLU A 1 387 ? 1.034 1.150 5.853 1.00 29.36 387 GLU A CA 1
ATOM 3160 C C . GLU A 1 387 ? 1.738 0.792 7.153 1.00 29.36 387 GLU A C 1
ATOM 3162 O O . GLU A 1 387 ? 1.656 1.531 8.139 1.00 29.36 387 GLU A O 1
ATOM 3167 N N . THR A 1 388 ? 2.408 -0.359 7.157 1.00 25.34 388 THR A N 1
ATOM 3168 C CA . THR A 1 388 ? 3.384 -0.705 8.182 1.00 25.34 388 THR A CA 1
ATOM 3169 C C . THR A 1 388 ? 4.289 0.497 8.397 1.00 25.34 388 THR A C 1
ATOM 3171 O O . THR A 1 388 ? 5.008 0.928 7.498 1.00 25.34 388 THR A O 1
ATOM 3174 N N . SER A 1 389 ? 4.221 1.053 9.600 1.00 31.72 389 SER A N 1
ATOM 3175 C CA . SER A 1 389 ? 5.155 2.052 10.090 1.00 31.72 389 SER A CA 1
ATOM 3176 C C . SER A 1 389 ? 6.580 1.527 9.878 1.00 31.72 389 SER A C 1
ATOM 3178 O O . SER A 1 389 ? 7.017 0.630 10.598 1.00 31.72 389 SER A O 1
ATOM 3180 N N . THR A 1 390 ? 7.316 2.089 8.918 1.00 35.00 390 THR A N 1
ATOM 3181 C CA . THR A 1 390 ? 8.768 1.904 8.774 1.00 35.00 390 THR A CA 1
ATOM 3182 C C . THR A 1 390 ? 9.479 2.709 9.869 1.00 35.00 390 THR A C 1
ATOM 3184 O O . THR A 1 390 ? 10.201 3.667 9.590 1.00 35.00 390 THR A O 1
ATOM 3187 N N . LEU A 1 391 ? 9.197 2.403 11.134 1.00 33.00 391 LEU A N 1
ATOM 3188 C CA . LEU A 1 391 ? 10.029 2.871 12.232 1.00 33.00 391 LEU A CA 1
ATOM 3189 C C . LEU A 1 391 ? 11.319 2.055 12.160 1.00 33.00 391 LEU A C 1
ATOM 3191 O O . LEU A 1 391 ? 11.308 0.847 12.391 1.00 33.00 391 LEU A O 1
ATOM 3195 N N . ALA A 1 392 ? 12.418 2.710 11.796 1.00 29.72 392 ALA A N 1
ATOM 3196 C CA . ALA A 1 392 ? 13.745 2.160 12.014 1.00 29.72 392 ALA A CA 1
ATOM 3197 C C . ALA A 1 392 ? 13.933 2.003 13.534 1.00 29.72 392 ALA A C 1
ATOM 3199 O O . ALA A 1 392 ? 13.919 3.005 14.245 1.00 29.72 392 ALA A O 1
ATOM 3200 N N . GLY A 1 393 ? 14.025 0.763 14.035 1.00 36.28 393 GLY A N 1
ATOM 3201 C CA . GLY A 1 393 ? 14.326 0.507 15.453 1.00 36.28 393 GLY A CA 1
ATOM 3202 C C . GLY A 1 393 ? 13.690 -0.715 16.128 1.00 36.28 393 GLY A C 1
ATOM 3203 O O . GLY A 1 393 ? 13.828 -0.836 17.335 1.00 36.28 393 GLY A O 1
ATOM 3204 N N . ALA A 1 394 ? 12.997 -1.620 15.427 1.00 30.22 394 ALA A N 1
ATOM 3205 C CA . ALA A 1 394 ? 12.321 -2.756 16.078 1.00 30.22 394 ALA A CA 1
ATOM 3206 C C . ALA A 1 394 ? 12.693 -4.129 15.492 1.00 30.22 394 ALA A C 1
ATOM 3208 O O . ALA A 1 394 ? 11.801 -4.885 15.115 1.00 30.22 394 ALA A O 1
ATOM 3209 N N . ILE A 1 395 ? 13.987 -4.455 15.383 1.00 26.62 395 ILE A N 1
ATOM 3210 C CA . ILE A 1 395 ? 14.438 -5.830 15.101 1.00 26.62 395 ILE A CA 1
ATOM 3211 C C . ILE A 1 395 ? 15.751 -6.103 15.858 1.00 26.62 395 ILE A C 1
ATOM 3213 O O . ILE A 1 395 ? 16.831 -5.836 15.344 1.00 26.62 395 ILE A O 1
ATOM 3217 N N . GLN A 1 396 ? 15.643 -6.645 17.071 1.00 24.59 396 GLN A N 1
ATOM 3218 C CA . GLN A 1 396 ? 16.692 -7.418 17.744 1.00 24.59 396 GLN A CA 1
ATOM 3219 C C . GLN A 1 396 ? 16.027 -8.655 18.360 1.00 24.59 396 GLN A C 1
ATOM 3221 O O . GLN A 1 396 ? 15.185 -8.523 19.244 1.00 24.59 396 GLN A O 1
ATOM 3226 N N . ALA A 1 397 ? 16.336 -9.825 17.801 1.00 23.89 397 ALA A N 1
ATOM 3227 C CA . ALA A 1 397 ? 16.397 -11.151 18.429 1.00 23.89 397 ALA A CA 1
ATOM 3228 C C . ALA A 1 397 ? 16.581 -12.180 17.301 1.00 23.89 397 ALA A C 1
ATOM 3230 O O . ALA A 1 397 ? 15.836 -12.166 16.315 1.00 23.89 397 ALA A O 1
ATOM 3231 N N . GLY A 1 398 ? 17.613 -13.011 17.435 1.00 21.80 398 GLY A N 1
ATOM 3232 C CA . GLY A 1 398 ? 18.179 -13.847 16.380 1.00 21.80 398 GLY A CA 1
ATOM 3233 C C . GLY A 1 398 ? 17.472 -15.183 16.151 1.00 21.80 398 GLY A C 1
ATOM 3234 O O . GLY A 1 398 ? 16.552 -15.560 16.874 1.00 21.80 398 GLY A O 1
ATOM 3235 N N . ALA A 1 399 ? 17.892 -15.858 15.082 1.00 21.97 399 ALA A N 1
ATOM 3236 C CA . ALA A 1 399 ? 18.465 -17.208 15.107 1.00 21.97 399 ALA A CA 1
ATOM 3237 C C . ALA A 1 399 ? 18.699 -17.690 13.661 1.00 21.97 399 ALA A C 1
ATOM 3239 O O . ALA A 1 399 ? 17.903 -17.426 12.757 1.00 21.97 399 ALA A O 1
ATOM 3240 N N . SER A 1 400 ? 19.845 -18.335 13.501 1.00 21.58 400 SER A N 1
ATOM 3241 C CA . SER A 1 400 ? 20.499 -18.939 12.340 1.00 21.58 400 SER A CA 1
ATOM 3242 C C . SER A 1 400 ? 19.737 -20.130 11.737 1.00 21.58 400 SER A C 1
ATOM 3244 O O . SER A 1 400 ? 18.896 -20.722 12.403 1.00 21.58 400 SER A O 1
ATOM 3246 N N . PH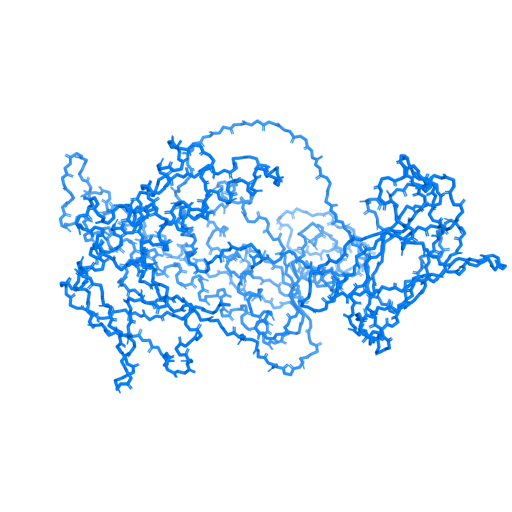E A 1 401 ? 20.016 -20.442 10.463 1.00 21.59 401 PHE A N 1
ATOM 3247 C CA . PHE A 1 401 ? 20.462 -21.750 9.932 1.00 21.59 401 PHE A CA 1
ATOM 3248 C C . PHE A 1 401 ? 20.246 -21.869 8.407 1.00 21.59 401 PHE A C 1
ATOM 3250 O O . PHE A 1 401 ? 19.395 -21.206 7.814 1.00 21.59 401 PHE A O 1
ATOM 3257 N N . LEU A 1 402 ? 21.139 -22.665 7.818 1.00 21.64 402 LEU A N 1
ATOM 3258 C CA . LEU A 1 402 ? 21.541 -22.831 6.417 1.00 21.64 402 LEU A CA 1
ATOM 3259 C C . LEU A 1 402 ? 20.500 -23.559 5.538 1.00 21.64 402 LEU A C 1
ATOM 3261 O O . LEU A 1 402 ? 19.669 -24.304 6.050 1.00 21.64 402 LEU A O 1
ATOM 3265 N N . GLY A 1 403 ? 20.579 -23.375 4.212 1.00 21.81 403 GLY A N 1
ATOM 3266 C CA . GLY A 1 403 ? 19.845 -24.188 3.228 1.00 21.81 403 GLY A CA 1
ATOM 3267 C C . GLY A 1 403 ? 19.808 -23.599 1.806 1.00 21.81 403 GLY A C 1
ATOM 3268 O O . GLY A 1 403 ? 19.442 -22.443 1.624 1.00 21.81 403 GLY A O 1
ATOM 3269 N N . GLU A 1 404 ? 20.184 -24.434 0.839 1.00 21.64 404 GLU A N 1
ATOM 3270 C CA . GLU A 1 404 ? 20.538 -24.259 -0.586 1.00 21.64 404 GLU A CA 1
ATOM 3271 C C . GLU A 1 404 ? 19.508 -23.622 -1.565 1.00 21.64 404 GLU A C 1
ATOM 3273 O O . GLU A 1 404 ? 18.329 -23.460 -1.232 1.00 21.64 404 GLU A O 1
ATOM 3278 N N . PRO A 1 405 ? 19.932 -23.235 -2.797 1.00 21.75 405 PRO A N 1
ATOM 3279 C CA . PRO A 1 405 ? 19.176 -22.353 -3.688 1.00 21.75 405 PRO A CA 1
ATOM 3280 C C . PRO A 1 405 ? 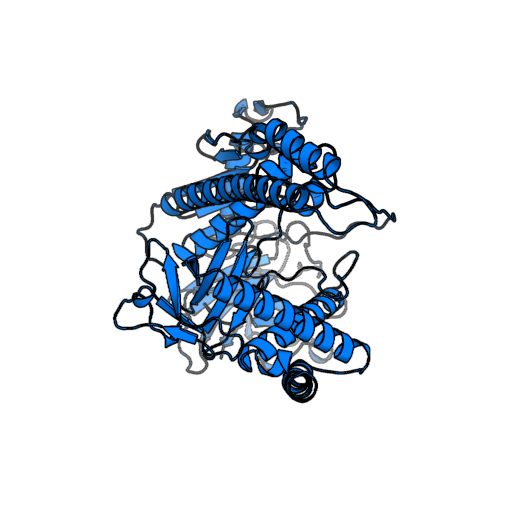18.195 -23.091 -4.619 1.00 21.75 405 PRO A C 1
ATOM 3282 O O . PRO A 1 405 ? 18.464 -24.179 -5.116 1.00 21.75 405 PRO A O 1
ATOM 3285 N N . ARG A 1 406 ? 17.052 -22.452 -4.924 1.00 25.47 406 ARG A N 1
ATOM 3286 C CA . ARG A 1 406 ? 16.127 -22.866 -5.998 1.00 25.47 406 ARG A CA 1
ATOM 3287 C C . ARG A 1 406 ? 15.818 -21.724 -6.967 1.00 25.47 406 ARG A C 1
ATOM 3289 O O . ARG A 1 406 ? 15.733 -20.557 -6.589 1.00 25.47 406 ARG A O 1
ATOM 3296 N N . ILE A 1 407 ? 15.647 -22.155 -8.213 1.00 23.39 407 ILE A N 1
ATOM 3297 C CA . ILE A 1 407 ? 15.771 -21.473 -9.506 1.00 23.39 407 ILE A CA 1
ATOM 3298 C C . ILE A 1 407 ? 14.613 -20.487 -9.810 1.00 23.39 407 ILE A C 1
ATOM 3300 O O . ILE A 1 407 ? 13.452 -20.827 -9.552 1.00 23.39 407 ILE A O 1
ATOM 3304 N N . PRO A 1 408 ? 14.879 -19.288 -10.379 1.00 24.42 408 PRO A N 1
ATOM 3305 C CA . PRO A 1 408 ? 13.862 -18.331 -10.834 1.00 24.42 408 PRO A CA 1
ATOM 3306 C C . PRO A 1 408 ? 13.362 -18.605 -12.262 1.00 24.42 408 PRO A C 1
ATOM 3308 O O . PRO A 1 408 ? 14.104 -19.063 -13.124 1.00 24.42 408 PRO A O 1
ATOM 3311 N N . ARG A 1 409 ? 12.092 -18.262 -12.514 1.00 26.23 409 ARG A N 1
ATOM 3312 C CA . ARG A 1 409 ? 11.411 -18.416 -13.809 1.00 26.23 409 ARG A CA 1
ATOM 3313 C C . ARG A 1 409 ? 11.646 -17.196 -14.715 1.00 26.23 409 ARG A C 1
ATOM 3315 O O . ARG A 1 409 ? 11.273 -16.094 -14.314 1.00 26.23 409 ARG A O 1
ATOM 3322 N N . HIS A 1 410 ? 12.213 -17.408 -15.907 1.00 29.27 410 HIS A N 1
ATOM 3323 C CA . HIS A 1 410 ? 12.425 -16.413 -16.975 1.00 29.27 410 HIS A CA 1
ATOM 3324 C C . HIS A 1 410 ? 11.520 -16.660 -18.213 1.00 29.27 410 HIS A C 1
ATOM 3326 O O . HIS A 1 410 ? 10.625 -17.505 -18.193 1.00 29.27 410 HIS A O 1
ATOM 3332 N N . SER A 1 411 ? 11.679 -15.790 -19.210 1.00 27.98 411 SER A N 1
ATOM 3333 C CA . SER A 1 411 ? 10.725 -15.216 -20.178 1.00 27.98 411 SER A CA 1
ATOM 3334 C C . SER A 1 411 ? 10.983 -15.604 -21.641 1.00 27.98 411 SER A C 1
ATOM 3336 O O . SER A 1 411 ? 12.137 -15.859 -21.957 1.00 27.98 411 SER A O 1
ATOM 3338 N N . VAL A 1 412 ? 9.992 -15.427 -22.538 1.00 26.53 412 VAL A N 1
ATOM 3339 C CA . VAL A 1 412 ? 10.192 -15.184 -23.996 1.00 26.53 412 VAL A CA 1
ATOM 3340 C C . VAL A 1 412 ? 9.151 -14.187 -24.565 1.00 26.53 412 VAL A C 1
ATOM 3342 O O . VAL A 1 412 ? 8.013 -14.146 -24.100 1.00 26.53 412 VAL A O 1
ATOM 3345 N N . SER A 1 413 ? 9.613 -13.377 -25.527 1.00 25.41 413 SER A N 1
ATOM 3346 C CA . SER A 1 413 ? 9.112 -12.169 -26.229 1.00 25.41 413 SER A CA 1
ATOM 3347 C C . SER A 1 413 ? 7.712 -12.192 -26.901 1.00 25.41 413 SER A C 1
ATOM 3349 O O . SER A 1 413 ? 7.143 -13.257 -27.118 1.00 25.41 413 SER A O 1
ATOM 3351 N N . LEU A 1 414 ? 7.208 -10.991 -27.255 1.00 26.75 414 LEU A N 1
ATOM 3352 C CA . LEU A 1 414 ? 6.063 -10.668 -28.133 1.00 26.75 414 LEU A CA 1
ATOM 3353 C C . LEU A 1 414 ? 6.561 -9.957 -29.405 1.00 26.75 414 LEU A C 1
ATOM 3355 O O . LEU A 1 414 ? 7.025 -8.821 -29.329 1.00 26.75 414 LEU A O 1
ATOM 3359 N N . ALA A 1 415 ? 6.368 -10.583 -30.561 1.00 24.19 415 ALA A N 1
ATOM 3360 C CA . ALA A 1 415 ? 5.997 -9.942 -31.824 1.00 24.19 415 ALA A CA 1
ATOM 3361 C C . ALA A 1 415 ? 5.293 -11.002 -32.690 1.00 24.19 415 ALA A C 1
ATOM 3363 O O . ALA A 1 415 ? 5.430 -12.192 -32.424 1.00 24.19 415 ALA A O 1
ATOM 3364 N N . ALA A 1 416 ? 4.474 -10.553 -33.640 1.00 34.12 416 ALA A N 1
ATOM 3365 C CA . ALA A 1 416 ? 3.552 -11.346 -34.452 1.00 34.12 416 ALA A CA 1
ATOM 3366 C C . ALA A 1 416 ? 4.124 -12.697 -34.923 1.00 34.12 416 ALA A C 1
ATOM 3368 O O . ALA A 1 416 ? 5.112 -12.736 -35.647 1.00 34.12 416 ALA A O 1
ATOM 3369 N N . GLY A 1 417 ? 3.460 -13.787 -34.526 1.00 33.81 417 GLY A N 1
ATOM 3370 C CA . GLY A 1 417 ? 3.886 -15.155 -34.806 1.00 33.81 417 GLY A CA 1
ATOM 3371 C C . GLY A 1 417 ? 5.097 -15.584 -33.988 1.00 33.81 417 GLY A C 1
ATOM 3372 O O . GLY A 1 417 ? 6.166 -14.985 -34.046 1.00 33.81 417 GLY A O 1
ATOM 3373 N N . VAL A 1 418 ? 4.948 -16.665 -33.224 1.00 37.00 418 VAL A N 1
ATOM 3374 C CA . VAL A 1 418 ? 6.112 -17.358 -32.665 1.00 37.00 418 VAL A CA 1
ATOM 3375 C C . VAL A 1 418 ? 6.877 -17.939 -33.852 1.00 37.00 418 VAL A C 1
ATOM 3377 O O . VAL A 1 418 ? 6.476 -18.975 -34.356 1.00 37.00 418 VAL A O 1
ATOM 3380 N N . SER A 1 419 ? 7.920 -17.261 -34.330 1.00 37.66 419 SER A N 1
ATOM 3381 C CA . SER A 1 419 ? 8.919 -17.861 -35.212 1.00 37.66 419 SER A CA 1
ATOM 3382 C C . SER A 1 419 ? 10.060 -18.360 -34.337 1.00 37.66 419 SER A C 1
ATOM 3384 O O . SER A 1 419 ? 10.658 -17.597 -33.577 1.00 37.66 419 SER A O 1
ATOM 3386 N N . ILE A 1 420 ? 10.328 -19.657 -34.426 1.00 48.19 420 ILE A N 1
ATOM 3387 C CA . ILE A 1 420 ? 11.438 -20.335 -33.758 1.00 48.19 420 ILE A CA 1
ATOM 3388 C C . ILE A 1 420 ? 12.767 -19.724 -34.235 1.00 48.19 420 ILE A C 1
ATOM 3390 O O . ILE A 1 420 ? 12.892 -19.355 -35.406 1.00 48.19 420 ILE A O 1
ATOM 3394 N N . GLU A 1 421 ? 13.775 -19.651 -33.359 1.00 46.91 421 GLU A N 1
ATOM 3395 C CA . GLU A 1 421 ? 15.162 -19.445 -33.792 1.00 46.91 421 GLU A CA 1
ATOM 3396 C C . GLU A 1 421 ? 15.529 -20.502 -34.863 1.00 46.91 421 GLU A C 1
ATOM 3398 O O . GLU A 1 421 ? 15.206 -21.676 -34.673 1.00 46.91 421 GLU A O 1
ATOM 3403 N N . PRO A 1 422 ? 16.212 -20.153 -35.971 1.00 46.47 422 PRO A N 1
ATOM 3404 C CA . PRO A 1 422 ? 16.444 -21.058 -37.110 1.00 46.47 422 PRO A CA 1
ATOM 3405 C C . PRO A 1 422 ? 17.150 -22.394 -36.804 1.00 46.47 422 PRO A C 1
ATOM 3407 O O . PRO A 1 422 ? 17.204 -23.256 -37.676 1.00 46.47 422 PRO A O 1
ATOM 3410 N N . ALA A 1 423 ? 17.691 -22.575 -35.595 1.00 54.84 423 ALA A N 1
ATOM 3411 C CA . ALA A 1 423 ? 18.575 -23.675 -35.210 1.00 54.84 423 ALA A CA 1
ATOM 3412 C C . ALA A 1 423 ? 17.969 -24.682 -34.203 1.00 54.84 423 ALA A C 1
ATOM 3414 O O . ALA A 1 423 ? 18.720 -25.403 -33.547 1.00 54.84 423 ALA A O 1
ATOM 3415 N N . ILE A 1 424 ? 16.641 -24.745 -34.031 1.00 71.00 424 ILE A N 1
ATOM 3416 C CA . ILE A 1 424 ? 16.020 -25.762 -33.160 1.00 71.00 424 ILE A CA 1
ATOM 3417 C C . ILE A 1 424 ? 15.783 -27.068 -33.937 1.00 71.00 424 ILE A C 1
ATOM 3419 O O . ILE A 1 424 ? 15.049 -27.089 -34.924 1.00 71.00 424 ILE A O 1
ATOM 3423 N N . VAL A 1 425 ? 16.392 -28.157 -33.458 1.00 79.81 425 VAL A N 1
ATOM 3424 C CA . VAL A 1 425 ? 16.229 -29.525 -33.979 1.00 79.81 425 VAL A CA 1
ATOM 3425 C C . VAL A 1 425 ? 14.846 -30.067 -33.599 1.00 79.81 425 VAL A C 1
ATOM 3427 O O . VAL A 1 425 ? 14.410 -29.918 -32.462 1.00 79.81 425 VAL A O 1
ATOM 3430 N N . GLY A 1 426 ? 14.131 -30.657 -34.560 1.00 86.38 426 GLY A N 1
ATOM 3431 C CA . GLY A 1 426 ? 12.833 -31.295 -34.330 1.00 86.38 426 GLY A CA 1
ATOM 3432 C C . GLY A 1 426 ? 11.878 -31.196 -35.523 1.00 86.38 426 GLY A C 1
ATOM 3433 O O . GLY A 1 426 ? 12.051 -30.381 -36.430 1.00 86.38 426 GLY A O 1
ATOM 3434 N N . THR A 1 427 ? 10.829 -32.026 -35.533 1.00 90.06 427 THR A N 1
ATOM 3435 C CA . THR A 1 427 ? 9.774 -31.941 -36.562 1.00 90.06 427 THR A CA 1
ATOM 3436 C C . THR A 1 427 ? 8.971 -30.661 -36.359 1.00 90.06 427 THR A C 1
ATOM 3438 O O . THR A 1 427 ? 8.331 -30.509 -35.321 1.00 90.06 427 THR A O 1
ATOM 3441 N N . ARG A 1 428 ? 8.958 -29.754 -37.340 1.00 90.75 428 ARG A N 1
ATOM 3442 C CA . ARG A 1 428 ? 8.184 -28.507 -37.256 1.00 90.75 428 ARG A CA 1
ATOM 3443 C C . ARG A 1 428 ? 6.682 -28.771 -37.183 1.00 90.75 428 ARG A C 1
ATOM 3445 O O . ARG A 1 428 ? 6.162 -29.663 -37.854 1.00 90.75 428 ARG A O 1
ATOM 3452 N N . ILE A 1 429 ? 5.972 -27.957 -36.414 1.00 91.94 429 ILE A N 1
ATOM 3453 C CA . ILE A 1 429 ? 4.522 -28.000 -36.259 1.00 91.94 429 ILE A CA 1
ATOM 3454 C C . ILE A 1 429 ? 3.934 -26.597 -36.143 1.00 91.94 429 ILE A C 1
ATOM 3456 O O . ILE A 1 429 ? 4.429 -25.759 -35.396 1.00 91.94 429 ILE A O 1
ATOM 3460 N N . ILE A 1 430 ? 2.840 -26.363 -36.863 1.00 91.25 430 ILE A N 1
ATOM 3461 C CA . ILE A 1 430 ? 2.045 -25.138 -36.764 1.00 91.25 430 ILE A CA 1
ATOM 3462 C C . ILE A 1 430 ? 0.729 -25.488 -36.077 1.00 91.25 430 ILE A C 1
ATOM 3464 O O . ILE A 1 430 ? -0.114 -26.167 -36.664 1.00 91.25 430 ILE A O 1
ATOM 3468 N N . LEU A 1 431 ? 0.553 -25.037 -34.839 1.00 93.25 431 LEU A N 1
ATOM 3469 C CA . LEU A 1 431 ? -0.687 -25.151 -34.077 1.00 93.25 431 LEU A CA 1
ATOM 3470 C C . LEU A 1 431 ? -1.513 -23.875 -34.249 1.00 93.25 431 LEU A C 1
ATOM 3472 O O . LEU A 1 431 ? -1.003 -22.792 -34.010 1.00 93.25 431 LEU A O 1
ATOM 3476 N N . SER A 1 432 ? -2.790 -23.974 -34.601 1.00 94.25 432 SER A N 1
ATOM 3477 C CA . SER A 1 432 ? -3.669 -22.807 -34.763 1.00 94.25 432 SER A CA 1
ATOM 3478 C C . SER A 1 432 ? -5.084 -23.054 -34.249 1.00 94.25 432 SER A C 1
ATOM 3480 O O . SER A 1 432 ? -5.473 -24.193 -34.002 1.00 94.25 432 SER A O 1
ATOM 3482 N N . GLY A 1 433 ? -5.860 -21.992 -34.076 1.00 94.81 433 GLY A N 1
ATOM 3483 C CA . GLY A 1 433 ? -7.274 -22.102 -33.730 1.00 94.81 433 GLY A CA 1
ATOM 3484 C C . GLY A 1 433 ? -7.854 -20.799 -33.220 1.00 94.81 433 GLY A C 1
ATOM 3485 O O . GLY A 1 433 ? -7.283 -19.734 -33.448 1.00 94.81 433 GLY A O 1
ATOM 3486 N N . GLN A 1 434 ? -8.992 -20.882 -32.537 1.00 96.50 434 GLN A N 1
ATOM 3487 C CA . GLN A 1 434 ? -9.711 -19.728 -32.006 1.00 96.50 434 GLN A CA 1
ATOM 3488 C C . GLN A 1 434 ? -9.943 -19.828 -30.499 1.00 96.50 434 GLN A C 1
ATOM 3490 O O . GLN A 1 434 ? -10.066 -20.917 -29.938 1.00 96.50 434 GLN A O 1
ATOM 3495 N N . VAL A 1 435 ? -10.046 -18.671 -29.845 1.00 95.75 435 VAL A N 1
ATOM 3496 C CA . VAL A 1 435 ? -10.633 -18.553 -28.508 1.00 95.75 435 VAL A CA 1
ATOM 3497 C C . VAL A 1 435 ? -12.041 -17.986 -28.644 1.00 95.75 435 VAL A C 1
ATOM 3499 O O . VAL A 1 435 ? -12.220 -16.890 -29.176 1.00 95.75 435 VAL A O 1
ATOM 3502 N N . LEU A 1 436 ? -13.024 -18.724 -28.139 1.00 94.25 436 LEU A N 1
ATOM 3503 C CA . LEU A 1 436 ? -14.450 -18.449 -28.261 1.00 94.25 436 LEU A CA 1
ATOM 3504 C C . LEU A 1 436 ? -15.110 -18.394 -26.875 1.00 94.25 436 LEU A C 1
ATOM 3506 O O . LEU A 1 436 ? -14.708 -19.104 -25.953 1.00 94.25 436 LEU A O 1
ATOM 3510 N N . TYR A 1 437 ? -16.152 -17.581 -26.731 1.00 91.12 437 TYR A N 1
ATOM 3511 C CA . TYR A 1 437 ? -17.106 -17.704 -25.628 1.00 91.12 437 TYR A CA 1
ATOM 3512 C C . TYR A 1 437 ? -17.974 -18.962 -25.806 1.00 91.12 437 TYR A C 1
ATOM 3514 O O . TYR A 1 437 ? -18.034 -19.544 -26.889 1.00 91.12 437 TYR A O 1
ATOM 3522 N N . SER A 1 438 ? -18.710 -19.360 -24.764 1.00 90.38 438 SER A N 1
ATOM 3523 C CA . SER A 1 438 ? -19.675 -20.473 -24.830 1.00 90.38 438 SER A CA 1
ATOM 3524 C C . SER A 1 438 ? -20.801 -20.273 -25.856 1.00 90.38 438 SER A C 1
ATOM 3526 O O . SER A 1 438 ? -21.400 -21.248 -26.292 1.00 90.38 438 SER A O 1
ATOM 3528 N N . ASN A 1 439 ? -21.063 -19.032 -26.277 1.00 91.56 439 ASN A N 1
ATOM 3529 C CA . ASN A 1 439 ? -21.993 -18.685 -27.357 1.00 91.56 439 ASN A CA 1
ATOM 3530 C C . ASN A 1 439 ? -21.323 -18.632 -28.751 1.00 91.56 439 ASN A C 1
ATOM 3532 O O . ASN A 1 439 ? -21.866 -18.016 -29.665 1.00 91.56 439 ASN A O 1
ATOM 3536 N N . CYS A 1 440 ? -20.127 -19.211 -28.899 1.00 90.62 440 CYS A N 1
ATOM 3537 C CA . CYS A 1 440 ? -19.329 -19.251 -30.130 1.00 90.62 440 CYS A CA 1
ATOM 3538 C C . CYS A 1 440 ? -18.838 -17.888 -30.656 1.00 90.62 440 CYS A C 1
ATOM 3540 O O . CYS A 1 440 ? -18.300 -17.822 -31.761 1.00 90.62 440 CYS A O 1
ATOM 3542 N N . GLN A 1 441 ? -18.960 -16.801 -29.885 1.00 93.81 441 GLN A N 1
ATOM 3543 C CA . GLN A 1 441 ? -18.398 -15.507 -30.283 1.00 93.81 441 GLN A CA 1
ATOM 3544 C C . GLN A 1 441 ? -16.877 -15.463 -30.064 1.00 93.81 441 GLN A C 1
ATOM 3546 O O . GLN A 1 441 ? -16.406 -15.884 -29.003 1.00 93.81 441 GLN A O 1
ATOM 3551 N N . PRO A 1 442 ? -16.094 -14.920 -31.015 1.00 94.88 442 PRO A N 1
ATOM 3552 C CA . PRO A 1 442 ? -14.647 -14.829 -30.881 1.00 94.88 442 PRO A CA 1
ATOM 3553 C C . PRO A 1 442 ? -14.223 -13.844 -29.792 1.00 94.88 442 PRO A C 1
ATOM 3555 O O . PRO A 1 442 ? -14.786 -12.758 -29.647 1.00 94.88 442 PRO A O 1
ATOM 3558 N N . ILE A 1 443 ? -13.177 -14.204 -29.047 1.00 92.06 443 ILE A N 1
ATOM 3559 C CA . ILE A 1 443 ? -12.613 -13.366 -27.989 1.00 92.06 443 ILE A CA 1
ATOM 3560 C C . ILE A 1 443 ? -11.291 -12.769 -28.459 1.00 92.06 443 ILE A C 1
ATOM 3562 O O . ILE A 1 443 ? -10.262 -13.450 -28.488 1.00 92.06 443 ILE A O 1
ATOM 3566 N N . THR A 1 444 ? -11.299 -11.475 -28.777 1.00 90.31 444 THR A N 1
ATOM 3567 C CA . THR A 1 444 ? -10.087 -10.736 -29.155 1.00 90.31 444 THR A CA 1
ATOM 3568 C C . THR A 1 444 ? -9.210 -10.398 -27.945 1.00 90.31 444 THR A C 1
ATOM 3570 O O . THR A 1 444 ? -9.698 -10.295 -26.816 1.00 90.31 444 THR A O 1
ATOM 3573 N N . ARG A 1 445 ? -7.901 -10.206 -28.166 1.00 87.19 445 ARG A N 1
ATOM 3574 C CA . ARG A 1 445 ? -6.911 -9.858 -27.129 1.00 87.19 445 ARG A CA 1
ATOM 3575 C C . ARG A 1 445 ? -6.868 -10.837 -25.948 1.00 87.19 445 ARG A C 1
ATOM 3577 O O . ARG A 1 445 ? -6.498 -10.456 -24.835 1.00 87.19 445 ARG A O 1
ATOM 3584 N N . THR A 1 446 ? -7.193 -12.105 -26.184 1.00 86.81 446 THR A N 1
ATOM 3585 C CA . THR A 1 446 ? -6.940 -13.186 -25.227 1.00 86.81 446 THR A CA 1
ATOM 3586 C C . THR A 1 446 ? -5.467 -13.555 -25.283 1.00 86.81 446 THR A C 1
ATOM 3588 O O . THR A 1 446 ? -4.952 -13.849 -26.355 1.00 86.81 446 THR A O 1
ATOM 3591 N N . LEU A 1 447 ? -4.788 -13.565 -24.136 1.00 90.56 447 LEU A N 1
ATOM 3592 C CA . LEU A 1 447 ? -3.398 -14.014 -24.041 1.00 90.56 447 LEU A CA 1
ATOM 3593 C C . LEU A 1 447 ? -3.343 -15.549 -24.052 1.00 90.56 447 LEU A C 1
ATOM 3595 O O . LEU A 1 447 ? -3.925 -16.173 -23.161 1.00 90.56 447 LEU A O 1
ATOM 3599 N N . LEU A 1 448 ? -2.599 -16.131 -24.995 1.00 91.31 448 LEU A N 1
ATOM 3600 C CA . LEU A 1 448 ? -2.161 -17.528 -24.968 1.00 91.31 448 LEU A CA 1
ATOM 3601 C C . LEU A 1 448 ? -0.657 -17.597 -24.683 1.00 91.31 448 LEU A C 1
ATOM 3603 O O . LEU A 1 448 ? 0.119 -17.014 -25.430 1.00 91.31 448 LEU A O 1
ATOM 3607 N N . ASP A 1 449 ? -0.247 -18.307 -23.631 1.00 89.56 449 ASP A N 1
ATOM 3608 C CA . ASP A 1 449 ? 1.158 -18.559 -23.251 1.00 89.56 449 ASP A CA 1
ATOM 3609 C C . ASP A 1 449 ? 1.425 -20.066 -23.321 1.00 89.56 449 ASP A C 1
ATOM 3611 O O . ASP A 1 449 ? 0.883 -20.822 -22.513 1.00 89.56 449 ASP A O 1
ATOM 3615 N N . PHE A 1 450 ? 2.211 -20.488 -24.312 1.00 91.06 450 PHE A N 1
ATOM 3616 C CA . PHE A 1 450 ? 2.545 -21.875 -24.625 1.00 91.06 450 PHE A CA 1
ATOM 3617 C C . PHE A 1 450 ? 3.951 -22.224 -24.153 1.00 91.06 450 PHE A C 1
ATOM 3619 O O . PHE A 1 450 ? 4.869 -21.429 -24.329 1.00 91.06 450 PHE A O 1
ATOM 3626 N N . TRP A 1 451 ? 4.149 -23.427 -23.614 1.00 91.00 451 TRP A N 1
ATOM 3627 C CA . TRP A 1 451 ? 5.485 -23.969 -23.349 1.00 91.00 451 TRP A CA 1
ATOM 3628 C C . TRP A 1 451 ? 5.517 -25.488 -23.500 1.00 91.00 451 TRP A C 1
ATOM 3630 O O . TRP A 1 451 ? 4.528 -26.168 -23.229 1.00 91.00 451 TRP A O 1
ATOM 3640 N N . HIS A 1 452 ? 6.654 -26.030 -23.923 1.00 92.56 452 HIS A N 1
ATOM 3641 C CA . HIS A 1 452 ? 6.851 -27.472 -24.064 1.00 92.56 452 HIS A CA 1
ATOM 3642 C C . HIS A 1 452 ? 8.333 -27.858 -23.985 1.00 92.56 452 HIS A C 1
ATOM 3644 O O . HIS A 1 452 ? 9.204 -26.995 -23.878 1.00 92.56 452 HIS A O 1
ATOM 3650 N N . ALA A 1 453 ? 8.589 -29.165 -23.980 1.00 89.31 453 ALA A N 1
ATOM 3651 C CA . ALA A 1 453 ? 9.924 -29.746 -24.062 1.00 89.31 453 ALA A CA 1
ATOM 3652 C C . ALA A 1 453 ? 10.474 -29.715 -25.499 1.00 89.31 453 ALA A C 1
ATOM 3654 O O . ALA A 1 453 ? 9.706 -29.553 -26.449 1.00 89.31 453 ALA A O 1
ATOM 3655 N N . ASP A 1 454 ? 11.779 -29.903 -25.666 1.00 89.62 454 ASP A N 1
ATOM 3656 C CA . ASP A 1 454 ? 12.394 -30.164 -26.973 1.00 89.62 454 ASP A CA 1
ATOM 3657 C C . ASP A 1 454 ? 12.027 -31.545 -27.526 1.00 89.62 454 ASP A C 1
ATOM 3659 O O . ASP A 1 454 ? 11.242 -32.268 -26.915 1.00 89.62 454 ASP A O 1
ATOM 3663 N N . ASP A 1 455 ? 12.533 -31.896 -28.709 1.00 89.62 455 ASP A N 1
ATOM 3664 C CA . ASP A 1 455 ? 12.247 -33.158 -29.399 1.00 89.62 455 ASP A CA 1
ATOM 3665 C C . ASP A 1 455 ? 12.756 -34.402 -28.645 1.00 89.62 455 ASP A C 1
ATOM 3667 O O . ASP A 1 455 ? 12.182 -35.483 -28.809 1.00 89.62 455 ASP A O 1
ATOM 3671 N N . ALA A 1 456 ? 13.739 -34.238 -27.755 1.00 88.81 456 ALA A N 1
ATOM 3672 C CA . ALA A 1 456 ? 14.215 -35.266 -26.829 1.00 88.81 456 ALA A CA 1
ATOM 3673 C C . ALA A 1 456 ? 13.357 -35.387 -25.552 1.00 88.81 456 ALA A C 1
ATOM 3675 O O . ALA A 1 456 ? 13.463 -36.372 -24.822 1.00 88.81 456 ALA A O 1
ATOM 3676 N N . GLY A 1 457 ? 12.456 -34.433 -25.293 1.00 87.38 457 GLY A N 1
ATOM 3677 C CA . GLY A 1 457 ? 11.602 -34.424 -24.104 1.00 87.38 457 GLY A CA 1
ATOM 3678 C C . GLY A 1 457 ? 12.216 -33.683 -22.911 1.00 87.38 457 GLY A C 1
ATOM 3679 O O . GLY A 1 457 ? 11.722 -33.820 -21.788 1.00 87.38 457 GLY A O 1
ATOM 3680 N N . GLU A 1 458 ? 13.240 -32.858 -23.127 1.00 85.50 458 GLU A N 1
ATOM 3681 C CA . GLU A 1 458 ? 13.854 -32.025 -22.097 1.00 85.50 458 GLU A CA 1
ATOM 3682 C C . GLU A 1 458 ? 13.268 -30.607 -22.075 1.00 85.50 458 GLU A C 1
ATOM 3684 O O . GLU A 1 458 ? 12.992 -29.978 -23.096 1.00 85.50 458 GLU A O 1
ATOM 3689 N N . TYR A 1 459 ? 13.049 -30.069 -20.873 1.00 81.56 459 TYR A N 1
ATOM 3690 C CA . TYR A 1 459 ? 12.590 -28.690 -20.716 1.00 81.56 459 TYR A CA 1
ATOM 3691 C C . TYR A 1 459 ? 13.774 -27.739 -20.591 1.00 81.56 459 TYR A C 1
ATOM 3693 O O . TYR A 1 459 ? 14.529 -27.796 -19.617 1.00 81.56 459 TYR A O 1
ATOM 3701 N N . ASP A 1 460 ? 13.842 -26.758 -21.488 1.00 75.88 460 ASP A N 1
ATOM 3702 C CA . ASP A 1 460 ? 14.731 -25.617 -21.311 1.00 75.88 460 ASP A CA 1
ATOM 3703 C C . ASP A 1 460 ? 14.198 -24.683 -20.211 1.00 75.88 460 ASP A C 1
ATOM 3705 O O . ASP A 1 460 ? 13.360 -23.804 -20.427 1.00 75.88 460 ASP A O 1
ATOM 3709 N N . THR A 1 461 ? 14.695 -24.889 -18.993 1.00 68.44 461 THR A N 1
ATOM 3710 C CA . THR A 1 461 ? 14.323 -24.106 -17.805 1.00 68.44 461 THR A CA 1
ATOM 3711 C C . THR A 1 461 ? 15.216 -22.886 -17.567 1.00 68.44 461 THR A C 1
ATOM 3713 O O . THR A 1 461 ? 14.997 -22.145 -16.601 1.00 68.44 461 THR A O 1
ATOM 3716 N N . VAL A 1 462 ? 16.206 -22.658 -18.436 1.00 58.88 462 VAL A N 1
ATOM 3717 C CA . VAL A 1 462 ? 17.193 -21.577 -18.306 1.00 58.88 462 VAL A CA 1
ATOM 3718 C C . VAL A 1 462 ? 16.985 -20.529 -19.395 1.00 58.88 462 VAL A C 1
ATOM 3720 O O . VAL A 1 462 ? 16.783 -19.356 -19.078 1.00 58.88 462 VAL A 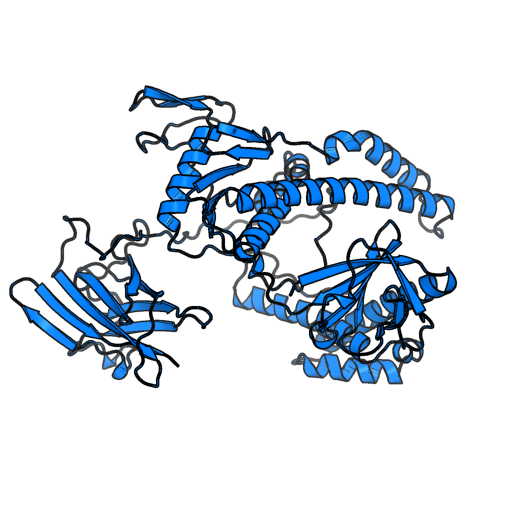O 1
ATOM 3723 N N . GLY A 1 463 ? 17.008 -20.952 -20.659 1.00 62.91 463 GLY A N 1
ATOM 3724 C CA . GLY A 1 463 ? 16.835 -20.116 -21.845 1.00 62.91 463 GLY A CA 1
ATOM 3725 C C . GLY A 1 463 ? 15.380 -19.953 -22.283 1.00 62.91 463 GLY A C 1
ATOM 3726 O O . GLY A 1 463 ? 15.064 -18.969 -22.943 1.00 62.91 463 GLY A O 1
ATOM 3727 N N . TYR A 1 464 ? 14.486 -20.858 -21.862 1.00 71.06 464 TYR A N 1
ATOM 3728 C CA . TYR A 1 464 ? 13.057 -20.851 -22.208 1.00 71.06 464 TYR A CA 1
ATOM 3729 C C . TYR A 1 464 ? 12.776 -20.886 -23.718 1.00 71.06 464 TYR A C 1
ATOM 3731 O O . TYR A 1 464 ? 11.714 -20.443 -24.142 1.00 71.06 464 TYR A O 1
ATOM 3739 N N . ARG A 1 465 ? 13.681 -21.447 -24.530 1.00 76.50 465 ARG A N 1
ATOM 3740 C CA . ARG A 1 465 ? 13.622 -21.382 -26.005 1.00 76.50 465 ARG A CA 1
ATOM 3741 C C . ARG A 1 465 ? 12.323 -21.915 -26.628 1.00 76.50 465 ARG A C 1
ATOM 3743 O O . ARG A 1 465 ? 11.916 -21.438 -27.678 1.00 76.50 465 ARG A O 1
ATOM 3750 N N . LEU A 1 466 ? 11.652 -22.863 -25.968 1.00 84.19 466 LEU A N 1
ATOM 3751 C CA . LEU A 1 466 ? 10.397 -23.494 -26.417 1.00 84.19 466 LEU A CA 1
ATOM 3752 C C . LEU A 1 466 ? 9.173 -23.021 -25.626 1.00 84.19 466 LEU A C 1
ATOM 3754 O O . LEU A 1 466 ? 8.247 -23.776 -25.312 1.00 84.19 466 LEU A O 1
ATOM 3758 N N . ARG A 1 467 ? 9.188 -21.739 -25.265 1.00 83.62 467 ARG A N 1
ATOM 3759 C CA . ARG A 1 467 ? 8.071 -21.030 -24.655 1.00 83.62 467 ARG A CA 1
ATOM 3760 C C . ARG A 1 467 ? 7.802 -19.756 -25.435 1.00 83.62 467 ARG A C 1
ATOM 3762 O O . ARG A 1 467 ? 8.726 -19.051 -25.808 1.00 83.62 467 ARG A O 1
ATOM 3769 N N . GLY A 1 468 ? 6.536 -19.428 -25.638 1.00 77.75 468 GLY A N 1
ATOM 3770 C CA . GLY A 1 468 ? 6.130 -18.242 -26.382 1.00 77.75 468 GLY A CA 1
ATOM 3771 C C . GLY A 1 468 ? 4.707 -17.847 -26.034 1.00 77.75 468 GLY A C 1
ATOM 3772 O O . GLY A 1 468 ? 3.943 -18.646 -25.496 1.00 77.75 468 GLY A O 1
ATOM 3773 N N . HIS A 1 469 ? 4.337 -16.604 -26.320 1.00 84.81 469 HIS A N 1
ATOM 3774 C CA . HIS A 1 469 ? 2.978 -16.144 -26.082 1.00 84.81 469 HIS A CA 1
ATOM 3775 C C . HIS A 1 469 ? 2.504 -15.198 -27.174 1.00 84.81 469 HIS A C 1
ATOM 3777 O O . HIS A 1 469 ? 3.299 -14.570 -27.866 1.00 84.81 469 HIS A O 1
ATOM 3783 N N . GLN A 1 470 ? 1.189 -15.101 -27.315 1.00 83.12 470 GLN A N 1
ATOM 3784 C CA . GLN A 1 470 ? 0.537 -14.257 -28.305 1.00 83.12 470 GLN A CA 1
ATOM 3785 C C . GLN A 1 470 ? -0.817 -13.779 -27.792 1.00 83.12 470 GLN A C 1
ATOM 3787 O O . GLN A 1 470 ? -1.379 -14.349 -26.852 1.00 83.12 470 GLN A O 1
ATOM 3792 N N . PHE A 1 471 ? -1.357 -12.760 -28.448 1.00 86.56 471 PHE A N 1
ATOM 3793 C CA . PHE A 1 471 ? -2.745 -12.365 -28.278 1.00 86.56 471 PHE A CA 1
ATOM 3794 C C . PHE A 1 471 ? -3.563 -12.835 -29.469 1.00 86.56 471 PHE A C 1
ATOM 3796 O O . PHE A 1 471 ? -3.074 -12.797 -30.596 1.00 86.56 471 PHE A O 1
ATOM 3803 N N . THR A 1 472 ? -4.808 -13.231 -29.222 1.00 87.94 472 THR A N 1
ATOM 3804 C CA . THR A 1 472 ? -5.753 -13.455 -30.312 1.00 87.94 472 THR A CA 1
ATOM 3805 C C . THR A 1 472 ? -6.023 -12.173 -31.096 1.00 87.94 472 THR A C 1
ATOM 3807 O O . THR A 1 472 ? -6.089 -11.080 -30.517 1.00 87.94 472 THR A O 1
ATOM 3810 N N . ASP A 1 473 ? -6.212 -12.314 -32.407 1.00 79.88 473 ASP A N 1
ATOM 3811 C CA . ASP A 1 473 ? -6.580 -11.216 -33.306 1.00 79.88 473 ASP A CA 1
ATOM 3812 C C . ASP A 1 473 ? -8.050 -10.766 -33.129 1.00 79.88 473 ASP A C 1
ATOM 3814 O O . ASP A 1 473 ? -8.743 -11.157 -32.182 1.00 79.88 473 ASP A O 1
ATOM 3818 N N . SER A 1 474 ? -8.550 -9.899 -34.016 1.00 83.62 474 SER A N 1
ATOM 3819 C CA . SER A 1 474 ? -9.946 -9.428 -33.992 1.00 83.62 474 SER A CA 1
ATOM 3820 C C . SER A 1 474 ? -10.979 -10.537 -34.239 1.00 83.62 474 SER A C 1
ATOM 3822 O O . SER A 1 474 ? -12.128 -10.388 -33.834 1.00 83.62 474 SER A O 1
ATOM 3824 N N . LYS A 1 475 ? -10.576 -11.661 -34.843 1.00 89.50 475 LYS A N 1
ATOM 3825 C CA . LYS A 1 475 ? -11.402 -12.850 -35.098 1.00 89.50 475 LYS A CA 1
ATOM 3826 C C . LYS A 1 475 ? -11.189 -13.949 -34.050 1.00 89.50 475 LYS A C 1
ATOM 3828 O O . LYS A 1 475 ? -11.684 -15.063 -34.217 1.00 89.50 475 LYS A O 1
ATOM 3833 N N . GLY A 1 476 ? -10.473 -13.650 -32.963 1.00 90.44 476 GLY A N 1
ATOM 3834 C CA . GLY A 1 476 ? -10.185 -14.608 -31.899 1.00 90.44 476 GLY A CA 1
ATOM 3835 C C . GLY A 1 476 ? -9.136 -15.656 -32.282 1.00 90.44 476 GLY A C 1
ATOM 3836 O O . GLY A 1 476 ? -8.952 -16.605 -31.524 1.00 90.44 476 GLY A O 1
ATOM 3837 N N . CYS A 1 477 ? -8.458 -15.508 -33.423 1.00 91.06 477 CYS A N 1
ATOM 3838 C CA . CYS A 1 477 ? -7.526 -16.496 -33.957 1.00 91.06 477 CYS A CA 1
ATOM 3839 C C . CYS A 1 477 ? -6.151 -16.416 -33.284 1.00 91.06 477 CYS A C 1
ATOM 3841 O O . CYS A 1 477 ? -5.684 -15.333 -32.928 1.00 91.06 477 CYS A O 1
ATOM 3843 N N . TYR A 1 478 ? -5.486 -17.563 -33.154 1.00 91.62 478 TYR A N 1
ATOM 3844 C CA . TYR A 1 478 ? -4.113 -17.701 -32.672 1.00 91.62 478 TYR A CA 1
ATOM 3845 C C . TYR A 1 478 ? -3.336 -18.712 -33.525 1.00 91.62 478 TYR A C 1
ATOM 3847 O O . TYR A 1 478 ? -3.925 -19.626 -34.108 1.00 91.62 478 TYR A O 1
ATOM 3855 N N . PHE A 1 479 ? -2.008 -18.586 -33.561 1.00 90.50 479 PHE A N 1
ATOM 3856 C CA . PHE A 1 479 ? -1.128 -19.592 -34.157 1.00 90.50 479 PHE A CA 1
ATOM 3857 C C . PHE A 1 479 ? 0.248 -19.665 -33.478 1.00 90.50 479 PHE A C 1
ATOM 3859 O O . PHE A 1 479 ? 0.824 -18.664 -33.066 1.00 90.50 479 PHE A O 1
ATOM 3866 N N . LEU A 1 480 ? 0.787 -20.865 -33.332 1.00 87.06 480 LEU A N 1
ATOM 3867 C CA . LEU A 1 480 ? 2.084 -21.178 -32.747 1.00 87.06 480 LEU A CA 1
ATOM 3868 C C . LEU A 1 480 ? 2.858 -21.996 -33.778 1.00 87.06 480 LEU A C 1
ATOM 3870 O O . LEU A 1 480 ? 2.446 -23.111 -34.089 1.00 87.06 480 LEU A O 1
ATOM 3874 N N . GLU A 1 481 ? 3.969 -21.472 -34.285 1.00 88.31 481 GLU A N 1
ATOM 3875 C CA . GLU A 1 481 ? 4.937 -22.267 -35.039 1.00 88.31 481 GLU A CA 1
ATOM 3876 C C . GLU A 1 481 ? 6.043 -22.717 -34.079 1.00 88.31 481 GLU A C 1
ATOM 3878 O O . GLU A 1 481 ? 6.672 -21.914 -33.392 1.00 88.31 481 GLU A O 1
ATOM 3883 N N . THR A 1 482 ? 6.205 -24.030 -33.948 1.00 90.62 482 THR A N 1
ATOM 3884 C CA . THR A 1 482 ? 7.162 -24.651 -33.030 1.00 90.62 482 THR A CA 1
ATOM 3885 C C . THR A 1 482 ? 7.618 -26.022 -33.555 1.00 90.62 482 THR A C 1
ATOM 3887 O O . THR A 1 482 ? 7.433 -26.330 -34.732 1.00 90.62 482 THR A O 1
ATOM 3890 N N . ILE A 1 483 ? 8.224 -26.858 -32.713 1.00 92.62 483 ILE A N 1
ATOM 3891 C CA . ILE A 1 483 ? 8.519 -28.268 -32.981 1.00 92.62 483 ILE A CA 1
ATOM 3892 C C . ILE A 1 483 ? 7.591 -29.202 -32.195 1.00 92.62 483 ILE A C 1
ATOM 3894 O O . ILE A 1 483 ? 7.008 -28.835 -31.174 1.00 92.62 483 ILE A O 1
ATOM 3898 N N . VAL A 1 484 ? 7.461 -30.438 -32.665 1.00 92.25 484 VAL A N 1
ATOM 3899 C CA . VAL A 1 484 ? 6.790 -31.518 -31.939 1.00 92.25 484 VAL A CA 1
ATOM 3900 C C . VAL A 1 484 ? 7.648 -31.887 -30.715 1.00 92.25 484 VAL A C 1
ATOM 3902 O O . VAL A 1 484 ? 8.755 -32.387 -30.907 1.00 92.25 484 VAL A O 1
ATOM 3905 N N . PRO A 1 485 ? 7.172 -31.677 -29.470 1.00 92.25 485 PRO A N 1
ATOM 3906 C CA . PRO A 1 485 ? 7.950 -31.971 -28.264 1.00 92.25 485 PRO A CA 1
ATOM 3907 C C . PRO A 1 485 ? 8.127 -33.472 -28.111 1.00 92.25 485 PRO A C 1
ATOM 3909 O O . PRO A 1 485 ? 7.188 -34.187 -28.415 1.00 92.25 485 PRO A O 1
ATOM 3912 N N . GLY A 1 486 ? 9.254 -33.961 -27.614 1.00 88.25 486 GLY A N 1
ATOM 3913 C CA . GLY A 1 486 ? 9.529 -35.356 -27.283 1.00 88.25 486 GLY A CA 1
ATOM 3914 C C . GLY A 1 486 ? 8.660 -35.918 -26.159 1.00 88.25 486 GLY A C 1
ATOM 3915 O O . GLY A 1 486 ? 7.877 -35.218 -25.508 1.00 88.25 486 GLY A O 1
ATOM 3916 N N . ILE A 1 487 ? 8.806 -37.220 -25.909 1.00 82.56 487 ILE A N 1
ATOM 3917 C CA . ILE A 1 487 ? 8.202 -37.858 -24.737 1.00 82.56 487 ILE A CA 1
ATOM 3918 C C . ILE A 1 487 ? 9.080 -37.536 -23.532 1.00 82.56 487 ILE A C 1
ATOM 3920 O O . ILE A 1 487 ? 10.221 -37.974 -23.467 1.00 82.56 487 ILE A O 1
ATOM 3924 N N . TYR A 1 488 ? 8.531 -36.833 -22.547 1.00 76.62 488 TYR A N 1
ATOM 3925 C CA . TYR A 1 488 ? 9.246 -36.527 -21.311 1.00 76.62 488 TYR A CA 1
ATOM 3926 C C . TYR A 1 488 ? 8.859 -37.508 -20.184 1.00 76.62 488 TYR A C 1
ATOM 3928 O O . TYR A 1 488 ? 7.773 -38.107 -20.221 1.00 76.62 488 TYR A O 1
ATOM 3936 N N . PRO A 1 489 ? 9.725 -37.723 -19.174 1.00 74.75 489 PRO A N 1
ATOM 3937 C CA . PRO A 1 489 ? 9.519 -38.762 -18.166 1.00 74.75 489 PRO A CA 1
ATOM 3938 C C . PRO A 1 489 ? 8.184 -38.651 -17.412 1.00 74.75 489 PRO A C 1
ATOM 3940 O O . PRO A 1 489 ? 7.838 -37.610 -16.852 1.00 74.75 489 PRO A O 1
ATOM 3943 N N . GLY A 1 490 ? 7.445 -39.765 -17.362 1.00 75.56 490 GLY A N 1
ATOM 3944 C CA . GLY A 1 490 ? 6.240 -39.925 -16.537 1.00 75.56 490 GLY A CA 1
ATOM 3945 C C . GLY A 1 490 ? 4.946 -39.324 -17.095 1.00 75.56 490 GLY A C 1
ATOM 3946 O O . GLY A 1 490 ? 3.942 -39.308 -16.385 1.00 75.56 490 GLY A O 1
ATOM 3947 N N . ARG A 1 491 ? 4.940 -38.818 -18.332 1.00 83.81 491 ARG A N 1
ATOM 3948 C CA . ARG A 1 491 ? 3.767 -38.193 -18.962 1.00 83.81 491 ARG A CA 1
ATOM 3949 C C . ARG A 1 491 ? 3.755 -38.444 -20.475 1.00 83.81 491 ARG A C 1
ATOM 3951 O O . ARG A 1 491 ? 4.725 -38.949 -21.040 1.00 83.81 491 ARG A O 1
ATOM 3958 N N . THR A 1 492 ? 2.645 -38.121 -21.132 1.00 89.69 492 THR A N 1
ATOM 3959 C CA . THR A 1 492 ? 2.518 -38.213 -22.597 1.00 89.69 492 THR A CA 1
ATOM 3960 C C . THR A 1 492 ? 2.925 -36.903 -23.291 1.00 89.69 492 THR A C 1
ATOM 3962 O O . THR A 1 492 ? 3.039 -35.847 -22.656 1.00 89.69 492 THR A O 1
ATOM 3965 N N . ARG A 1 493 ? 3.128 -36.952 -24.610 1.00 91.00 493 ARG A N 1
ATOM 3966 C CA . ARG A 1 493 ? 3.461 -35.788 -25.439 1.00 91.00 493 ARG A CA 1
ATOM 3967 C C . ARG A 1 493 ? 2.317 -34.775 -25.447 1.00 91.00 493 ARG A C 1
ATOM 3969 O O . ARG A 1 493 ? 1.176 -35.129 -25.740 1.00 91.00 493 ARG A O 1
ATOM 3976 N N . HIS A 1 494 ? 2.610 -33.514 -25.144 1.00 93.69 494 HIS A N 1
ATOM 3977 C CA . HIS A 1 494 ? 1.598 -32.456 -25.109 1.00 93.69 494 HIS A CA 1
ATOM 3978 C C . HIS A 1 494 ? 2.248 -31.061 -25.135 1.00 93.69 494 HIS A C 1
ATOM 3980 O O . HIS A 1 494 ? 3.433 -30.914 -24.827 1.00 93.69 494 HIS A O 1
ATOM 3986 N N . PHE A 1 495 ? 1.460 -30.038 -25.466 1.00 94.38 495 PHE A N 1
ATOM 3987 C CA . PHE A 1 495 ? 1.807 -28.635 -25.233 1.00 94.38 495 PHE A CA 1
ATOM 3988 C C . PHE A 1 495 ? 1.168 -28.159 -23.938 1.00 94.38 495 PHE A C 1
ATOM 3990 O O . PHE A 1 495 ? -0.012 -28.412 -23.701 1.00 94.38 495 PHE A O 1
ATOM 3997 N N . HIS A 1 496 ? 1.894 -27.416 -23.113 1.00 93.69 496 HIS A N 1
ATOM 3998 C CA . HIS A 1 496 ? 1.256 -26.674 -22.039 1.00 93.69 496 HIS A CA 1
ATOM 3999 C C . HIS A 1 496 ? 0.771 -25.319 -22.540 1.00 93.69 496 HIS A C 1
ATOM 4001 O O . HIS A 1 496 ? 1.440 -24.678 -23.350 1.00 93.69 496 HIS A O 1
ATOM 4007 N N . VAL A 1 497 ? -0.364 -24.856 -22.017 1.00 93.25 497 VAL A N 1
ATOM 4008 C CA . VAL A 1 497 ? -0.942 -23.573 -22.410 1.00 93.25 497 VAL A CA 1
ATOM 4009 C C . VAL A 1 497 ? -1.643 -22.884 -21.244 1.00 93.25 497 VAL A C 1
ATOM 4011 O O . VAL A 1 497 ? -2.323 -23.502 -20.419 1.00 93.25 497 VAL A O 1
ATOM 4014 N N . LYS A 1 498 ? -1.502 -21.563 -21.180 1.00 92.25 498 LYS A N 1
ATOM 4015 C CA . LYS A 1 498 ? -2.358 -20.685 -20.384 1.00 92.25 498 LYS A CA 1
ATOM 4016 C C . LYS A 1 498 ? -3.188 -19.807 -21.292 1.00 92.25 498 LYS A C 1
ATOM 4018 O O . LYS A 1 498 ? -2.627 -19.146 -22.153 1.00 92.25 498 LYS A O 1
ATOM 4023 N N . VAL A 1 499 ? -4.486 -19.742 -21.027 1.00 90.25 499 VAL A N 1
ATOM 4024 C CA . VAL A 1 499 ? -5.433 -18.869 -21.721 1.00 90.25 499 VAL A CA 1
ATOM 4025 C C . VAL A 1 499 ? -5.960 -17.848 -20.718 1.00 90.25 499 VAL A C 1
ATOM 4027 O O . VAL A 1 499 ? -6.531 -18.207 -19.686 1.00 90.25 499 VAL A O 1
ATOM 4030 N N . LYS A 1 500 ? -5.731 -16.560 -20.981 1.00 92.75 500 LYS A N 1
ATOM 4031 C CA . LYS A 1 500 ? -6.170 -15.453 -20.123 1.00 92.75 500 LYS A CA 1
ATOM 4032 C C . LYS A 1 500 ? -7.008 -14.473 -20.932 1.00 92.75 500 LYS A C 1
ATOM 4034 O O . LYS A 1 500 ? -6.478 -13.621 -21.645 1.00 92.75 500 LYS A O 1
ATOM 4039 N N . VAL A 1 501 ? -8.320 -14.582 -20.757 1.00 89.25 501 VAL A N 1
ATOM 4040 C CA . VAL A 1 501 ? -9.290 -13.595 -21.240 1.00 89.25 501 VAL A CA 1
ATOM 4041 C C . VAL A 1 501 ? -9.213 -12.339 -20.358 1.00 89.25 501 VAL A C 1
ATOM 4043 O O . VAL A 1 501 ? -9.058 -12.462 -19.134 1.00 89.25 501 VAL A O 1
ATOM 4046 N N . PRO A 1 502 ? -9.314 -11.123 -20.927 1.00 79.12 502 PRO A N 1
ATOM 4047 C CA . PRO A 1 502 ? -9.382 -9.894 -20.143 1.00 79.12 502 PRO A CA 1
ATOM 4048 C C . PRO A 1 502 ? -10.440 -9.965 -19.030 1.00 79.12 502 PRO A C 1
ATOM 4050 O O . PRO A 1 502 ? -11.584 -10.344 -19.257 1.00 79.12 502 PRO A O 1
ATOM 4053 N N . ASN A 1 503 ? -10.054 -9.590 -17.806 1.00 77.00 503 ASN A N 1
ATOM 4054 C CA . ASN A 1 503 ? -10.915 -9.580 -16.612 1.00 77.00 503 ASN A CA 1
ATOM 4055 C C . ASN A 1 503 ? -11.483 -10.945 -16.161 1.00 77.00 503 ASN A C 1
ATOM 4057 O O . ASN A 1 503 ? -12.367 -10.968 -15.304 1.00 77.00 503 ASN A O 1
ATOM 4061 N N . ARG A 1 504 ? -10.962 -12.076 -16.657 1.00 78.06 504 ARG A N 1
ATOM 4062 C CA . ARG A 1 504 ? -11.342 -13.425 -16.197 1.00 78.06 504 ARG A CA 1
ATOM 4063 C C . ARG A 1 504 ? -10.165 -14.188 -15.568 1.00 78.06 504 ARG A C 1
ATOM 4065 O O . ARG A 1 504 ? -9.006 -13.801 -15.753 1.00 78.06 504 ARG A O 1
ATOM 4072 N N . PRO A 1 505 ? -10.431 -15.240 -14.768 1.00 77.56 505 PRO A N 1
ATOM 4073 C CA . PRO A 1 505 ? -9.388 -16.125 -14.255 1.00 77.56 505 PRO A CA 1
ATOM 4074 C C . PRO A 1 505 ? -8.561 -16.757 -15.382 1.00 77.56 505 PRO A C 1
ATOM 4076 O O . PRO A 1 505 ? -9.055 -16.977 -16.483 1.00 77.56 505 PRO A O 1
ATOM 4079 N N . ILE A 1 506 ? -7.297 -17.069 -15.093 1.00 86.12 506 ILE A N 1
ATOM 4080 C CA . ILE A 1 506 ? -6.412 -17.740 -16.052 1.00 86.12 506 ILE A CA 1
ATOM 4081 C C . ILE A 1 506 ? -6.772 -19.226 -16.103 1.00 86.12 506 ILE A C 1
ATOM 4083 O O . ILE A 1 506 ? -6.675 -19.911 -15.082 1.00 86.12 506 ILE A O 1
ATOM 4087 N N . LEU A 1 507 ? -7.100 -19.734 -17.289 1.00 88.50 507 LEU A N 1
ATOM 4088 C CA . LEU A 1 507 ? -7.172 -21.166 -17.563 1.00 88.50 507 LEU A CA 1
ATOM 4089 C C . LEU A 1 507 ? -5.750 -21.683 -17.790 1.00 88.50 507 LEU A C 1
ATOM 4091 O O . LEU A 1 507 ? -5.042 -21.181 -18.655 1.00 88.50 507 LEU A O 1
ATOM 4095 N N . THR A 1 508 ? -5.309 -22.664 -17.006 1.00 91.75 508 THR A N 1
ATOM 4096 C CA . THR A 1 508 ? -4.048 -23.383 -17.249 1.00 91.75 508 THR A CA 1
ATOM 4097 C C . THR A 1 508 ? -4.397 -24.804 -17.654 1.00 91.75 508 THR A C 1
ATOM 4099 O O . THR A 1 508 ? -4.987 -25.522 -16.851 1.00 91.75 508 THR A O 1
ATOM 4102 N N . THR A 1 509 ? -4.057 -25.197 -18.878 1.00 92.62 509 THR A N 1
ATOM 4103 C CA . THR A 1 509 ? -4.389 -26.513 -19.433 1.00 92.62 509 THR A CA 1
ATOM 4104 C C . THR A 1 509 ? -3.252 -27.056 -20.311 1.00 92.62 509 THR A C 1
ATOM 4106 O O . THR A 1 509 ? -2.145 -26.509 -20.332 1.00 92.62 509 THR A O 1
ATOM 4109 N N . GLN A 1 510 ? -3.490 -28.193 -20.956 1.00 93.81 510 GLN A N 1
ATOM 4110 C CA . GLN A 1 510 ? -2.552 -28.951 -21.777 1.00 93.81 510 GLN A CA 1
ATOM 4111 C C . GLN A 1 510 ? -3.261 -29.387 -23.066 1.00 93.81 510 GLN A C 1
ATOM 4113 O O . GLN A 1 510 ? -4.457 -29.644 -23.019 1.00 93.81 510 GLN A O 1
ATOM 4118 N N . LEU A 1 511 ? -2.546 -29.468 -24.188 1.00 95.81 511 LEU A N 1
ATOM 4119 C CA . LEU A 1 511 ? -3.063 -29.929 -25.479 1.00 95.81 511 LEU A CA 1
ATOM 4120 C C . LEU A 1 511 ? -2.338 -31.200 -25.904 1.00 95.81 511 LEU A C 1
ATOM 4122 O O . LEU A 1 511 ? -1.112 -31.200 -26.013 1.00 95.81 511 LEU A O 1
ATOM 4126 N N . TYR A 1 512 ? -3.084 -32.268 -26.154 1.00 95.12 512 TYR A N 1
ATOM 4127 C CA . TYR A 1 512 ? -2.538 -33.602 -26.378 1.00 95.12 512 TYR A CA 1
ATOM 4128 C C . TYR A 1 512 ? -2.541 -33.987 -27.854 1.00 95.12 512 TYR A C 1
ATOM 4130 O O . TYR A 1 512 ? -3.421 -33.590 -28.620 1.00 95.12 512 TYR A O 1
ATOM 4138 N N . PHE A 1 513 ? -1.550 -34.786 -28.245 1.00 95.12 513 PHE A N 1
ATOM 4139 C CA . PHE A 1 513 ? -1.474 -35.357 -29.586 1.00 95.12 513 PHE A CA 1
ATOM 4140 C C . PHE A 1 513 ? -2.397 -36.584 -29.697 1.00 95.12 513 PHE A C 1
ATOM 4142 O O . PHE A 1 513 ? -2.478 -37.378 -28.750 1.00 95.12 513 PHE A O 1
ATOM 4149 N N . PRO A 1 514 ? -3.102 -36.762 -30.828 1.00 93.56 514 PRO A N 1
ATOM 4150 C CA . PRO A 1 514 ? -3.932 -37.937 -31.058 1.00 93.56 514 PRO A CA 1
ATOM 4151 C C . PRO A 1 514 ? -3.065 -39.190 -31.239 1.00 93.56 514 PRO A C 1
ATOM 4153 O O . PRO A 1 514 ? -1.933 -39.112 -31.706 1.00 93.56 514 PRO A O 1
ATOM 4156 N N . GLY A 1 515 ? -3.597 -40.355 -30.859 1.00 88.25 515 GLY A N 1
ATOM 4157 C CA . GLY A 1 515 ? -2.939 -41.653 -31.079 1.00 88.25 515 GLY A CA 1
ATOM 4158 C C . GLY A 1 515 ? -1.752 -41.980 -30.160 1.00 88.25 515 GLY A C 1
ATOM 4159 O O . GLY A 1 515 ? -1.210 -43.078 -30.244 1.00 88.25 515 GLY A O 1
ATOM 4160 N N . GLU A 1 516 ? -1.358 -41.088 -29.248 1.00 90.31 516 GLU A N 1
ATOM 4161 C CA . GLU A 1 516 ? -0.268 -41.352 -28.302 1.00 90.31 516 GLU A CA 1
ATOM 4162 C C . GLU A 1 516 ? -0.651 -42.456 -27.299 1.00 90.31 516 GLU A C 1
ATOM 4164 O O . GLU A 1 516 ? -1.553 -42.291 -26.470 1.00 90.31 516 GLU A O 1
ATOM 4169 N N . ARG A 1 517 ? 0.079 -43.584 -27.320 1.00 86.62 517 ARG A N 1
ATOM 4170 C CA . ARG A 1 517 ? -0.178 -44.759 -26.455 1.00 86.62 517 ARG A CA 1
ATOM 4171 C C . ARG A 1 517 ? -0.234 -44.396 -24.965 1.00 86.62 517 ARG A C 1
ATOM 4173 O O . ARG A 1 517 ? -0.982 -45.010 -24.207 1.00 86.62 517 ARG A O 1
ATOM 4180 N N . ARG A 1 518 ? 0.539 -43.388 -24.541 1.00 87.62 518 ARG A N 1
ATOM 4181 C CA . ARG A 1 518 ? 0.624 -42.930 -23.145 1.00 87.62 518 ARG A CA 1
ATOM 4182 C C . ARG A 1 518 ? -0.521 -42.012 -22.707 1.00 87.62 518 ARG A C 1
ATOM 4184 O O . ARG A 1 518 ? -0.632 -41.778 -21.508 1.00 87.62 518 ARG A O 1
ATOM 4191 N N . ASN A 1 519 ? -1.400 -41.549 -23.604 1.00 90.44 519 ASN A N 1
ATOM 4192 C CA . ASN A 1 519 ? -2.532 -40.686 -23.226 1.00 90.44 519 ASN A CA 1
ATOM 4193 C C . ASN A 1 519 ? -3.426 -41.340 -22.166 1.00 90.44 519 ASN A C 1
ATOM 4195 O O . ASN A 1 519 ? -3.786 -40.697 -21.188 1.00 90.44 519 ASN A O 1
ATOM 4199 N N . ARG A 1 520 ? -3.706 -42.645 -22.297 1.00 83.50 520 ARG A N 1
ATOM 4200 C CA . ARG A 1 520 ? -4.538 -43.393 -21.334 1.00 83.50 520 ARG A CA 1
ATOM 4201 C C . ARG A 1 520 ? -3.932 -43.471 -19.926 1.00 83.50 520 ARG A C 1
ATOM 4203 O O . ARG A 1 520 ? -4.669 -43.651 -18.967 1.00 83.50 520 ARG A O 1
ATOM 4210 N N . GLY A 1 521 ? -2.608 -43.359 -19.805 1.00 82.50 521 GLY A N 1
ATOM 4211 C CA . GLY A 1 521 ? -1.894 -43.409 -18.525 1.00 82.50 521 GLY A CA 1
ATOM 4212 C C . GLY A 1 521 ? -1.597 -42.035 -17.920 1.00 82.50 521 GLY A C 1
ATOM 4213 O O . GLY A 1 521 ? -1.037 -41.956 -16.828 1.00 82.50 521 GLY A O 1
ATOM 4214 N N . ASP A 1 522 ? -1.931 -40.945 -18.613 1.00 85.00 522 ASP A N 1
ATOM 4215 C CA . ASP A 1 522 ? -1.644 -39.593 -18.151 1.00 85.00 522 ASP A CA 1
ATOM 4216 C C . ASP A 1 522 ? -2.805 -39.046 -17.308 1.00 85.00 522 ASP A C 1
ATOM 4218 O O . ASP A 1 522 ? -3.904 -38.813 -17.802 1.00 85.00 522 ASP A O 1
ATOM 4222 N N . ARG A 1 523 ? -2.552 -38.785 -16.020 1.00 86.25 523 ARG A N 1
ATOM 4223 C CA . ARG A 1 523 ? -3.578 -38.337 -15.056 1.00 86.25 523 ARG A CA 1
ATOM 4224 C C . ARG A 1 523 ? -4.257 -36.999 -15.382 1.00 86.25 523 ARG A C 1
ATOM 4226 O O . ARG A 1 523 ? -5.204 -36.631 -14.696 1.00 86.25 523 ARG A O 1
ATOM 4233 N N . PHE A 1 524 ? -3.723 -36.220 -16.324 1.00 84.38 524 PHE A N 1
ATOM 4234 C CA . PHE A 1 524 ? -4.312 -34.949 -16.755 1.00 84.38 524 PHE A CA 1
ATOM 4235 C C . PHE A 1 524 ? -4.830 -34.999 -18.194 1.00 84.38 524 PHE A C 1
ATOM 4237 O O . PHE A 1 524 ? -5.155 -33.948 -18.754 1.00 84.38 524 PHE A O 1
ATOM 4244 N N . PHE A 1 525 ? -4.822 -36.170 -18.829 1.00 90.38 525 PHE A N 1
ATOM 4245 C CA . PHE A 1 525 ? -5.398 -36.339 -20.150 1.00 90.38 525 PHE A CA 1
ATOM 4246 C C . PHE A 1 525 ? -6.922 -36.343 -20.053 1.00 90.38 525 PHE A C 1
ATOM 4248 O O . PHE A 1 525 ? -7.504 -37.052 -19.235 1.00 90.38 525 PHE A O 1
ATOM 4255 N N . MET A 1 526 ? -7.553 -35.545 -20.909 1.00 90.06 526 MET A N 1
ATOM 4256 C CA . MET A 1 526 ? -8.991 -35.573 -21.151 1.00 90.06 526 MET A CA 1
ATOM 4257 C C . MET A 1 526 ? -9.192 -35.571 -22.675 1.00 90.06 526 MET A C 1
ATOM 4259 O O . MET A 1 526 ? -8.453 -34.847 -23.356 1.00 90.06 526 MET A O 1
ATOM 4263 N N . PRO A 1 527 ? -10.121 -36.367 -23.238 1.00 91.44 527 PRO A N 1
ATOM 4264 C CA . PRO A 1 527 ? -10.334 -36.438 -24.687 1.00 91.44 527 PRO A CA 1
ATOM 4265 C C . PRO A 1 527 ? -10.600 -35.076 -25.344 1.00 91.44 527 PRO A C 1
ATOM 4267 O O . PRO A 1 527 ? -10.171 -34.840 -26.469 1.00 91.44 527 PRO A O 1
ATOM 4270 N N . GLU A 1 528 ? -11.225 -34.148 -24.620 1.00 91.44 528 GLU A N 1
ATOM 4271 C CA . GLU A 1 528 ? -11.558 -32.789 -25.062 1.00 91.44 528 GLU A CA 1
ATOM 4272 C C . GLU A 1 528 ? -10.323 -31.901 -25.264 1.00 91.44 528 GLU A C 1
ATOM 4274 O O . GLU A 1 528 ? -10.420 -30.821 -25.838 1.00 91.44 528 GLU A O 1
ATOM 4279 N N . LEU A 1 529 ? -9.154 -32.337 -24.788 1.00 94.00 529 LEU A N 1
ATOM 4280 C CA . LEU A 1 529 ? -7.877 -31.644 -24.942 1.00 94.00 529 LEU A CA 1
ATOM 4281 C C . LEU A 1 529 ? -7.063 -32.160 -26.142 1.00 94.00 529 LEU A C 1
ATOM 4283 O O . LEU A 1 529 ? -5.906 -31.766 -26.315 1.00 94.00 529 LEU A O 1
ATOM 4287 N N . LEU A 1 530 ? -7.630 -33.056 -26.958 1.00 95.88 530 LEU A N 1
ATOM 4288 C CA . LEU A 1 530 ? -6.984 -33.560 -28.167 1.00 95.88 530 LEU A CA 1
ATOM 4289 C C . LEU A 1 530 ? -6.948 -32.500 -29.266 1.00 95.88 530 LEU A C 1
ATOM 4291 O O . LEU A 1 530 ? -7.969 -31.957 -29.682 1.00 95.88 530 LEU A O 1
ATOM 4295 N N . MET A 1 531 ? -5.751 -32.257 -29.792 1.00 97.00 531 MET A N 1
ATOM 4296 C CA . MET A 1 531 ? -5.582 -31.498 -31.024 1.00 97.00 531 MET A CA 1
ATOM 4297 C C . MET A 1 531 ? -5.967 -32.357 -32.226 1.00 97.00 531 MET A C 1
ATOM 4299 O O . MET A 1 531 ? -5.698 -33.558 -32.263 1.00 97.00 531 MET A O 1
ATOM 4303 N N . THR A 1 532 ? -6.498 -31.724 -33.266 1.00 96.00 532 THR A N 1
ATOM 4304 C CA . THR A 1 532 ? -6.573 -32.357 -34.588 1.00 96.00 532 THR A CA 1
ATOM 4305 C C . THR A 1 532 ? -5.244 -32.139 -35.295 1.00 96.00 532 THR A C 1
ATOM 4307 O O . THR A 1 532 ? -4.888 -30.995 -35.564 1.00 96.00 532 THR A O 1
ATOM 4310 N N . VAL A 1 533 ? -4.496 -33.206 -35.581 1.00 95.06 533 VAL A N 1
ATOM 4311 C CA . VAL A 1 533 ? -3.158 -33.127 -36.194 1.00 95.06 533 VAL A CA 1
ATOM 4312 C C . VAL A 1 533 ? -3.184 -33.757 -37.584 1.00 95.06 533 VAL A C 1
ATOM 4314 O O . VAL A 1 533 ? -3.742 -34.835 -37.766 1.00 95.06 533 VAL A O 1
ATOM 4317 N N . ARG A 1 534 ? -2.589 -33.077 -38.568 1.00 92.19 534 ARG A N 1
ATOM 4318 C CA . ARG A 1 534 ? -2.420 -33.546 -39.947 1.00 92.19 534 ARG A CA 1
ATOM 4319 C C . ARG A 1 534 ? -0.958 -33.445 -40.354 1.00 92.19 534 ARG A C 1
ATOM 4321 O O . ARG A 1 534 ? -0.320 -32.413 -40.129 1.00 92.19 534 ARG A O 1
ATOM 4328 N N . ASP A 1 535 ? -0.468 -34.482 -41.011 1.00 87.50 535 ASP A N 1
ATOM 4329 C CA . ASP A 1 535 ? 0.896 -34.523 -41.520 1.00 87.50 535 ASP A CA 1
ATOM 4330 C C . ASP A 1 535 ? 1.001 -33.829 -42.881 1.00 87.50 535 ASP A C 1
ATOM 4332 O O . ASP A 1 535 ? 0.096 -33.899 -43.715 1.00 87.50 535 ASP A O 1
ATOM 4336 N N . ARG A 1 536 ? 2.103 -33.108 -43.088 1.00 81.69 536 ARG A N 1
ATOM 4337 C CA . ARG A 1 536 ? 2.522 -32.532 -44.367 1.00 81.69 536 ARG A CA 1
ATOM 4338 C C . ARG A 1 536 ? 3.995 -32.853 -44.604 1.00 81.69 536 ARG A C 1
ATOM 4340 O O . ARG A 1 536 ? 4.720 -33.247 -43.692 1.00 81.69 536 ARG A O 1
ATOM 4347 N N . ILE A 1 537 ? 4.445 -32.659 -45.839 1.00 69.62 537 ILE A N 1
ATOM 4348 C CA . ILE A 1 537 ? 5.853 -32.813 -46.215 1.00 69.62 537 ILE A CA 1
ATOM 4349 C C . ILE A 1 537 ? 6.708 -31.916 -45.295 1.00 69.62 537 ILE A C 1
ATOM 4351 O O . ILE A 1 537 ? 6.515 -30.700 -45.245 1.00 69.62 537 ILE A O 1
ATOM 4355 N N . HIS A 1 538 ? 7.576 -32.546 -44.497 1.00 72.62 538 HIS A N 1
ATOM 4356 C CA . HIS A 1 538 ? 8.494 -31.942 -43.512 1.00 72.62 538 HIS A CA 1
ATOM 4357 C C . HIS A 1 538 ? 7.876 -31.072 -42.390 1.00 72.62 538 HIS A C 1
ATOM 4359 O O . HIS A 1 538 ? 8.614 -30.445 -41.631 1.00 72.62 538 HIS A O 1
ATOM 4365 N N . THR A 1 539 ? 6.546 -31.032 -42.231 1.00 85.50 539 THR A N 1
ATOM 4366 C CA . THR A 1 539 ? 5.855 -30.217 -41.208 1.00 85.50 539 THR A CA 1
ATOM 4367 C C . THR A 1 539 ? 4.559 -30.883 -40.735 1.00 85.50 539 THR A C 1
ATOM 4369 O O . THR A 1 539 ? 3.910 -31.606 -41.484 1.00 85.50 539 THR A O 1
ATOM 4372 N N . LYS A 1 540 ? 4.119 -30.620 -39.502 1.00 91.19 540 LYS A N 1
ATOM 4373 C CA . LYS A 1 540 ? 2.777 -30.987 -39.018 1.00 91.19 540 LYS A CA 1
ATOM 4374 C C . LYS A 1 540 ? 1.890 -29.747 -38.900 1.00 91.19 540 LYS A C 1
ATOM 4376 O O . LYS A 1 540 ? 2.359 -28.659 -38.573 1.00 91.19 540 LYS A O 1
ATOM 4381 N N . LYS A 1 541 ? 0.587 -29.894 -39.130 1.00 92.81 541 LYS A N 1
ATOM 4382 C CA . LYS A 1 541 ? -0.414 -28.866 -38.809 1.00 92.81 541 LYS A CA 1
ATOM 4383 C C . LYS A 1 541 ? -1.328 -29.382 -37.712 1.00 92.81 541 LYS A C 1
ATOM 4385 O O . LYS A 1 541 ? -1.869 -30.474 -37.841 1.00 92.81 541 LYS A O 1
ATOM 4390 N N . ALA A 1 542 ? -1.511 -28.599 -36.659 1.00 94.69 542 ALA A N 1
ATOM 4391 C CA . ALA A 1 542 ? -2.417 -28.900 -35.565 1.00 94.69 542 ALA A CA 1
ATOM 4392 C C . ALA A 1 542 ? -3.484 -27.814 -35.419 1.00 94.69 542 ALA A C 1
ATOM 4394 O O . ALA A 1 542 ? -3.209 -26.628 -35.621 1.00 94.69 542 ALA A O 1
ATOM 4395 N N . THR A 1 543 ? -4.696 -28.210 -35.039 1.00 95.88 543 THR A N 1
ATOM 4396 C CA . THR A 1 543 ? -5.783 -27.280 -34.727 1.00 95.88 543 THR A CA 1
ATOM 4397 C C . THR A 1 543 ? -6.455 -27.600 -33.400 1.00 95.88 543 THR A C 1
ATOM 4399 O O . THR A 1 543 ? -6.686 -28.771 -33.090 1.00 95.88 543 THR A O 1
ATOM 4402 N N . PHE A 1 544 ? -6.788 -26.561 -32.631 1.00 97.12 544 PHE A N 1
ATOM 4403 C CA . PHE A 1 544 ? -7.535 -26.672 -31.377 1.00 97.12 544 PHE A CA 1
ATOM 4404 C C . PHE A 1 544 ? -8.293 -25.372 -31.076 1.00 97.12 544 PHE A C 1
ATOM 4406 O O . PHE A 1 544 ? -7.732 -24.297 -31.232 1.00 97.12 544 PHE A O 1
ATOM 4413 N N . ASN A 1 545 ? -9.543 -25.443 -30.617 1.00 96.31 545 ASN A N 1
ATOM 4414 C CA . ASN A 1 545 ? -10.306 -24.253 -30.223 1.00 96.31 545 ASN A CA 1
ATOM 4415 C C . ASN A 1 545 ? -10.512 -24.227 -28.708 1.00 96.31 545 ASN A C 1
ATOM 4417 O O . ASN A 1 545 ? -10.916 -25.221 -28.111 1.00 96.31 545 ASN A O 1
ATOM 4421 N N . PHE A 1 546 ? -10.281 -23.073 -28.085 1.00 95.38 546 PHE A N 1
ATOM 4422 C CA . PHE A 1 546 ? -10.594 -22.863 -26.675 1.00 95.38 546 PHE A CA 1
ATOM 4423 C C . PHE A 1 546 ? -11.981 -22.251 -26.548 1.00 95.38 546 PHE A C 1
ATOM 4425 O O . PHE A 1 546 ? -12.191 -21.119 -26.971 1.00 95.38 546 PHE A O 1
ATOM 4432 N N . VAL A 1 547 ? -12.904 -22.960 -25.906 1.00 92.31 547 VAL A N 1
ATOM 4433 C CA . VAL A 1 547 ? -14.198 -22.404 -25.496 1.00 92.31 547 VAL A CA 1
ATOM 4434 C C . VAL A 1 547 ? -14.109 -22.061 -24.012 1.00 92.31 547 VAL A C 1
ATOM 4436 O O . VAL A 1 547 ? -13.844 -22.933 -23.185 1.00 92.31 547 VAL A O 1
ATOM 4439 N N . VAL A 1 548 ? -14.275 -20.786 -23.664 1.00 86.56 548 VAL A N 1
ATOM 4440 C CA . VAL A 1 548 ? -14.123 -20.288 -22.288 1.00 86.56 548 VAL A CA 1
ATOM 4441 C C . VAL A 1 548 ? -15.421 -19.655 -21.781 1.00 86.56 548 VAL A C 1
ATOM 4443 O O . VAL A 1 548 ? -16.047 -18.844 -22.465 1.00 86.56 548 VAL A O 1
ATOM 4446 N N . ALA A 1 549 ? -15.826 -20.067 -20.575 1.00 74.06 549 ALA A N 1
ATOM 4447 C CA . ALA A 1 549 ? -17.076 -19.676 -19.918 1.00 74.06 549 ALA A CA 1
ATOM 4448 C C . ALA A 1 549 ? -17.023 -18.274 -19.327 1.00 74.06 549 ALA A C 1
ATOM 4450 O O . ALA A 1 549 ? -15.956 -17.875 -18.787 1.00 74.06 549 ALA A O 1
#

pLDDT: mean 85.32, std 18.63, range [21.58, 98.12]

Secondary structure (DSSP, 8-state):
-EEEEEEEE--HHHHHHHHHHHHHHHHHHHHHHHHHHHSTT--HHHHHHHHHHHHHH-HHHHTS-HHHHHHHHHHHHHHHHHHHHHHHTT-SS--------S---EEEE-SSSEEE-TTTSSEEEE-STTS-EEEEEE-SS-GGGS-GGGEEEEEEEEETTEEEEEEEE-------------EEEEEE-SSEEEEETTS-EEE---HHHHHHHHHHHHHHHHHTT--TTSPPPHHHHHHHHHHHHHHHHHHHHHHHHHHHHHHHHHHH-SEEEEE---HHHHTTSTTTHHHHHHH-HHHHHHHHHHHHHHHT-EEEEE--TTTTTB-TTT--B----SS--EEE-TTT--EEEHHHHHHHHHHHHHHHTTTS----GGGS---S-------TT-------------PPP-----SSSBPPPTT--S-EEEEEEEEEETTS-B-TT-EEEEE---TTS---SSS-TTEEEEE--TTSEEEEEEE---PPTTS-SEEEEEEE-TTSPPEEEEEEPTT-TTGGG-TT--GGGB-EEEEETTEEEEE--EEE-

Foldseek 3Di:
DDKDKFFWDDDPLLQVLQVLLQVLLLVLLQVLLVVPVVDDPDALVNSLVVLVVVVVVDVSSVLHDSQQSSVSSVVSRVQVVQLVVLVVVVPPDDSRRDDRDPDGFKTKGFLDQKDQDPPVLFWMAGNGNSPSGIIGTHDDDRPVVDDSVQQGMWMWGDALVHIMIMTDGNDQLADEDPALVAAKFWQADLQFRTAILVGDTHHQPLLCVVCVVVLVVLVVQLVVQDDPPDPRDPSNVVSVSVSRVSLVVLVVVLLVVLLVVLLVDLNNHQHYFYEPDPLVVVLVPVVCVSSSLSSNVVSNLLNNLVSCSNHVGHYHHDYQPQLLQAALVPRDGHDDDPPDQWDQDPPPRDIDGSSSSSRSSSRVRRQQCSLPDDDRPPVPPPPPDDDPSPPPDPDDDDDDDDDDDDDDADDGGDDPEPDADPPADAQKEKEKEFEAEPVRQGAWFKKKKKAAAGQQRHGPRDPRRRIDMDTQHPRRMDMHIDHQHHQHPPAWGWMWIWIGGPPDDIDTAIAHEPPTPRLVVHPRRDPLRYWDWDDDDSHIYTYHYHHDD

Radius of gyration: 28.44 Å; chains: 1; bounding box: 63×65×84 Å

Sequence (549 aa):
MFVLEYKIRAKTAQLRAIDSAIKTAQFVRNKALRYWMDTPKQNKYDLNKYSAVLAKEFKFVDKLNSTARQSSAERAWSAIARFFDNCKKKFPGKKGYPRFQKNNRSVEYKRSGWQLDNQTKKHITFTDKNGIGRVKLVGSRDIYFYNQEDIKRVRIVRRADGYYCQFCISIDVRKDLEPTGKAIGLDVGLKYFYVDSLGHVEENPKFYRKGEQRLSKLQRRVSDKFESCKPATNNYLKAKARCAKYHLKISRQRVEHAKRLARCVCTSNDVVAYEDLQVRNMVKNHKLAKSINDSGWYQFRKWIEYFGVKFGKITIAVPPQYTSINCSNCGKKVAKTLSTRTHNCPHCGYIDCRDKNAAINILKKGLSTAGHTGTWILDIRNAWGEETSTLAGAIQAGASFLGEPRIPRHSVSLAAGVSIEPAIVGTRIILSGQVLYSNCQPITRTLLDFWHADDAGEYDTVGYRLRGHQFTDSKGCYFLETIVPGIYPGRTRHFHVKVKVPNRPILTTQLYFPGERRNRGDRFFMPELLMTVRDRIHTKKATFNFVVA